Protein 6P8P (pdb70)

B-factor: mean 31.73, std 15.24, range [13.41, 116.64]

Nearest PDB structures (foldseek):
  6p8p-assembly2_D-2  TM=1.008E+00  e=8.417E-31  Pseudomonas aeruginosa
  6p8s-assembly2_D  TM=9.961E-01  e=5.314E-27  Pseudomonas aeruginosa
  2eee-assembly1_A  TM=2.340E-01  e=6.557E-01  Homo sapiens
  8r6p-assembly1_H  TM=3.075E-01  e=8.936E+00  Mycolicibacterium smegmatis MC2 155
  6p8p-assembly2_D-2  TM=1.006E+00  e=1.418E-29  Pseudomonas aeruginosa

Radius of gyration: 27.01 Å; Cα contacts (8 Å, |Δi|>4): 1070; chains: 4; bounding box: 43×66×74 Å

Organism: Pseudomonas aeruginosa (NCBI:txid287)

Secondary structure (DSSP, 8-state):
-EEEEEEE-TTTS-HHHHHHHHHHHHHTT--SHHHHHHHHTHHHHHHHHHTTGGGTS-EEEEESEEEEEEEEE-HHHHHH-TT-B-PPPSS-TT-SS-EEEEEE-GGGHHHHHHHHHTT-SSEEEEETTS--/-EEEEEEE-TTTS-HHHHHHHHHHHHHTT--SHHHHHHHHTHHHHHHHHHTTTTTTS-EEEEESEEEEEEEEE-HHHHHH-TT-B-PPPSS-TT-SS-EEEEEE-GGGHHHHHHHHHTT-SSEEEEETT-/-EEEEEEE-TTTS-HHHHHHHHHHHHHTT--SHHHHHHHHTHHHHHHHHHTTTTTTS-EEEE-SS-EEEEEEE-HHHHHH-TT-B-PPPSS-TT-SS-EEEEEE-GGGHHHHHHHHHTT-SSEEEEETT-/--EEEEEEE-TTTS-HHHHHHHHHHHHHTT--SHHHHHHHHTHHHHHHHHHTTGGGTS-EEEEESEEEEEEEEE-THHHHH-TT-B-PPPSS-TT-SS-EEEEEE-HHHHHHHHHHHHHH-SSEEEEE--

InterPro domains:
  IPR059646 CD-NTase-associated protein 8 [PF27322] (3-128)

Sequence (522 aa):
TVVSRTFRSSPHRDALQTWDAIVELLTQGKDGTARSELRAVTGVAASLIADQAPKSAPIVATCDDGPRTRIYCLFDEDAIDGDDANEEVLGFEPLKGDWGMMSLPCPKEQLGWVQSALKKHSSRIIARDLSQGITVVSRTFRSSPHRDALQTWDAIVELLTQGKDGTARSELRAVTGVAASLIADQAPKSAPIVATCDGPRTRIYCLFDEDAIDGDDANEEVLGFEPLKGDWGMMSLPCPKEQLGWVQSALKKHSSRIIARDLSQTVVSRTFRSSPHRDALQTWDAIVELLTQGKDGTARSELRAVTGVAASLIADQAPKSAPIVATCDGPRTRIYCLFDEDAIDGDDANEEVLGFEPLKGDWGMSLPCPKEQLGWVQSALKKHSSRIIARDLSQTTVVSRTFRSSPHRDALQTWDAIVELLTQGKDGTARSELRAVTGVAASLIADQAPKSAPIVATCDGPRTRIYCLFDEDAIDGDDANEEVLGFEPLKGDWGMSLPCPKEQLGWVQSALKKHSSRIIARDLS

Solvent-accessible surface area: 24684 Å² total; per-residue (Å²): 131,79,14,45,1,19,6,56,0,47,83,88,52,78,17,90,94,0,0,70,24,0,5,92,16,2,9,61,49,100,127,34,111,21,34,65,45,0,125,47,1,25,57,13,2,14,35,4,2,68,75,64,3,1,77,51,7,18,4,4,0,43,22,91,47,30,84,0,70,0,17,1,18,10,79,128,50,0,107,97,15,113,79,32,48,60,51,88,4,28,43,72,0,13,91,53,118,20,12,4,6,2,1,0,32,154,164,43,29,54,121,0,82,72,20,2,172,164,77,12,104,91,2,97,7,25,24,66,90,123,58,111,131,76,14,48,1,22,7,53,0,45,80,87,51,77,18,90,95,0,0,67,22,0,5,104,9,1,10,59,55,112,129,34,112,22,40,68,39,0,128,47,1,25,58,11,3,14,33,4,2,66,66,29,4,1,70,96,12,19,4,17,0,53,22,84,47,30,109,0,95,0,57,1,20,10,22,46,64,0,88,76,14,50,84,36,49,61,47,89,4,35,44,71,1,12,94,52,119,17,13,5,22,2,1,0,32,164,168,43,36,52,118,0,83,68,16,3,170,167,86,14,104,87,2,97,7,54,19,57,82,159,133,77,12,52,3,21,6,56,0,46,78,87,52,74,18,87,93,0,0,54,21,0,2,92,14,1,11,57,38,144,131,42,86,17,53,69,35,0,128,49,1,25,58,13,2,14,35,4,2,67,62,23,2,1,57,89,13,20,3,17,0,46,21,91,45,30,99,0,97,0,65,2,19,12,17,62,63,0,84,71,14,49,87,37,57,59,43,87,2,23,42,105,1,11,90,50,122,9,13,5,23,2,2,0,28,148,176,46,36,53,118,0,85,76,22,2,171,165,76,12,109,76,2,100,7,67,11,50,67,176,172,79,84,9,21,2,17,5,54,0,46,79,91,51,76,20,90,94,0,0,56,22,0,2,90,14,1,8,55,46,111,133,44,84,17,70,71,36,0,120,47,1,22,59,14,2,13,36,3,2,68,72,64,3,1,70,50,10,11,3,17,0,45,20,93,37,26,100,0,75,0,11,1,13,10,78,105,46,0,114,90,15,115,78,33,61,60,43,89,2,22,40,80,1,12,94,50,122,8,14,5,23,2,1,0,33,144,170,43,18,54,121,0,82,73,19,2,170,164,75,13,109,76,2,99,8,74,44,78,127

Foldseek 3Di:
DEEEFEAQEPPVHQLLRRLVLVLCLQAVPDPDLVSVLSVLLSVLNSVCVNVLQQQPFFWWKDAPDYIYTYGYDYDVCSVVVPPGGSDRDPDNRHYHLMAIEAEDAPVCQVVSQVSSVVRDPRYGYDHRVDHD/DEEEFEEQEPPVHQLLRRLVLVLCLQAVPDDDVSSVLSVLCSVLSSVQVNVLQQAPFFKWKDAPDYIYTYGYDYDPCSVVVPPGGSDRDPDNRHYHPMAIEAEDDPVCQVVSQVSSVVRDPRYGYDHSVD/DEEEFEEQEPPVHQLLRRLVLVLCQQQVPDDDLSSVLSVVCSVLSSVQVNVLQQAPFFKWKDAPDYIYTYGYDYDPCNVVVPPGGSDRDPDNRHYDLMAIEGEDDPVCQVVSQVSSVVRDPRYGYDHSVD/DAEEEFEEQEPPVHQLLRRLVLVLCQQQVPDDDLSSVLSVVLSVLSSVQVNVLQQAQFFKWKAAPDYIYTYGYDYDPCNVVVPPGGSDHDPDNRHYDLMAIEAEHAPVCQVVSQVSSVVRDPRYGYDHRD

Structure (mmCIF, N/CA/C/O backbone):
data_6P8P
#
_entry.id   6P8P
#
_cell.length_a   97.525
_cell.length_b   97.525
_cell.length_c   60.134
_cell.angle_alpha   90.00
_cell.angle_beta   90.00
_cell.angle_gamma   90.00
#
_symmetry.space_group_name_H-M   'P 4'
#
loop_
_entity.id
_entity.type
_entity.pdbx_description
1 polymer 'Uncharacterized protein'
2 non-polymer 'CALCIUM ION'
3 water water
#
loop_
_atom_site.group_PDB
_atom_site.id
_atom_site.type_symbol
_atom_site.label_atom_id
_atom_site.label_alt_id
_atom_site.label_comp_id
_atom_site.label_asym_id
_atom_site.label_entity_id
_atom_site.label_seq_id
_atom_site.pdbx_PDB_ins_code
_atom_site.Cartn_x
_atom_site.Cartn_y
_atom_site.Cartn_z
_atom_site.occupancy
_atom_site.B_iso_or_equiv
_atom_site.auth_seq_id
_atom_site.auth_comp_id
_atom_site.auth_asym_id
_atom_site.auth_atom_id
_atom_site.pdbx_PDB_model_num
ATOM 1 N N . THR A 1 3 ? 30.819 85.684 -21.131 1.00 39.60 3 THR A N 1
ATOM 2 C CA . THR A 1 3 ? 29.484 85.139 -20.885 1.00 51.44 3 THR A CA 1
ATOM 3 C C . THR A 1 3 ? 28.852 84.663 -22.193 1.00 40.85 3 THR A C 1
ATOM 4 O O . THR A 1 3 ? 28.888 85.362 -23.209 1.00 39.51 3 THR A O 1
ATOM 14 N N . VAL A 1 4 ? 28.286 83.461 -22.153 1.00 28.37 4 VAL A N 1
ATOM 15 C CA . VAL A 1 4 ? 27.602 82.865 -23.301 1.00 27.74 4 VAL A CA 1
ATOM 16 C C . VAL A 1 4 ? 26.269 82.331 -22.798 1.00 29.55 4 VAL A C 1
ATOM 17 O O . VAL A 1 4 ? 26.218 81.669 -21.761 1.00 29.87 4 VAL A O 1
ATOM 30 N N . VAL A 1 5 ? 25.188 82.629 -23.517 1.00 22.20 5 VAL A N 1
ATOM 31 C CA . VAL A 1 5 ? 23.865 82.118 -23.186 1.00 20.30 5 VAL A CA 1
ATOM 32 C C . VAL A 1 5 ? 23.323 81.462 -24.444 1.00 26.12 5 VAL A C 1
ATOM 33 O O . VAL A 1 5 ? 23.759 81.754 -25.556 1.00 24.18 5 VAL A O 1
ATOM 46 N N . SER A 1 6 ? 22.372 80.562 -24.261 1.00 22.90 6 SER A N 1
ATOM 47 C CA . SER A 1 6 ? 21.814 79.865 -25.418 1.00 23.06 6 SER A CA 1
ATOM 48 C C . SER A 1 6 ? 20.296 79.939 -25.398 1.00 21.37 6 SER A C 1
ATOM 49 O O . SER A 1 6 ? 19.661 80.106 -24.345 1.00 20.29 6 SER A O 1
ATOM 57 N N . ARG A 1 7 ? 19.721 79.837 -26.589 1.00 19.86 7 ARG A N 1
ATOM 58 C CA . ARG A 1 7 ? 18.280 79.811 -26.763 1.00 16.73 7 ARG A CA 1
ATOM 59 C C . ARG A 1 7 ? 17.988 78.741 -27.806 1.00 21.98 7 ARG A C 1
ATOM 60 O O . ARG A 1 7 ? 18.867 78.350 -28.578 1.00 21.87 7 ARG A O 1
ATOM 81 N N . THR A 1 8 ? 16.763 78.226 -27.772 1.00 18.02 8 THR A N 1
ATOM 82 C CA . THR A 1 8 ? 16.343 77.151 -28.656 1.00 16.29 8 THR A CA 1
ATOM 83 C C . THR A 1 8 ? 14.922 77.458 -29.094 1.00 20.83 8 THR A C 1
ATOM 84 O O . THR A 1 8 ? 14.000 77.467 -28.276 1.00 20.89 8 THR A O 1
ATOM 95 N N . PHE A 1 9 ? 14.753 77.701 -30.383 1.00 18.16 9 PHE A N 1
ATOM 96 C CA . PHE A 1 9 ? 13.456 78.059 -30.936 1.00 17.31 9 PHE A CA 1
ATOM 97 C C . PHE A 1 9 ? 12.800 76.888 -31.645 1.00 19.81 9 PHE A C 1
ATOM 98 O O . PHE A 1 9 ? 13.457 76.143 -32.375 1.00 17.19 9 PHE A O 1
ATOM 115 N N . ARG A 1 10 ? 11.488 76.771 -31.464 1.00 13.75 10 ARG A N 1
ATOM 116 C CA . ARG A 1 10 ? 10.679 75.780 -32.176 1.00 17.02 10 ARG A CA 1
ATOM 117 C C . ARG A 1 10 ? 10.474 76.219 -33.628 1.00 20.50 10 ARG A C 1
ATOM 118 O O . ARG A 1 10 ? 9.855 77.256 -33.897 1.00 19.04 10 ARG A O 1
ATOM 139 N N . SER A 1 11 ? 10.973 75.418 -34.561 1.00 18.41 11 SER A N 1
ATOM 140 C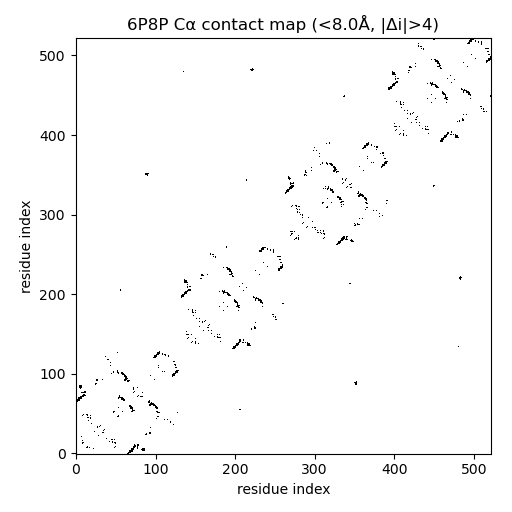 CA . SER A 1 11 ? 10.861 75.764 -35.976 1.00 16.35 11 SER A CA 1
ATOM 141 C C . SER A 1 11 ? 9.887 74.800 -36.644 1.00 16.05 11 SER A C 1
ATOM 142 O O . SER A 1 11 ? 8.879 74.434 -36.036 1.00 19.71 11 SER A O 1
ATOM 150 N N . SER A 1 12 ? 10.171 74.398 -37.871 1.00 17.21 12 SER A N 1
ATOM 151 C CA . SER A 1 12 ? 9.201 73.643 -38.651 1.00 18.51 12 SER A CA 1
ATOM 152 C C . SER A 1 12 ? 8.971 72.275 -38.015 1.00 25.11 12 SER A C 1
ATOM 153 O O . SER A 1 12 ? 9.936 71.604 -37.648 1.00 20.64 12 SER A O 1
ATOM 161 N N . PRO A 1 13 ? 7.713 71.813 -37.907 1.00 22.69 13 PRO A N 1
ATOM 162 C CA . PRO A 1 13 ? 6.474 72.383 -38.442 1.00 22.98 13 PRO A CA 1
ATOM 163 C C . PRO A 1 13 ? 5.657 73.243 -37.502 1.00 24.88 13 PRO A C 1
ATOM 164 O O . PRO A 1 13 ? 4.497 73.496 -37.794 1.00 25.41 13 PRO A O 1
ATOM 175 N N . HIS A 1 14 ? 6.231 73.681 -36.389 1.00 21.28 14 HIS A N 1
ATOM 176 C CA . HIS A 1 14 ? 5.518 74.558 -35.484 1.00 21.65 14 HIS A CA 1
ATOM 177 C C . HIS A 1 14 ? 5.484 75.990 -35.994 1.00 17.57 14 HIS A C 1
ATOM 178 O O . HIS A 1 14 ? 4.456 76.672 -35.854 1.00 20.34 14 HIS A O 1
ATOM 192 N N . ARG A 1 15 ? 6.607 76.453 -36.536 1.00 18.79 15 ARG A N 1
ATOM 193 C CA . ARG A 1 15 ? 6.726 77.709 -37.264 1.00 16.86 15 ARG A CA 1
ATOM 194 C C . ARG A 1 15 ? 7.338 77.396 -38.615 1.00 20.00 15 ARG A C 1
ATOM 195 O O . ARG A 1 15 ? 8.201 76.529 -38.694 1.00 21.33 15 ARG A O 1
ATOM 216 N N . ASP A 1 16 ? 6.938 78.111 -39.666 1.00 17.80 16 ASP A N 1
ATOM 217 C CA . ASP A 1 16 ? 7.689 77.973 -40.909 1.00 17.56 16 ASP A CA 1
ATOM 218 C C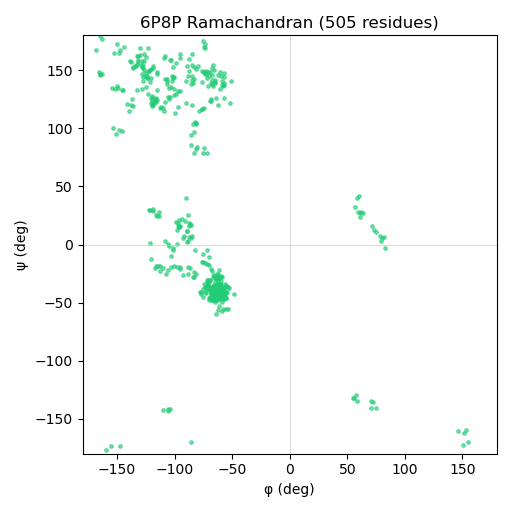 . ASP A 1 16 ? 9.039 78.696 -40.776 1.00 17.48 16 ASP A C 1
ATOM 219 O O . ASP A 1 16 ? 9.335 79.365 -39.773 1.00 17.70 16 ASP A O 1
ATOM 228 N N . ALA A 1 17 ? 9.917 78.456 -41.751 1.00 16.55 17 ALA A N 1
ATOM 229 C CA . ALA A 1 17 ? 11.297 78.939 -41.632 1.00 13.91 17 ALA A CA 1
ATOM 230 C C . ALA A 1 17 ? 11.372 80.455 -41.520 1.00 15.02 17 ALA A C 1
ATOM 231 O O . ALA A 1 17 ? 12.250 80.999 -40.815 1.00 15.71 17 ALA A O 1
ATOM 238 N N . LEU A 1 18 ? 10.471 81.164 -42.190 1.00 15.24 18 LEU A N 1
ATOM 239 C CA . LEU A 1 18 ? 10.496 82.619 -42.080 1.00 18.33 18 LEU A CA 1
ATOM 240 C C . LEU A 1 18 ? 9.928 83.084 -40.736 1.00 18.46 18 LEU A C 1
ATOM 241 O O . LEU A 1 18 ? 10.431 84.040 -40.130 1.00 18.08 18 LEU A O 1
ATOM 257 N N . GLN A 1 19 ? 8.870 82.425 -40.248 1.00 15.44 19 GLN A N 1
ATOM 258 C CA . GLN A 1 19 ? 8.364 82.764 -38.924 1.00 13.98 19 GLN A CA 1
ATOM 259 C C . GLN A 1 19 ? 9.423 82.527 -37.861 1.00 13.89 19 GLN A C 1
ATOM 260 O O . GLN A 1 19 ? 9.488 83.265 -36.877 1.00 17.22 19 GLN A O 1
ATOM 274 N N . THR A 1 20 ? 10.243 81.495 -38.043 1.00 14.78 20 THR A N 1
ATOM 275 C CA . THR A 1 20 ? 11.334 81.209 -37.121 1.00 13.67 20 THR A CA 1
ATOM 276 C C . THR A 1 20 ? 12.355 82.337 -37.145 1.00 13.63 20 THR A C 1
ATOM 277 O O . THR A 1 20 ? 12.736 82.872 -36.107 1.00 15.89 20 THR A O 1
ATOM 288 N N . TRP A 1 21 ? 12.770 82.764 -38.340 1.00 13.77 21 TRP A N 1
ATOM 289 C CA . TRP A 1 21 ? 13.719 83.885 -38.397 1.00 16.60 21 TRP A CA 1
ATOM 290 C C . TRP A 1 21 ? 13.143 85.148 -37.780 1.00 19.17 21 TRP A C 1
ATOM 291 O O . TRP A 1 21 ? 13.834 85.848 -37.032 1.00 15.97 21 TRP A O 1
ATOM 312 N N . ASP A 1 22 ? 11.877 85.450 -38.070 1.00 17.45 22 ASP A N 1
ATOM 313 C CA . ASP A 1 22 ? 11.254 86.630 -37.487 1.00 15.98 22 ASP A CA 1
ATOM 314 C C . ASP A 1 22 ? 11.276 86.563 -35.958 1.00 18.39 22 ASP A C 1
ATOM 315 O O . ASP A 1 22 ? 11.526 87.569 -35.291 1.00 18.81 22 ASP A O 1
ATOM 324 N N . ALA A 1 23 ? 11.076 85.370 -35.388 1.00 15.11 23 ALA A N 1
ATOM 325 C CA . ALA A 1 23 ? 11.104 85.252 -33.926 1.00 16.04 23 ALA A CA 1
ATOM 326 C C . ALA A 1 23 ? 12.508 85.503 -33.400 1.00 16.45 23 ALA A C 1
ATOM 327 O O . ALA A 1 23 ? 12.680 86.122 -32.338 1.00 16.97 23 ALA A O 1
ATOM 334 N N . ILE A 1 24 ? 13.521 85.041 -34.156 1.00 14.01 24 ILE A N 1
ATOM 335 C CA . ILE A 1 24 ? 14.923 85.257 -33.788 1.00 13.72 24 ILE A CA 1
ATOM 336 C C . ILE A 1 24 ? 15.296 86.725 -33.907 1.00 17.74 24 ILE A C 1
ATOM 337 O O . ILE A 1 24 ? 15.978 87.284 -33.043 1.00 19.93 24 ILE A O 1
ATOM 353 N N . VAL A 1 25 ? 14.831 87.384 -34.951 1.00 14.80 25 VAL A N 1
ATOM 354 C CA . VAL A 1 25 ? 15.107 88.806 -35.091 1.00 15.24 25 VAL A CA 1
ATOM 355 C C . VAL A 1 25 ? 14.517 89.584 -33.918 1.00 16.49 25 VAL A C 1
ATOM 356 O O . VAL A 1 25 ? 15.138 90.504 -33.380 1.00 15.93 25 VAL A O 1
ATOM 369 N N . GLU A 1 26 ? 13.305 89.241 -33.517 1.00 16.81 26 GLU A N 1
ATOM 370 C CA . GLU A 1 26 ? 12.709 89.934 -32.373 1.00 15.62 26 GLU A CA 1
ATOM 371 C C . GLU A 1 26 ? 13.506 89.684 -31.088 1.00 18.96 26 GLU A C 1
ATOM 372 O O . GLU A 1 26 ? 13.742 90.609 -30.303 1.00 21.96 26 GLU A O 1
ATOM 384 N N . LEU A 1 27 ? 13.947 88.442 -30.872 1.00 17.95 27 LEU A N 1
ATOM 385 C CA . LEU A 1 27 ? 14.777 88.139 -29.715 1.00 19.45 27 LEU A CA 1
ATOM 386 C C . LEU A 1 27 ? 16.017 89.022 -29.678 1.00 19.28 27 LEU A C 1
ATOM 387 O O . LEU A 1 27 ? 16.397 89.551 -28.621 1.00 21.18 27 LEU A O 1
ATOM 403 N N . LEU A 1 28 ? 16.642 89.224 -30.833 1.00 17.58 28 LEU A N 1
ATOM 404 C CA . LEU A 1 28 ? 17.928 89.907 -30.872 1.00 14.35 28 LEU A CA 1
ATOM 405 C C . LEU A 1 28 ? 17.836 91.415 -30.950 1.00 20.79 28 LEU A C 1
ATOM 406 O O . LEU A 1 28 ? 18.819 92.080 -30.611 1.00 22.76 28 LEU A O 1
ATOM 422 N N . THR A 1 29 ? 16.696 91.971 -31.373 1.00 19.37 29 THR A N 1
ATOM 423 C CA . THR A 1 29 ? 16.582 93.411 -31.555 1.00 16.83 29 THR A CA 1
ATOM 424 C C . THR A 1 29 ? 15.640 94.061 -30.571 1.00 24.75 29 THR A C 1
ATOM 425 O O . THR A 1 29 ? 15.753 95.270 -30.352 1.00 23.31 29 THR A O 1
ATOM 436 N N . GLN A 1 30 ? 14.712 93.302 -29.997 1.00 20.47 30 GLN A N 1
ATOM 437 C CA . GLN A 1 30 ? 13.964 93.744 -28.811 1.00 22.83 30 GLN A CA 1
ATOM 438 C C . GLN A 1 30 ? 13.176 95.018 -29.103 1.00 29.16 30 GLN A C 1
ATOM 439 O O . GLN A 1 30 ? 13.154 95.953 -28.310 1.00 31.16 30 GLN A O 1
ATOM 453 N N . GLY A 1 31 ? 12.555 95.064 -30.272 1.00 29.28 31 GLY A N 1
ATOM 454 C CA . GLY A 1 31 ? 11.715 96.175 -30.636 1.00 41.25 31 GLY A CA 1
ATOM 455 C C . GLY A 1 31 ? 12.420 97.426 -31.098 1.00 36.48 31 GLY A C 1
ATOM 456 O O . GLY A 1 31 ? 11.754 98.442 -31.305 1.00 38.95 31 GLY A O 1
ATOM 460 N N . LYS A 1 32 ? 13.732 97.403 -31.280 1.00 26.34 32 LYS A N 1
ATOM 461 C CA . LYS A 1 32 ? 14.458 98.607 -31.670 1.00 28.94 32 LYS A CA 1
ATOM 462 C C . LYS A 1 32 ? 14.528 98.715 -33.190 1.00 25.06 32 LYS A C 1
ATOM 463 O O . LYS A 1 32 ? 15.060 97.826 -33.853 1.00 28.85 32 LYS A O 1
ATOM 482 N N . ASP A 1 33 ? 14.003 99.813 -33.731 1.00 26.33 33 ASP A N 1
ATOM 483 C CA . ASP A 1 33 ? 13.998 100.113 -35.168 1.00 32.55 33 ASP A CA 1
ATOM 484 C C . ASP A 1 33 ? 15.326 100.785 -35.499 1.00 35.79 33 ASP A C 1
ATOM 485 O O . ASP A 1 33 ? 15.497 101.991 -35.366 1.00 39.55 33 ASP A O 1
ATOM 494 N N . GLY A 1 34 ? 16.289 99.988 -35.937 1.00 24.92 34 GLY A N 1
ATOM 495 C CA . GLY A 1 34 ? 17.603 100.513 -36.272 1.00 22.84 34 GLY A CA 1
ATOM 496 C C . GLY A 1 34 ? 18.266 99.769 -37.402 1.00 18.84 34 GLY A C 1
ATOM 497 O O . GLY A 1 34 ? 17.641 98.902 -38.021 1.00 22.10 34 GLY A O 1
ATOM 501 N N . THR A 1 35 ? 19.527 100.092 -37.675 1.00 18.83 35 THR A N 1
ATOM 502 C CA . THR A 1 35 ? 20.222 99.424 -38.769 1.00 19.66 35 THR A CA 1
ATOM 503 C C . THR A 1 35 ? 20.438 97.940 -38.494 1.00 17.51 35 THR A C 1
ATOM 504 O O . THR A 1 35 ? 20.422 97.142 -39.428 1.00 20.77 35 THR A O 1
ATOM 515 N N . ALA A 1 36 ? 20.673 97.549 -37.240 1.00 21.99 36 ALA A N 1
ATOM 516 C CA . ALA A 1 36 ? 20.832 96.120 -36.953 1.00 25.68 36 ALA A CA 1
ATOM 517 C C . ALA A 1 36 ? 19.583 95.332 -37.355 1.00 20.07 36 ALA A C 1
ATOM 518 O O . ALA A 1 36 ? 19.663 94.303 -38.046 1.00 19.07 36 ALA A O 1
ATOM 525 N N . ARG A 1 37 ? 18.408 95.797 -36.928 1.00 20.92 37 ARG A N 1
ATOM 526 C CA . ARG A 1 37 ? 17.192 95.074 -37.263 1.00 17.21 37 ARG A CA 1
ATOM 527 C C . ARG A 1 37 ? 16.968 95.081 -38.762 1.00 18.45 37 ARG A C 1
ATOM 528 O O . ARG A 1 37 ? 16.545 94.068 -39.340 1.00 20.88 37 ARG A O 1
ATOM 549 N N . SER A 1 38 ? 17.259 96.217 -39.410 1.00 17.87 38 SER A N 1
ATOM 550 C CA . SER A 1 38 ? 17.117 96.286 -40.865 1.00 16.45 38 SER A CA 1
ATOM 551 C C . SER A 1 38 ? 18.022 95.286 -41.557 1.00 17.66 38 SER A C 1
ATOM 552 O O . SER A 1 38 ? 17.618 94.656 -42.545 1.00 19.69 38 SER A O 1
ATOM 560 N N . GLU A 1 39 ? 19.264 95.144 -41.081 1.00 17.04 39 GLU A N 1
ATOM 561 C CA . GLU A 1 39 ? 20.166 94.194 -41.718 1.00 19.59 39 GLU A CA 1
ATOM 562 C C . GLU A 1 39 ? 19.701 92.756 -41.505 1.00 16.72 39 GLU A C 1
ATOM 563 O O . GLU A 1 39 ? 19.744 91.947 -42.437 1.00 17.88 39 GLU A O 1
ATOM 575 N N . LEU A 1 40 ? 19.279 92.421 -40.291 1.00 17.63 40 LEU A N 1
ATOM 576 C CA . LEU A 1 40 ? 18.764 91.073 -40.044 1.00 14.23 40 LEU A CA 1
ATOM 577 C C . LEU A 1 40 ? 17.552 90.770 -40.921 1.00 16.94 40 LEU A C 1
ATOM 578 O O . LEU A 1 40 ? 17.429 89.665 -41.470 1.00 18.17 40 LEU A O 1
ATOM 594 N N . ARG A 1 41 ? 16.651 91.737 -41.079 1.00 18.58 41 ARG A N 1
ATOM 595 C CA . ARG A 1 41 ? 15.492 91.527 -41.930 1.00 19.40 41 ARG A CA 1
ATOM 596 C C . ARG A 1 41 ? 15.899 91.455 -43.392 1.00 18.45 41 ARG A C 1
ATOM 597 O O . ARG A 1 41 ? 15.301 90.702 -44.165 1.00 20.24 41 ARG A O 1
ATOM 618 N N . ALA A 1 42 ? 16.968 92.150 -43.769 1.00 17.70 42 ALA A N 1
ATOM 619 C CA . ALA A 1 42 ? 17.385 92.138 -45.177 1.00 18.87 42 ALA A CA 1
ATOM 620 C C . ALA A 1 42 ? 17.889 90.760 -45.634 1.00 19.10 42 ALA A C 1
ATOM 621 O O . ALA A 1 42 ? 17.819 90.442 -46.831 1.00 21.14 42 ALA A O 1
ATOM 628 N N . VAL A 1 43 ? 18.421 89.947 -44.720 1.00 14.87 43 VAL A N 1
ATOM 629 C CA . VAL A 1 43 ? 18.963 88.637 -45.057 1.00 16.53 43 VAL A CA 1
ATOM 630 C C . VAL A 1 43 ? 17.932 87.529 -44.837 1.00 14.92 43 VAL A C 1
ATOM 631 O O . VAL A 1 43 ? 18.287 86.357 -44.802 1.00 16.32 43 VAL A O 1
ATOM 644 N N . THR A 1 44 ? 16.651 87.888 -44.707 1.00 17.30 44 THR A N 1
ATOM 645 C CA . THR A 1 44 ? 15.620 86.906 -44.380 1.00 18.74 44 THR A CA 1
ATOM 646 C C . THR A 1 44 ? 15.587 85.761 -45.375 1.00 17.28 44 THR A C 1
ATOM 647 O O . THR A 1 44 ? 15.427 84.594 -44.992 1.00 19.19 44 THR A O 1
ATOM 658 N N . GLY A 1 45 ? 15.728 86.061 -46.670 1.00 20.91 45 GLY A N 1
ATOM 659 C CA . GLY A 1 45 ? 15.680 84.981 -47.647 1.00 19.45 45 GLY A CA 1
ATOM 660 C C . GLY A 1 45 ? 16.759 83.938 -47.396 1.00 16.13 45 GLY A C 1
ATOM 661 O O . GLY A 1 45 ? 16.505 82.724 -47.407 1.00 20.05 45 GLY A O 1
ATOM 665 N N . VAL A 1 46 ? 17.982 84.401 -47.160 1.00 15.31 46 VAL A N 1
ATOM 666 C CA . VAL A 1 46 ? 19.088 83.486 -46.909 1.00 17.54 46 VAL A CA 1
ATOM 667 C C . VAL A 1 46 ? 18.874 82.763 -45.583 1.00 18.38 46 VAL A C 1
ATOM 668 O O . VAL A 1 46 ? 19.026 81.538 -45.479 1.00 15.82 46 VAL A O 1
ATOM 681 N N . ALA A 1 47 ? 18.542 83.516 -44.537 1.00 15.83 47 ALA A N 1
ATOM 682 C CA . ALA A 1 47 ? 18.451 82.914 -43.215 1.00 15.27 47 ALA A CA 1
ATOM 683 C C . ALA A 1 47 ? 17.335 81.885 -43.148 1.00 18.51 47 ALA A C 1
ATOM 684 O O . ALA A 1 47 ? 17.519 80.783 -42.606 1.00 16.13 47 ALA A O 1
ATOM 691 N N . ALA A 1 48 ? 16.170 82.218 -43.716 1.00 16.27 48 ALA A N 1
ATOM 692 C CA . ALA A 1 48 ? 15.082 81.254 -43.784 1.00 15.19 48 ALA A CA 1
ATOM 693 C C . ALA A 1 48 ? 15.468 80.037 -44.608 1.00 16.17 48 ALA A C 1
ATOM 694 O O . ALA A 1 48 ? 15.081 78.913 -44.288 1.00 15.51 48 ALA A O 1
ATOM 701 N N . SER A 1 49 ? 16.214 80.230 -45.690 1.00 15.69 49 SER A N 1
ATOM 702 C CA . SER A 1 49 ? 16.657 79.081 -46.470 1.00 13.74 49 SER A CA 1
ATOM 703 C C . SER A 1 49 ? 17.463 78.111 -45.623 1.00 15.25 49 SER A C 1
ATOM 704 O O . SER A 1 49 ? 17.265 76.892 -45.696 1.00 15.20 49 SER A O 1
ATOM 712 N N . LEU A 1 50 ? 18.368 78.645 -44.813 1.00 15.86 50 LEU A N 1
ATOM 713 C CA . LEU A 1 50 ? 19.215 77.811 -43.970 1.00 14.36 50 LEU A CA 1
ATOM 714 C C . LEU A 1 50 ? 18.403 77.120 -42.882 1.00 16.40 50 LEU A C 1
ATOM 715 O O . LEU A 1 50 ? 18.670 75.969 -42.537 1.00 15.60 50 LEU A O 1
ATOM 731 N N . ILE A 1 51 ? 17.440 77.827 -42.295 1.00 15.20 51 ILE A N 1
ATOM 732 C CA . ILE A 1 51 ? 16.556 77.208 -41.315 1.00 15.57 51 ILE A CA 1
ATOM 733 C C . ILE A 1 51 ? 15.755 76.084 -41.950 1.00 21.70 51 ILE A C 1
ATOM 734 O O . ILE A 1 51 ? 15.588 75.012 -41.358 1.00 16.32 51 ILE A O 1
ATOM 750 N N . ALA A 1 52 ? 15.248 76.305 -43.161 1.00 16.03 52 ALA A N 1
ATOM 751 C CA . ALA A 1 52 ? 14.489 75.260 -43.834 1.00 15.91 52 ALA A CA 1
ATOM 752 C C . ALA A 1 52 ? 15.346 74.024 -44.079 1.00 17.60 52 ALA A C 1
ATOM 753 O O . ALA A 1 52 ? 14.819 72.909 -44.157 1.00 20.79 52 ALA A O 1
ATOM 760 N N . ASP A 1 53 ? 16.651 74.198 -44.237 1.00 14.63 53 ASP A N 1
ATOM 761 C CA . ASP A 1 53 ? 17.588 73.090 -44.379 1.00 17.05 53 ASP A CA 1
ATOM 762 C C . ASP A 1 53 ? 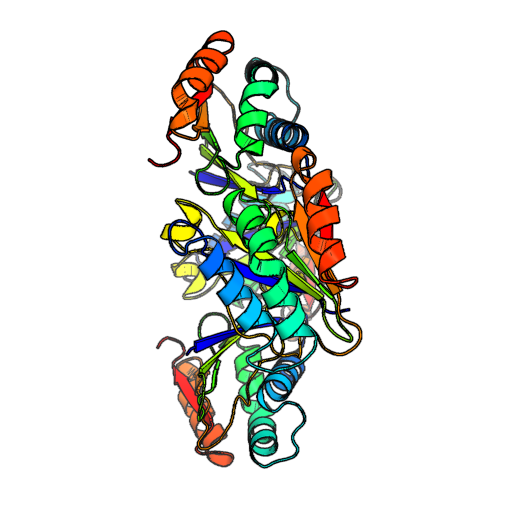18.069 72.547 -43.038 1.00 21.93 53 ASP A C 1
ATOM 763 O O . ASP A 1 53 ? 18.934 71.664 -43.025 1.00 19.14 53 ASP A O 1
ATOM 772 N N . GLN A 1 54 ? 17.503 73.043 -41.931 1.00 17.04 54 GLN A N 1
ATOM 773 C CA . GLN A 1 54 ? 17.812 72.600 -40.554 1.00 17.39 54 GLN A CA 1
ATOM 774 C C . GLN A 1 54 ? 19.262 72.849 -40.179 1.00 20.02 54 GLN A C 1
ATOM 775 O O . GLN A 1 54 ? 19.822 72.186 -39.284 1.00 19.96 54 GLN A O 1
ATOM 789 N N . ALA A 1 55 ? 19.864 73.863 -40.792 1.00 16.84 55 ALA A N 1
ATOM 790 C CA . ALA A 1 55 ? 21.249 74.169 -40.462 1.00 17.78 55 ALA A CA 1
ATOM 791 C C . ALA A 1 55 ? 21.436 74.471 -38.985 1.00 18.60 55 ALA A C 1
ATOM 792 O O . ALA A 1 55 ? 22.482 74.075 -38.442 1.00 18.08 55 ALA A O 1
ATOM 799 N N . PRO A 1 56 ? 20.514 75.163 -38.284 1.00 17.48 56 PRO A N 1
ATOM 800 C CA . PRO A 1 56 ? 20.763 75.447 -36.864 1.00 16.37 56 PRO A CA 1
ATOM 801 C C . PRO A 1 56 ? 20.322 74.344 -35.903 1.00 18.06 56 PRO A C 1
ATOM 802 O O . PRO A 1 56 ? 20.178 74.603 -34.705 1.00 20.46 56 PRO A O 1
ATOM 813 N N . LYS A 1 57 ? 20.095 73.126 -36.391 1.00 16.99 57 LYS A N 1
ATOM 814 C CA . LYS A 1 57 ? 19.688 72.065 -35.481 1.00 19.95 57 LYS A CA 1
ATOM 815 C C . LYS A 1 57 ? 20.826 71.696 -34.532 1.00 19.97 57 LYS A C 1
ATOM 816 O O . LYS A 1 57 ? 20.604 71.494 -33.326 1.00 20.72 57 LYS A O 1
ATOM 835 N N . SER A 1 58 ? 22.037 71.529 -35.072 1.00 20.84 58 SER A N 1
ATOM 836 C CA . SER A 1 58 ? 23.169 71.060 -34.283 1.00 23.25 58 SER A CA 1
ATOM 837 C C . SER A 1 58 ? 24.340 72.028 -34.268 1.00 27.21 58 SER A C 1
ATOM 838 O O . SER A 1 58 ? 25.366 71.723 -33.657 1.00 29.80 58 SER A O 1
ATOM 846 N N . ALA A 1 59 ? 24.219 73.179 -34.918 1.00 18.83 59 ALA A N 1
ATOM 847 C CA . ALA A 1 59 ? 25.239 74.185 -34.986 1.00 16.03 59 ALA A CA 1
ATOM 848 C C . ALA A 1 59 ? 24.467 75.486 -34.775 1.00 18.45 59 ALA A C 1
ATOM 849 O O . ALA A 1 59 ? 23.530 75.759 -35.524 1.00 22.42 59 ALA A O 1
ATOM 856 N N . PRO A 1 60 ? 24.846 76.317 -33.811 1.00 20.00 60 PRO A N 1
ATOM 857 C CA . PRO A 1 60 ? 23.999 77.480 -33.485 1.00 20.56 60 PRO A CA 1
ATOM 858 C C . PRO A 1 60 ? 24.203 78.671 -34.417 1.00 15.95 60 PRO A C 1
ATOM 859 O O . PRO A 1 60 ? 25.261 78.873 -35.000 1.00 16.71 60 PRO A O 1
ATOM 870 N N . ILE A 1 61 ? 23.135 79.450 -34.564 1.00 17.74 61 ILE A N 1
ATOM 871 C CA . ILE A 1 61 ? 23.255 80.849 -34.954 1.00 15.93 61 ILE A CA 1
ATOM 872 C C . ILE A 1 61 ? 23.908 81.596 -33.799 1.00 21.46 61 ILE A C 1
ATOM 873 O O . ILE A 1 61 ? 23.480 81.466 -32.647 1.00 20.27 61 ILE A O 1
ATOM 889 N N . VAL A 1 62 ? 25.005 82.298 -34.067 1.00 16.64 62 VAL A N 1
ATOM 890 C CA . VAL A 1 62 ? 25.754 82.949 -32.990 1.00 16.76 62 VAL A CA 1
ATOM 891 C C . VAL A 1 62 ? 25.782 84.446 -33.179 1.00 20.31 62 VAL A C 1
ATOM 892 O O . VAL A 1 62 ? 26.320 84.937 -34.174 1.00 20.44 62 VAL A O 1
ATOM 905 N N . ALA A 1 63 ? 25.241 85.172 -32.204 1.00 16.83 63 ALA A N 1
ATOM 906 C CA . ALA A 1 63 ? 25.330 86.624 -32.161 1.00 15.45 63 ALA A CA 1
ATOM 907 C C . ALA A 1 63 ? 26.429 87.023 -31.183 1.00 20.69 63 ALA A C 1
ATOM 908 O O . ALA A 1 63 ? 26.531 86.438 -30.094 1.00 19.05 63 ALA A O 1
ATOM 915 N N . THR A 1 64 ? 27.272 87.966 -31.610 1.00 18.63 64 THR A N 1
ATOM 916 C CA . THR A 1 64 ? 28.336 88.557 -30.803 1.00 19.84 64 THR A CA 1
ATOM 917 C C . THR A 1 64 ? 28.108 90.059 -30.704 1.00 24.10 64 THR A C 1
ATOM 918 O O . THR A 1 64 ? 27.528 90.682 -31.597 1.00 21.68 64 THR A O 1
ATOM 929 N N . CYS A 1 65 ? 28.559 90.653 -29.603 1.00 24.95 65 CYS A N 1
ATOM 930 C CA . CYS A 1 65 ? 28.295 92.069 -29.377 1.00 23.32 65 CYS A CA 1
ATOM 931 C C . CYS A 1 65 ? 29.236 92.542 -28.272 1.00 23.64 65 CYS A C 1
ATOM 932 O O . CYS A 1 65 ? 30.049 91.766 -27.763 1.00 23.27 65 CYS A O 1
ATOM 940 N N A ASP A 1 66 ? 29.116 93.822 -27.918 0.50 26.25 66 ASP A N 1
ATOM 941 N N B ASP A 1 66 ? 29.119 93.815 -27.904 0.50 26.54 66 ASP A N 1
ATOM 942 C CA A ASP A 1 66 ? 29.710 94.362 -26.687 0.50 29.76 66 ASP A CA 1
ATOM 943 C CA B ASP A 1 66 ? 29.763 94.333 -26.688 0.50 29.49 66 ASP A CA 1
ATOM 944 C C A ASP A 1 66 ? 28.864 93.842 -25.523 0.50 26.15 66 ASP A C 1
ATOM 945 C C B ASP A 1 66 ? 28.908 93.858 -25.512 0.50 26.01 66 ASP A C 1
ATOM 946 O O A ASP A 1 66 ? 27.946 94.501 -25.021 0.50 29.81 66 ASP A O 1
ATOM 947 O O B ASP A 1 66 ? 28.034 94.560 -24.993 0.50 32.42 66 ASP A O 1
ATOM 964 N N . GLY A 1 67 ? 29.138 92.607 -25.126 1.00 25.09 67 GLY A N 1
ATOM 965 C CA . GLY A 1 67 ? 28.333 91.942 -24.139 1.00 26.07 67 GLY A CA 1
ATOM 966 C C . GLY A 1 67 ? 28.339 90.446 -24.375 1.00 23.03 67 GLY A C 1
ATOM 967 O O . GLY A 1 67 ? 29.192 89.911 -25.096 1.00 26.04 67 GLY A O 1
ATOM 972 N N . PRO A 1 68 ? 27.363 89.747 -23.796 1.00 24.63 68 PRO A N 1
ATOM 973 C CA . PRO A 1 68 ? 27.355 88.281 -23.899 1.00 23.21 68 PRO A CA 1
ATOM 974 C C . PRO A 1 68 ? 27.144 87.786 -25.320 1.00 19.73 68 PRO A C 1
ATOM 975 O O . PRO A 1 68 ? 26.480 88.422 -26.125 1.00 22.82 68 PRO A O 1
ATOM 986 N N . ARG A 1 69 ? 27.708 86.621 -25.602 1.00 23.81 69 ARG A N 1
ATOM 987 C CA . ARG A 1 69 ? 27.448 85.898 -26.840 1.00 22.06 69 ARG A CA 1
ATOM 988 C C . ARG A 1 69 ? 26.170 85.098 -26.695 1.00 25.87 69 ARG A C 1
ATOM 989 O O . ARG A 1 69 ? 25.873 84.589 -25.610 1.00 22.71 69 ARG A O 1
ATOM 1010 N N . THR A 1 70 ? 25.388 85.030 -27.778 1.00 19.69 70 THR A N 1
ATOM 1011 C CA . THR A 1 70 ? 24.124 84.301 -27.780 1.00 18.37 70 THR A CA 1
ATOM 1012 C C . THR A 1 70 ? 24.221 83.197 -28.818 1.00 19.24 70 THR A C 1
ATOM 1013 O O . THR A 1 70 ? 24.485 83.476 -29.997 1.00 20.84 70 THR A O 1
ATOM 1024 N N . ARG A 1 71 ? 23.959 81.965 -28.398 1.00 15.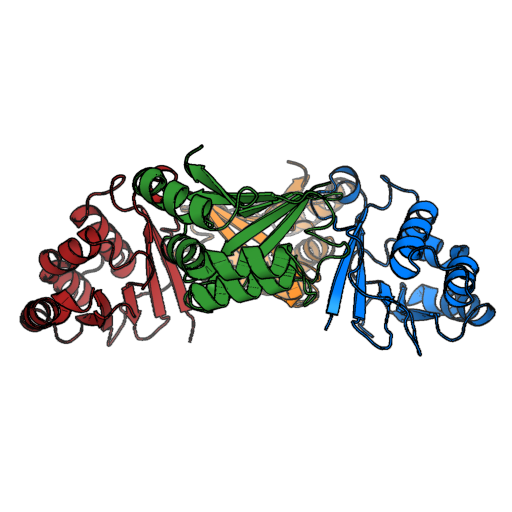99 71 ARG A N 1
ATOM 1025 C CA . ARG A 1 71 ? 23.872 80.815 -29.288 1.00 19.62 71 ARG A CA 1
ATOM 1026 C C . ARG A 1 71 ? 22.407 80.445 -29.472 1.00 22.63 71 ARG A C 1
ATOM 1027 O O . ARG A 1 71 ? 21.698 80.214 -28.481 1.00 21.71 71 ARG A O 1
ATOM 1048 N N . ILE A 1 72 ? 21.942 80.376 -30.725 1.00 17.61 72 ILE A N 1
ATOM 1049 C CA . ILE A 1 72 ? 20.536 80.073 -30.969 1.00 17.12 72 ILE A CA 1
ATOM 1050 C C . ILE A 1 72 ? 20.435 78.801 -31.784 1.00 17.97 72 ILE A C 1
ATOM 1051 O O . ILE A 1 72 ? 20.919 78.747 -32.917 1.00 17.03 72 ILE A O 1
ATOM 1067 N N . TYR A 1 73 ? 19.779 77.801 -31.219 1.00 17.49 73 TYR A N 1
ATOM 1068 C CA . TYR A 1 73 ? 19.467 76.560 -31.894 1.00 17.27 73 TYR A CA 1
ATOM 1069 C C . TYR A 1 73 ? 18.006 76.550 -32.316 1.00 17.53 73 TYR A C 1
ATOM 1070 O O . TYR A 1 73 ? 17.175 77.277 -31.784 1.00 21.16 73 TYR A O 1
ATOM 1088 N N . CYS A 1 74 ? 17.701 75.714 -33.288 1.00 18.95 74 CYS A N 1
ATOM 1089 C CA . CYS A 1 74 ? 16.327 75.494 -33.712 1.00 18.94 74 CYS A CA 1
ATOM 1090 C C . CYS A 1 74 ? 15.963 74.030 -33.553 1.00 19.31 74 CYS A C 1
ATOM 1091 O O . CYS A 1 74 ? 16.794 73.166 -33.808 1.00 19.46 74 CYS A O 1
ATOM 1099 N N . LEU A 1 75 ? 14.719 73.775 -33.157 1.00 20.31 75 LEU A N 1
ATOM 1100 C CA . LEU A 1 75 ? 14.135 72.447 -33.058 1.00 18.39 75 LEU A CA 1
ATOM 1101 C C . LEU A 1 75 ? 13.231 72.189 -34.255 1.00 19.42 75 LEU A C 1
ATOM 1102 O O . LEU A 1 75 ? 12.529 73.095 -34.716 1.00 20.69 75 LEU A O 1
ATOM 1118 N N . PHE A 1 76 ? 13.203 70.938 -34.720 1.00 20.29 76 PHE A N 1
ATOM 1119 C CA . PHE A 1 76 ? 12.432 70.566 -35.885 1.00 20.82 76 PHE A CA 1
ATOM 1120 C C . PHE A 1 76 ? 11.637 69.303 -35.592 1.00 25.76 76 PHE A C 1
ATOM 1121 O O . PHE A 1 76 ? 11.891 68.588 -34.615 1.00 23.03 76 PHE A O 1
ATOM 1138 N N . ASP A 1 77 ? 10.635 69.081 -36.434 1.00 22.89 77 ASP A N 1
ATOM 1139 C CA . ASP A 1 77 ? 9.867 67.829 -36.470 1.00 38.78 77 ASP A CA 1
ATOM 1140 C C . ASP A 1 77 ? 9.258 67.608 -35.090 1.00 27.21 77 ASP A C 1
ATOM 1141 O O . ASP A 1 77 ? 8.686 68.555 -34.529 1.00 27.25 77 ASP A O 1
ATOM 1150 N N . GLU A 1 78 ? 9.320 66.399 -34.530 1.00 27.96 78 GLU A N 1
ATOM 1151 C CA . GLU A 1 78 ? 8.618 66.130 -33.277 1.00 28.48 78 GLU A CA 1
ATOM 1152 C C . GLU A 1 78 ? 9.121 67.019 -32.148 1.00 31.81 78 GLU A C 1
ATOM 1153 O O . GLU A 1 78 ? 8.343 67.413 -31.267 1.00 30.10 78 GLU A O 1
ATOM 1165 N N . ASP A 1 79 ? 10.416 67.344 -32.152 1.00 27.52 79 ASP A N 1
ATOM 1166 C CA . ASP A 1 79 ? 10.955 68.220 -31.115 1.00 27.57 79 ASP A CA 1
ATOM 1167 C C . ASP A 1 79 ? 10.295 69.595 -31.158 1.00 27.73 79 ASP A C 1
ATOM 1168 O O . ASP A 1 79 ? 10.058 70.216 -30.114 1.00 30.87 79 ASP A O 1
ATOM 1177 N N . ALA A 1 80 ? 10.015 70.098 -32.356 1.00 25.51 80 ALA A N 1
ATOM 1178 C CA . ALA A 1 80 ? 9.353 71.392 -32.474 1.00 28.91 80 ALA A CA 1
ATOM 1179 C C . ALA A 1 80 ? 7.898 71.305 -32.046 1.00 26.01 80 ALA A C 1
ATOM 1180 O O . ALA A 1 80 ? 7.380 72.223 -31.398 1.00 26.05 80 ALA A O 1
ATOM 1187 N N . ILE A 1 81 ? 7.231 70.199 -32.380 1.00 26.82 81 ILE A N 1
ATOM 1188 C CA . ILE A 1 81 ? 5.838 70.022 -31.990 1.00 30.07 81 ILE A CA 1
ATOM 1189 C C . ILE A 1 81 ? 5.731 69.896 -30.477 1.00 30.71 81 ILE A C 1
ATOM 1190 O O . ILE A 1 81 ? 4.894 70.545 -29.843 1.00 40.89 81 ILE A O 1
ATOM 1206 N N . ASP A 1 82 ? 6.587 69.066 -29.880 1.00 31.30 82 ASP A N 1
ATOM 1207 C CA . ASP A 1 82 ? 6.596 68.902 -28.428 1.00 40.76 82 ASP A CA 1
ATOM 1208 C C . ASP A 1 82 ? 6.942 70.214 -27.729 1.00 39.40 82 ASP A C 1
ATOM 1209 O O . ASP A 1 82 ? 6.186 70.707 -26.885 1.00 41.94 82 ASP A O 1
ATOM 1218 N N . GLY A 1 83 ? 8.091 70.790 -28.068 1.00 30.70 83 GLY A N 1
ATOM 1219 C CA . GLY A 1 83 ? 8.558 72.011 -27.452 1.00 31.72 83 GLY A CA 1
ATOM 1220 C C . GLY A 1 83 ? 9.258 71.843 -26.121 1.00 33.24 83 GLY A C 1
ATOM 1221 O O . GLY A 1 83 ? 9.616 72.855 -25.500 1.00 36.33 83 GLY A O 1
ATOM 1225 N N . ASP A 1 84 ? 9.504 70.603 -25.682 1.00 38.02 84 ASP A N 1
ATOM 1226 C CA . ASP A 1 84 ? 10.070 70.383 -24.354 1.00 45.04 84 ASP A CA 1
ATOM 1227 C C . ASP A 1 84 ? 11.460 70.991 -24.224 1.00 40.74 84 ASP A C 1
ATOM 1228 O O . ASP A 1 84 ? 11.820 71.500 -23.157 1.00 43.11 84 ASP A O 1
ATOM 1237 N N . ASP A 1 85 ? 12.265 70.933 -25.287 1.00 31.46 85 ASP A N 1
ATOM 1238 C CA . ASP A 1 85 ? 13.622 71.462 -25.234 1.00 32.22 85 ASP A CA 1
ATOM 1239 C C . ASP A 1 85 ? 13.689 72.937 -25.604 1.00 28.62 85 ASP A C 1
ATOM 1240 O O . ASP A 1 85 ? 14.783 73.509 -25.625 1.00 32.71 85 ASP A O 1
ATOM 1249 N N . ALA A 1 86 ? 12.554 73.569 -25.868 1.00 24.28 86 ALA A N 1
ATOM 1250 C CA . ALA A 1 86 ? 12.570 74.961 -26.290 1.00 22.91 86 ALA A CA 1
ATOM 1251 C C . ALA A 1 86 ? 12.963 75.904 -25.156 1.00 30.90 86 ALA A C 1
ATOM 1252 O O . ALA A 1 86 ? 12.685 75.672 -23.976 1.00 25.23 86 ALA A O 1
ATOM 1259 N N . ASN A 1 87 ? 13.615 76.990 -25.531 1.00 21.03 87 ASN A N 1
ATOM 1260 C CA . ASN A 1 87 ? 13.934 78.064 -24.593 1.00 22.43 87 ASN A CA 1
ATOM 1261 C C . ASN A 1 87 ? 13.916 79.350 -25.413 1.00 23.06 87 ASN A C 1
ATOM 1262 O O . ASN A 1 87 ? 14.899 79.661 -26.087 1.00 22.73 87 ASN A O 1
ATOM 1273 N N . GLU A 1 88 ? 12.803 80.073 -25.349 1.00 19.79 88 GLU A N 1
ATOM 1274 C CA . GLU A 1 88 ? 12.610 81.308 -26.091 1.00 20.70 88 GLU A CA 1
ATOM 1275 C C . GLU A 1 88 ? 12.519 82.511 -25.166 1.00 21.38 88 GLU A C 1
ATOM 1276 O O . GLU A 1 88 ? 11.956 83.536 -25.549 1.00 22.75 88 GLU A O 1
ATOM 1288 N N . GLU A 1 89 ? 13.096 82.413 -23.966 1.00 21.92 89 GLU A N 1
ATOM 1289 C CA . GLU A 1 89 ? 13.025 83.503 -23.008 1.00 22.28 89 GLU A CA 1
ATOM 1290 C C . GLU A 1 89 ? 13.667 84.759 -23.581 1.00 21.05 89 GLU A C 1
ATOM 1291 O O . GLU A 1 89 ? 14.648 84.702 -24.328 1.00 23.66 89 GLU A O 1
ATOM 1303 N N . VAL A 1 90 ? 13.140 85.909 -23.172 1.00 22.05 90 VAL A N 1
ATOM 1304 C CA . VAL A 1 90 ? 13.778 87.177 -23.496 1.00 19.78 90 VAL A CA 1
ATOM 1305 C C . VAL A 1 90 ? 15.185 87.219 -22.921 1.00 25.19 90 VAL A C 1
ATOM 1306 O O . VAL A 1 90 ? 15.463 86.689 -21.843 1.00 20.84 90 VAL A O 1
ATOM 1319 N N . LEU A 1 91 ? 16.079 87.865 -23.647 1.00 18.22 91 LEU A N 1
ATOM 1320 C CA . LEU A 1 91 ? 17.467 87.981 -23.235 1.00 20.18 91 LEU A CA 1
ATOM 1321 C C . LEU A 1 91 ? 17.618 89.155 -22.276 1.00 23.61 91 LEU A C 1
ATOM 1322 O O . LEU A 1 91 ? 17.037 90.225 -22.495 1.00 26.06 91 LEU A O 1
ATOM 1338 N N . GLY A 1 92 ? 18.420 88.950 -21.226 1.00 27.32 92 GLY A N 1
ATOM 1339 C CA . GLY A 1 92 ? 18.604 89.967 -20.206 1.00 24.63 92 GLY A CA 1
ATOM 1340 C C . GLY A 1 92 ? 19.746 90.932 -20.476 1.00 32.51 92 GLY A C 1
ATOM 1341 O O . GLY A 1 92 ? 20.466 91.311 -19.546 1.00 35.34 92 GLY A O 1
ATOM 1345 N N . PHE A 1 93 ? 19.909 91.339 -21.740 1.00 22.42 93 PHE A N 1
ATOM 1346 C CA . PHE A 1 93 ? 20.940 92.266 -22.189 1.00 24.27 93 PHE A CA 1
ATOM 1347 C C . PHE A 1 93 ? 20.590 92.670 -23.618 1.00 31.24 93 PHE A C 1
ATOM 1348 O O . PHE A 1 93 ? 19.725 92.061 -24.255 1.00 25.69 93 PHE A O 1
ATOM 1365 N N . GLU A 1 94 ? 21.271 93.715 -24.119 1.00 27.63 94 GLU A N 1
ATOM 1366 C CA . GLU A 1 94 ? 21.097 94.169 -25.502 1.00 26.42 94 GLU A CA 1
ATOM 1367 C C . GLU A 1 94 ? 21.946 93.290 -26.423 1.00 23.33 94 GLU A C 1
ATOM 1368 O O . GLU A 1 94 ? 23.173 93.440 -26.461 1.00 22.57 94 GLU A O 1
ATOM 1380 N N . PRO A 1 95 ? 21.348 92.354 -27.167 1.00 21.20 95 PRO A N 1
ATOM 1381 C CA . PRO A 1 95 ? 22.142 91.263 -27.744 1.00 20.30 95 PRO A CA 1
ATOM 1382 C C . PRO A 1 95 ? 22.995 91.670 -28.949 1.00 22.51 95 PRO A C 1
ATOM 1383 O O . PRO A 1 95 ? 23.882 90.903 -29.346 1.00 23.15 95 PRO A O 1
ATOM 1394 N N . LEU A 1 96 ? 22.745 92.822 -29.559 1.00 19.77 96 LEU A N 1
ATOM 1395 C CA . LEU A 1 96 ? 23.578 93.306 -30.657 1.00 21.77 96 LEU A CA 1
ATOM 1396 C C . LEU A 1 96 ? 24.244 94.642 -30.316 1.00 21.27 96 LEU A C 1
ATOM 1397 O O . LEU A 1 96 ? 24.549 95.445 -31.191 1.00 23.91 96 LEU A O 1
ATOM 1413 N N . LYS A 1 97 ? 24.529 94.860 -29.045 1.00 22.37 97 LYS A N 1
ATOM 1414 C CA . LYS A 1 97 ? 25.122 96.118 -28.608 1.00 23.99 97 LYS A CA 1
ATOM 1415 C C . LYS A 1 97 ? 26.471 96.358 -29.272 1.00 22.48 97 LYS A C 1
ATOM 1416 O O . LYS A 1 97 ? 27.315 95.456 -29.345 1.00 25.05 97 LYS A O 1
ATOM 1435 N N . GLY A 1 98 ? 26.669 97.580 -29.764 1.00 30.01 98 GLY A N 1
ATOM 1436 C CA . GLY A 1 98 ? 28.002 97.975 -30.187 1.00 30.14 98 GLY A CA 1
ATOM 1437 C C . GLY A 1 98 ? 28.417 97.303 -31.472 1.00 24.68 98 GLY A C 1
ATOM 1438 O O . GLY A 1 98 ? 27.645 97.206 -32.426 1.00 25.02 98 GLY A O 1
ATOM 1442 N N . ASP A 1 99 ? 29.659 96.817 -31.486 1.00 25.94 99 ASP A N 1
ATOM 1443 C CA . ASP A 1 99 ? 30.282 96.193 -32.658 1.00 30.57 99 ASP A CA 1
ATOM 1444 C C . ASP A 1 99 ? 29.795 94.746 -32.736 1.00 23.23 99 ASP A C 1
ATOM 1445 O O . ASP A 1 99 ? 30.432 93.804 -32.264 1.00 29.21 99 ASP A O 1
ATOM 1454 N N . TRP A 1 100 ? 28.631 94.575 -33.339 1.00 20.88 100 TRP A N 1
ATOM 1455 C CA . TRP A 1 100 ? 27.944 93.295 -33.310 1.00 21.22 100 TRP A CA 1
ATOM 1456 C C . TRP A 1 100 ? 28.248 92.482 -34.557 1.00 19.97 100 TRP A C 1
ATOM 1457 O O . TRP A 1 100 ? 28.692 93.003 -35.585 1.00 22.77 100 TRP A O 1
ATOM 1478 N N . GLY A 1 101 ? 28.010 91.177 -34.447 1.00 19.16 101 GLY A N 1
ATOM 1479 C CA . GLY A 1 101 ? 28.114 90.298 -35.594 1.00 19.17 101 GLY A CA 1
ATOM 1480 C C . GLY A 1 101 ? 27.202 89.117 -35.399 1.00 25.78 101 GLY A C 1
ATOM 1481 O O . GLY A 1 101 ? 26.690 88.860 -34.306 1.00 18.58 101 GLY A O 1
ATOM 1485 N N A MET A 1 102 ? 26.979 88.388 -36.488 0.67 18.78 102 MET A N 1
ATOM 1486 N N B MET A 1 102 ? 26.990 88.390 -36.485 0.33 17.04 102 MET A N 1
ATOM 1487 C CA A MET A 1 102 ? 26.178 87.178 -36.454 0.67 13.43 102 MET A CA 1
ATOM 1488 C CA B MET A 1 102 ? 26.204 87.173 -36.444 0.33 20.71 102 MET A CA 1
ATOM 1489 C C A MET A 1 102 ? 26.787 86.147 -37.387 0.67 19.51 102 MET A C 1
ATOM 1490 C C B MET A 1 102 ? 26.851 86.153 -37.360 0.33 17.43 102 MET A C 1
ATOM 1491 O O A MET A 1 102 ? 27.182 86.472 -38.511 0.67 22.03 102 MET A O 1
ATOM 1492 O O B MET A 1 102 ? 27.339 86.495 -38.442 0.33 15.13 102 MET A O 1
ATOM 1519 N N . SER A 1 103 ? 26.851 84.903 -36.918 1.00 15.93 103 SER A N 1
ATOM 1520 C CA . SER A 1 103 ? 27.429 83.805 -37.685 1.00 15.01 103 SER A CA 1
ATOM 1521 C C . SER A 1 103 ? 26.362 82.746 -37.882 1.00 17.45 103 SER A C 1
ATOM 1522 O O . SER A 1 103 ? 25.912 82.127 -36.916 1.00 16.95 103 SER A O 1
ATOM 1531 N N . LEU A 1 104 ? 25.956 82.561 -39.119 1.00 17.60 104 LEU A N 1
ATOM 1532 C CA . LEU A 1 104 ? 24.927 81.603 -39.474 1.00 15.01 104 LEU A CA 1
ATOM 1533 C C . LEU A 1 104 ? 25.542 80.282 -39.898 1.00 15.20 104 LEU A C 1
ATOM 1534 O O . LEU A 1 104 ? 26.431 80.264 -40.776 1.00 17.30 104 LEU A O 1
ATOM 1550 N N . PRO A 1 105 ? 25.048 79.166 -39.362 1.00 17.18 105 PRO A N 1
ATOM 1551 C CA . PRO A 1 105 ? 25.523 77.857 -39.809 1.00 17.22 105 PRO A CA 1
ATOM 1552 C C . PRO A 1 105 ? 24.998 77.547 -41.199 1.00 16.78 105 PRO A C 1
ATOM 1553 O O . PRO A 1 105 ? 23.850 77.843 -41.540 1.00 16.97 105 PRO A O 1
ATOM 1564 N N . CYS A 1 106 ? 25.851 76.901 -41.982 1.00 17.19 106 CYS A N 1
ATOM 1565 C CA . CYS A 1 106 ? 25.528 76.615 -43.356 1.00 15.60 106 CYS A CA 1
ATOM 1566 C C . CYS A 1 106 ? 26.232 75.368 -43.855 1.00 17.25 106 CYS A C 1
ATOM 1567 O O . CYS A 1 106 ? 27.429 75.215 -43.616 1.00 19.13 106 CYS A O 1
ATOM 1575 N N . PRO A 1 107 ? 25.527 74.478 -44.539 1.00 19.74 107 PRO A N 1
ATOM 1576 C CA . PRO A 1 107 ? 26.207 73.307 -45.117 1.00 23.74 107 PRO A CA 1
ATOM 1577 C C . PRO A 1 107 ? 27.317 73.758 -46.052 1.00 23.93 107 PRO A C 1
ATOM 1578 O O . PRO A 1 107 ? 27.148 74.690 -46.830 1.00 22.19 107 PRO A O 1
ATOM 1589 N N . LYS A 1 108 ? 28.476 73.106 -45.950 1.00 21.47 108 LYS A N 1
ATOM 1590 C CA . LYS A 1 108 ? 29.648 73.587 -46.670 1.00 22.23 108 LYS A CA 1
ATOM 1591 C C . LYS A 1 108 ? 29.372 73.726 -48.161 1.00 20.04 108 LYS A C 1
ATOM 1592 O O . LYS A 1 108 ? 29.864 74.670 -48.791 1.00 22.90 108 LYS A O 1
ATOM 1611 N N . GLU A 1 109 ? 28.561 72.828 -48.728 1.00 25.64 109 GLU A N 1
ATOM 1612 C CA . GLU A 1 109 ? 28.314 72.848 -50.167 1.00 34.42 109 GLU A CA 1
ATOM 1613 C C . GLU A 1 109 ? 27.516 74.070 -50.607 1.00 36.85 109 GLU A C 1
ATOM 1614 O O . GLU A 1 109 ? 27.559 74.432 -51.788 1.00 29.14 109 GLU A O 1
ATOM 1626 N N . GLN A 1 110 ? 26.783 74.709 -49.696 1.00 21.56 110 GLN A N 1
ATOM 1627 C CA . GLN A 1 110 ? 26.026 75.909 -50.032 1.00 18.24 110 GLN A CA 1
ATOM 1628 C C . GLN A 1 110 ? 26.757 77.192 -49.660 1.00 18.13 110 GLN A C 1
ATOM 1629 O O . GLN A 1 110 ? 26.232 78.275 -49.891 1.00 18.71 110 GLN A O 1
ATOM 1643 N N . LEU A 1 111 ? 27.961 77.107 -49.099 1.00 19.45 111 LEU A N 1
ATOM 1644 C CA . LEU A 1 111 ? 28.577 78.313 -48.571 1.00 15.23 111 LEU A CA 1
ATOM 1645 C C . LEU A 1 111 ? 28.850 79.324 -49.670 1.00 21.24 111 LEU A C 1
ATOM 1646 O O . LEU A 1 111 ? 28.822 80.536 -49.434 1.00 25.03 111 LEU A O 1
ATOM 1662 N N . GLY A 1 112 ? 29.196 78.850 -50.858 1.00 23.25 112 GLY A N 1
ATOM 1663 C CA . GLY A 1 112 ? 29.504 79.750 -51.954 1.00 28.02 112 GLY A CA 1
ATOM 1664 C C . GLY A 1 112 ? 28.380 80.724 -52.224 1.00 28.36 112 GLY A C 1
ATOM 1665 O O . GLY A 1 112 ? 28.571 81.945 -52.188 1.00 27.98 112 GLY A O 1
ATOM 1669 N N . TRP A 1 113 ? 27.178 80.203 -52.470 1.00 19.93 113 TRP A N 1
ATOM 1670 C CA . TRP A 1 113 ? 26.073 81.101 -52.778 1.00 17.41 113 TRP A CA 1
ATOM 1671 C C . TRP A 1 113 ? 25.616 81.855 -51.537 1.00 17.05 113 TRP A C 1
ATOM 1672 O O . TRP A 1 113 ? 25.294 83.045 -51.618 1.00 19.22 113 TRP A O 1
ATOM 1693 N N . VAL A 1 114 ? 25.643 81.205 -50.377 1.00 17.84 114 VAL A N 1
ATOM 1694 C CA . VAL A 1 114 ? 25.137 81.859 -49.174 1.00 14.76 114 VAL A CA 1
ATOM 1695 C C . VAL A 1 114 ? 26.017 83.031 -48.787 1.00 16.87 114 VAL A C 1
ATOM 1696 O O . VAL A 1 114 ? 25.511 84.093 -48.428 1.00 16.47 114 VAL A O 1
ATOM 1709 N N . GLN A 1 115 ? 27.343 82.856 -48.798 1.00 17.62 115 GLN A N 1
ATOM 1710 C CA . GLN A 1 115 ? 28.212 83.952 -48.383 1.00 16.03 115 GLN A CA 1
ATOM 1711 C C . GLN A 1 115 ? 28.093 85.133 -49.335 1.00 21.48 115 GLN A C 1
ATOM 1712 O O . GLN A 1 115 ? 28.058 86.287 -48.894 1.00 20.22 115 GLN A O 1
ATOM 1726 N N . SER A 1 116 ? 27.969 84.860 -50.645 1.00 20.96 116 SER A N 1
ATOM 1727 C CA . SER A 1 116 ? 27.751 85.940 -51.604 1.00 19.16 116 SER A CA 1
ATOM 1728 C C . SER A 1 116 ? 26.423 86.644 -51.375 1.00 19.17 116 SER A C 1
ATOM 1729 O O . SER A 1 116 ? 26.344 87.869 -51.470 1.00 24.79 116 SER A O 1
ATOM 1737 N N . ALA A 1 117 ? 25.359 85.888 -51.126 1.00 19.25 117 ALA A N 1
ATOM 1738 C CA . ALA A 1 117 ? 24.052 86.478 -50.880 1.00 20.69 117 ALA A CA 1
ATOM 1739 C C . ALA A 1 117 ? 24.061 87.346 -49.636 1.00 20.82 117 ALA A C 1
ATOM 1740 O O . ALA A 1 117 ? 23.418 88.399 -49.607 1.00 22.73 117 ALA A O 1
ATOM 1747 N N . LEU A 1 118 ? 24.749 86.910 -48.583 1.00 19.33 118 LEU A N 1
ATOM 1748 C CA . LEU A 1 118 ? 24.802 87.719 -47.374 1.00 16.59 118 LEU A CA 1
ATOM 1749 C C . LEU A 1 118 ? 25.583 89.003 -47.606 1.00 18.66 118 LEU A C 1
ATOM 1750 O O . LEU A 1 118 ? 25.219 90.064 -47.079 1.00 20.32 118 LEU A O 1
ATOM 1766 N N . LYS A 1 119 ? 26.673 88.913 -48.370 1.00 22.16 119 LYS A N 1
ATOM 1767 C CA . LYS A 1 119 ? 27.558 90.050 -48.583 1.00 24.79 119 LYS A CA 1
ATOM 1768 C C . LYS A 1 119 ? 26.834 91.197 -49.258 1.00 33.68 119 LYS A C 1
ATOM 1769 O O . LYS A 1 119 ? 27.249 92.353 -49.114 1.00 30.07 119 LYS A O 1
ATOM 1788 N N . LYS A 1 120 ? 25.733 90.907 -49.945 1.00 24.90 120 LYS A N 1
ATOM 1789 C CA . LYS A 1 120 ? 24.967 91.975 -50.567 1.00 29.90 120 LYS A CA 1
ATOM 1790 C C . LYS A 1 120 ? 24.345 92.899 -49.530 1.00 34.20 120 LYS A C 1
ATOM 1791 O O . LYS A 1 120 ? 24.097 94.073 -49.818 1.00 28.55 120 LYS A O 1
ATOM 1810 N N . HIS A 1 121 ? 24.041 92.378 -48.335 1.00 21.94 121 HIS A N 1
ATOM 1811 C CA . HIS A 1 121 ? 23.249 93.108 -47.370 1.00 20.07 121 HIS A CA 1
ATOM 1812 C C . HIS A 1 121 ? 24.014 93.526 -46.128 1.00 20.40 121 HIS A C 1
ATOM 1813 O O . HIS A 1 121 ? 23.530 94.393 -45.398 1.00 24.67 121 HIS A O 1
ATOM 1827 N N . SER A 1 122 ? 25.151 92.901 -45.848 1.00 25.95 122 SER A N 1
ATOM 1828 C CA . SER A 1 122 ? 25.770 93.061 -44.544 1.00 24.66 122 SER A CA 1
ATOM 1829 C C . SER A 1 122 ? 27.214 92.604 -44.618 1.00 21.36 122 SER A C 1
ATOM 1830 O O . SER A 1 122 ? 27.542 91.656 -45.326 1.00 21.45 122 SER A O 1
ATOM 1838 N N . SER A 1 123 ? 28.064 93.258 -43.836 1.00 22.26 123 SER A N 1
ATOM 1839 C CA . SER A 1 123 ? 29.387 92.727 -43.535 1.00 24.71 123 SER A CA 1
ATOM 1840 C C . SER A 1 123 ? 29.447 92.120 -42.134 1.00 23.85 123 SER A C 1
ATOM 1841 O O . SER A 1 123 ? 30.418 91.432 -41.807 1.00 27.57 123 SER A O 1
ATOM 1849 N N . ARG A 1 124 ? 28.411 92.321 -41.327 1.00 23.03 124 ARG A N 1
ATOM 1850 C CA . ARG A 1 124 ? 28.400 91.814 -39.961 1.00 19.54 124 ARG A CA 1
ATOM 1851 C C . ARG A 1 124 ? 27.762 90.441 -39.866 1.00 24.06 124 ARG A C 1
ATOM 1852 O O . ARG A 1 124 ? 28.076 89.672 -38.930 1.00 20.34 124 ARG A O 1
ATOM 1873 N N . ILE A 1 125 ? 26.861 90.125 -40.795 1.00 18.33 125 ILE A N 1
ATOM 1874 C CA . ILE A 1 125 ? 26.200 88.827 -40.810 1.00 17.96 125 ILE A CA 1
ATOM 1875 C C . ILE A 1 125 ? 26.955 87.959 -41.796 1.00 19.55 125 ILE A C 1
ATOM 1876 O O . ILE A 1 125 ? 26.999 88.269 -42.991 1.00 20.50 125 ILE A O 1
ATOM 1892 N N . ILE A 1 126 ? 27.521 86.861 -41.309 1.00 17.96 126 ILE A N 1
ATOM 1893 C CA . ILE A 1 126 ? 28.319 85.965 -42.130 1.00 19.41 126 ILE A CA 1
ATOM 1894 C C . ILE A 1 126 ? 27.828 84.540 -41.910 1.00 21.04 126 ILE A C 1
ATOM 1895 O O . ILE A 1 126 ? 27.034 84.263 -41.014 1.00 18.23 126 ILE A O 1
ATOM 1911 N N . ALA A 1 127 ? 28.314 83.635 -42.754 1.00 15.50 127 ALA A N 1
ATOM 1912 C CA . ALA A 1 127 ? 27.999 82.225 -42.660 1.00 15.77 127 ALA A CA 1
ATOM 1913 C C . ALA A 1 127 ? 29.272 81.413 -42.483 1.00 18.64 127 ALA A C 1
ATOM 1914 O O . ALA A 1 127 ? 30.345 81.776 -42.967 1.00 16.82 127 ALA A O 1
ATOM 1921 N N . ARG A 1 128 ? 29.129 80.299 -41.808 1.00 16.51 128 ARG A N 1
ATOM 1922 C CA . ARG A 1 128 ? 30.225 79.364 -41.612 1.00 16.35 128 ARG A CA 1
ATOM 1923 C C . ARG A 1 128 ? 29.780 77.943 -41.896 1.00 18.75 128 ARG A C 1
ATOM 1924 O O . ARG A 1 128 ? 28.603 77.611 -41.764 1.00 18.16 128 ARG A O 1
ATOM 1945 N N . ASP A 1 129 ? 30.746 77.104 -42.292 1.00 22.56 129 ASP A N 1
ATOM 1946 C CA . ASP A 1 129 ? 30.574 75.659 -42.358 1.00 20.76 129 ASP A CA 1
ATOM 1947 C C . ASP A 1 129 ? 30.041 75.131 -41.042 1.00 23.07 129 ASP A C 1
ATOM 1948 O O . ASP A 1 129 ? 30.651 75.327 -39.989 1.00 22.51 129 ASP A O 1
ATOM 1957 N N . LEU A 1 130 ? 28.882 74.474 -41.096 1.00 22.60 130 LEU A N 1
ATOM 1958 C CA . LEU A 1 130 ? 28.217 74.086 -39.861 1.00 19.57 130 LEU A CA 1
ATOM 1959 C C . LEU A 1 130 ? 28.931 72.955 -39.129 1.00 21.49 130 LEU A C 1
ATOM 1960 O O . LEU A 1 130 ? 28.508 72.604 -38.019 1.00 24.96 130 LEU A O 1
ATOM 1976 N N . SER A 1 131 ? 29.986 72.378 -39.709 1.00 22.17 131 SER A N 1
ATOM 1977 C CA . SER A 1 131 ? 30.780 71.389 -38.984 1.00 33.73 131 SER A CA 1
ATOM 1978 C C . SER A 1 131 ? 31.810 72.031 -38.067 1.00 36.71 131 SER A C 1
ATOM 1979 O O . SER A 1 131 ? 32.492 71.314 -37.322 1.00 35.97 131 SER A O 1
ATOM 1987 N N . GLN A 1 132 ? 31.932 73.359 -38.106 1.00 27.41 132 GLN A N 1
ATOM 1988 C CA . GLN A 1 132 ? 32.884 74.097 -37.287 1.00 28.55 132 GLN A CA 1
ATOM 1989 C C . GLN A 1 132 ? 32.169 75.166 -36.463 1.00 35.33 132 GLN A C 1
ATOM 1990 O O . GLN A 1 132 ? 31.045 75.591 -36.775 1.00 25.34 132 GLN A O 1
ATOM 2004 N N . GLY A 1 133 ? 32.854 75.622 -35.411 1.00 36.04 133 GLY A N 1
ATOM 2005 C CA . GLY A 1 133 ? 32.410 76.754 -34.629 1.00 37.26 133 GLY A CA 1
ATOM 2006 C C . GLY A 1 133 ? 32.871 78.059 -35.233 1.00 31.64 133 GLY A C 1
ATOM 2007 O O . GLY A 1 133 ? 33.384 78.119 -36.351 1.00 35.07 133 GLY A O 1
ATOM 2011 N N . ILE A 1 134 ? 32.691 79.128 -34.469 1.00 30.64 134 ILE A N 1
ATOM 2012 C CA . ILE A 1 134 ? 33.145 80.428 -34.942 1.00 42.50 134 ILE A CA 1
ATOM 2013 C C . ILE A 1 134 ? 34.659 80.614 -34.794 1.00 37.16 134 ILE A C 1
ATOM 2014 O O . ILE A 1 134 ? 35.185 80.565 -33.680 1.00 54.19 134 ILE A O 1
ATOM 2030 N N . THR B 1 3 ? 16.294 43.269 -13.855 1.00 43.02 3 THR B N 1
ATOM 2031 C CA . THR B 1 3 ? 17.189 44.382 -13.564 1.00 38.91 3 THR B CA 1
ATOM 2032 C C . THR B 1 3 ? 17.486 45.128 -14.876 1.00 32.68 3 THR B C 1
ATOM 2033 O O . THR B 1 3 ? 17.847 44.525 -15.895 1.00 33.07 3 THR B O 1
ATOM 2043 N N . VAL B 1 4 ? 17.293 46.440 -14.847 1.00 31.30 4 VAL B N 1
ATOM 2044 C CA . VAL B 1 4 ? 17.582 47.305 -15.981 1.00 27.07 4 VAL B CA 1
ATOM 2045 C C . VAL B 1 4 ? 18.532 48.389 -15.495 1.00 34.74 4 VAL B C 1
ATOM 2046 O O . VAL B 1 4 ? 18.328 48.958 -14.415 1.00 33.41 4 VAL B O 1
ATOM 2059 N N . VAL B 1 5 ? 19.572 48.672 -16.278 1.00 22.00 5 VAL B N 1
ATOM 2060 C CA . VAL B 1 5 ? 20.475 49.777 -15.982 1.00 16.05 5 VAL B CA 1
ATOM 2061 C C . VAL B 1 5 ? 20.581 50.632 -17.236 1.00 21.48 5 VAL B C 1
ATOM 2062 O O . VAL B 1 5 ? 20.288 50.187 -18.348 1.00 24.09 5 VAL B O 1
ATOM 2075 N N . SER B 1 6 ? 20.963 51.884 -17.028 1.00 26.06 6 SER B N 1
ATOM 2076 C CA . SER B 1 6 ? 21.051 52.853 -18.101 1.00 22.69 6 SER B CA 1
ATOM 2077 C C . SER B 1 6 ? 22.418 53.525 -18.100 1.00 18.91 6 SER B C 1
ATOM 2078 O O . SER B 1 6 ? 23.036 53.759 -17.054 1.00 18.36 6 SER B O 1
ATOM 2086 N N . ARG B 1 7 ? 22.868 53.861 -19.302 1.00 19.66 7 ARG B N 1
ATOM 2087 C CA . ARG B 1 7 ? 24.092 54.618 -19.496 1.00 16.02 7 ARG B CA 1
ATOM 2088 C C . ARG B 1 7 ? 23.805 55.674 -20.544 1.00 18.71 7 ARG B C 1
ATOM 2089 O O . ARG B 1 7 ? 22.918 55.499 -21.381 1.00 18.22 7 ARG B O 1
ATOM 2110 N N . THR B 1 8 ? 24.543 56.782 -20.480 1.00 19.59 8 THR B N 1
ATOM 2111 C CA . THR B 1 8 ? 24.338 57.892 -21.395 1.00 19.63 8 THR B CA 1
ATOM 2112 C C . THR B 1 8 ? 25.697 58.391 -21.868 1.00 22.37 8 THR B C 1
ATOM 2113 O O . THR B 1 8 ? 26.516 58.853 -21.062 1.00 18.90 8 THR B O 1
ATOM 2124 N N . PHE B 1 9 ? 25.930 58.320 -23.170 1.00 20.22 9 PHE B N 1
ATOM 2125 C CA . PHE B 1 9 ? 27.228 58.651 -23.729 1.00 16.48 9 PHE B CA 1
ATOM 2126 C C . PHE B 1 9 ? 27.208 59.978 -24.461 1.00 17.05 9 PHE B C 1
ATOM 2127 O O . PHE B 1 9 ? 26.234 60.311 -25.129 1.00 22.05 9 PHE B O 1
ATOM 2144 N N . ARG B 1 10 ? 28.302 60.724 -24.326 1.00 16.87 10 ARG B N 1
ATOM 2145 C CA . ARG B 1 10 ? 28.477 62.002 -25.001 1.00 19.00 10 ARG B CA 1
ATOM 2146 C C . ARG B 1 10 ? 28.873 61.722 -26.443 1.00 18.61 10 ARG B C 1
ATOM 2147 O O . ARG B 1 10 ? 29.956 61.186 -26.688 1.00 19.92 10 ARG B O 1
ATOM 2168 N N . SER B 1 11 ? 28.014 62.093 -27.390 1.00 17.36 11 SER B N 1
ATOM 2169 C CA . SER B 1 11 ? 28.293 61.846 -28.804 1.00 16.57 11 SER B CA 1
ATOM 2170 C C . SER B 1 11 ? 28.671 63.160 -29.483 1.00 16.06 11 SER B C 1
ATOM 2171 O O . SER B 1 11 ? 29.353 63.995 -28.887 1.00 16.80 11 SER B O 1
ATOM 2179 N N . SER B 1 12 ? 28.227 63.365 -30.709 1.00 16.47 12 SER B N 1
ATOM 2180 C CA . SER B 1 12 ? 28.700 64.510 -31.493 1.00 15.06 12 SER B CA 1
ATOM 2181 C C . SER B 1 12 ? 28.201 65.822 -30.889 1.00 23.73 12 SER B C 1
ATOM 2182 O O . SER B 1 12 ? 27.030 65.921 -30.514 1.00 21.79 12 SER B O 1
ATOM 2190 N N . PRO B 1 13 ? 29.048 66.868 -30.813 1.00 18.94 13 PRO B N 1
ATOM 2191 C CA . PRO B 1 13 ? 30.409 66.976 -31.365 1.00 18.24 13 PRO B CA 1
ATOM 2192 C C . PRO B 1 13 ? 31.549 66.699 -30.418 1.00 24.29 13 PRO B C 1
ATOM 2193 O O . PRO B 1 13 ? 32.692 67.013 -30.733 1.00 26.84 13 PRO B O 1
ATOM 2204 N N . HIS B 1 14 ? 31.261 66.074 -29.288 1.00 20.19 14 HIS B N 1
ATOM 2205 C CA . HIS B 1 14 ? 32.327 65.689 -28.377 1.00 19.52 14 HIS B CA 1
ATOM 2206 C C . HIS B 1 14 ? 33.066 64.454 -28.875 1.00 18.08 14 HIS B C 1
ATOM 2207 O O . HIS B 1 14 ? 34.288 64.336 -28.698 1.00 20.42 14 HIS B O 1
ATOM 2221 N N . ARG B 1 15 ? 32.327 63.475 -29.376 1.00 16.96 15 ARG B N 1
ATOM 2222 C CA . ARG B 1 15 ? 32.858 62.303 -30.067 1.00 17.74 15 ARG B CA 1
ATOM 2223 C C . ARG B 1 15 ? 32.191 62.277 -31.436 1.00 18.91 15 ARG B C 1
ATOM 2224 O O . ARG B 1 15 ? 31.000 62.608 -31.546 1.00 18.21 15 ARG B O 1
ATOM 2245 N N . ASP B 1 16 ? 32.908 61.848 -32.478 1.00 16.29 16 ASP B N 1
ATOM 2246 C CA . ASP B 1 16 ? 32.169 61.617 -33.717 1.00 15.63 16 ASP B CA 1
ATOM 2247 C C . ASP B 1 16 ? 31.380 60.318 -33.607 1.00 17.23 16 ASP B C 1
ATOM 2248 O O . ASP B 1 16 ? 31.462 59.599 -32.611 1.00 17.00 16 ASP B O 1
ATOM 2257 N N . ALA B 1 17 ? 30.568 60.035 -34.630 1.00 17.52 17 ALA B N 1
ATOM 2258 C CA . ALA B 1 17 ? 29.599 58.955 -34.488 1.00 17.17 17 ALA B CA 1
ATOM 2259 C C . ALA B 1 17 ? 30.289 57.600 -34.339 1.00 16.79 17 ALA B C 1
ATOM 2260 O O . ALA B 1 17 ? 29.781 56.703 -33.651 1.00 16.89 17 ALA B O 1
ATOM 2267 N N . LEU B 1 18 ? 31.420 57.412 -35.026 1.00 16.59 18 LEU B N 1
ATOM 2268 C CA . LEU B 1 18 ? 32.154 56.154 -34.935 1.00 15.89 18 LEU B CA 1
ATOM 2269 C C . LEU B 1 18 ? 32.847 56.031 -33.586 1.00 18.69 18 LEU B C 1
ATOM 2270 O O . LEU B 1 18 ? 32.827 54.958 -32.954 1.00 16.66 18 LEU B O 1
ATOM 2286 N N . GLN B 1 19 ? 33.439 57.133 -33.107 1.00 17.08 19 GLN B N 1
ATOM 2287 C CA . GLN B 1 19 ? 34.028 57.139 -31.770 1.00 15.88 19 GLN B CA 1
ATOM 2288 C C . GLN B 1 19 ? 32.976 56.835 -30.703 1.00 15.36 19 GLN B C 1
ATOM 2289 O O . GLN B 1 19 ? 33.260 56.173 -29.708 1.00 15.98 19 GLN B O 1
ATOM 2303 N N . THR B 1 20 ? 31.753 57.309 -30.905 1.00 16.05 20 THR B N 1
ATOM 2304 C CA . THR B 1 20 ? 30.679 56.986 -29.973 1.00 14.20 20 THR B CA 1
ATOM 2305 C C . THR B 1 20 ? 30.367 55.497 -29.994 1.00 14.33 20 THR B C 1
ATOM 2306 O O . THR B 1 20 ? 30.234 54.850 -28.942 1.00 15.37 20 THR B O 1
ATOM 2317 N N . TRP B 1 21 ? 30.260 54.919 -31.189 1.00 14.34 21 TRP B N 1
ATOM 2318 C CA . TRP B 1 21 ? 29.982 53.494 -31.258 1.00 14.51 21 TRP B CA 1
ATOM 2319 C C . TRP B 1 21 ? 31.110 52.696 -30.630 1.00 17.37 21 TRP B C 1
ATOM 2320 O O . TRP B 1 21 ? 30.864 51.731 -29.905 1.00 17.90 21 TRP B O 1
ATOM 2341 N N . ASP B 1 22 ? 32.362 53.085 -30.883 1.00 14.64 22 ASP B N 1
ATOM 2342 C CA . ASP B 1 22 ? 33.472 52.338 -30.295 1.00 15.22 22 ASP B CA 1
ATOM 2343 C C . ASP B 1 22 ? 33.427 52.378 -28.777 1.00 15.48 22 ASP B C 1
ATOM 2344 O O . ASP B 1 22 ? 33.801 51.413 -28.106 1.00 15.51 22 ASP B O 1
ATOM 2353 N N . ALA B 1 23 ? 33.038 53.516 -28.220 1.00 16.53 23 ALA B N 1
ATOM 2354 C CA . ALA B 1 23 ? 32.902 53.623 -26.768 1.00 17.70 23 ALA B CA 1
ATOM 2355 C C . ALA B 1 23 ? 31.789 52.717 -26.261 1.00 19.05 23 ALA B C 1
ATOM 2356 O O . ALA B 1 23 ? 31.903 52.096 -25.200 1.00 17.03 23 ALA B O 1
ATOM 2363 N N . ILE B 1 24 ? 30.700 52.621 -27.012 1.00 18.17 24 ILE B N 1
ATOM 2364 C CA . ILE B 1 24 ? 29.629 51.702 -26.629 1.00 16.32 24 ILE B CA 1
ATOM 2365 C C . ILE B 1 24 ? 30.077 50.243 -26.751 1.00 18.39 24 ILE B C 1
ATOM 2366 O O . ILE B 1 24 ? 29.802 49.412 -25.862 1.00 19.24 24 ILE B O 1
ATOM 2382 N N . VAL B 1 25 ? 30.822 49.910 -27.813 1.00 17.21 25 VAL B N 1
ATOM 2383 C CA . VAL B 1 25 ? 31.325 48.546 -27.956 1.00 15.79 25 VAL B CA 1
ATOM 2384 C C . VAL B 1 25 ? 32.207 48.166 -26.771 1.00 16.39 25 VAL B C 1
ATOM 2385 O O . VAL B 1 25 ? 32.104 47.057 -26.250 1.00 15.85 25 VAL B O 1
ATOM 2398 N N . GLU B 1 26 ? 33.085 49.077 -26.334 1.00 17.21 26 GLU B N 1
ATOM 2399 C CA . GLU B 1 26 ? 33.967 48.793 -25.210 1.00 22.94 26 GLU B CA 1
ATOM 2400 C C . GLU B 1 26 ? 33.154 48.608 -23.945 1.00 16.91 26 GLU B C 1
ATOM 2401 O O . GLU B 1 26 ? 33.402 47.686 -23.167 1.00 19.08 26 GLU B O 1
ATOM 2413 N N . LEU B 1 27 ? 32.164 49.467 -23.730 1.00 16.08 27 LEU B N 1
ATOM 2414 C CA . LEU B 1 27 ? 31.290 49.316 -22.570 1.00 19.33 27 LEU B CA 1
ATOM 2415 C C . LEU B 1 27 ? 30.639 47.940 -22.530 1.00 19.01 27 LEU B C 1
ATOM 2416 O O . LEU B 1 27 ? 30.510 47.331 -21.461 1.00 18.57 27 LEU B O 1
ATOM 2432 N N . LEU B 1 28 ? 30.228 47.428 -23.673 1.00 15.88 28 LEU B N 1
ATOM 2433 C CA . LEU B 1 28 ? 29.479 46.177 -23.709 1.00 16.10 28 LEU B CA 1
ATOM 2434 C C . LEU B 1 28 ? 30.326 44.916 -23.791 1.00 19.15 28 LEU B C 1
ATOM 2435 O O . LEU B 1 28 ? 29.815 43.821 -23.482 1.00 22.27 28 LEU B O 1
ATOM 2451 N N . THR B 1 29 ? 31.592 45.018 -24.205 1.00 20.10 29 THR B N 1
ATOM 2452 C CA . THR B 1 29 ? 32.432 43.846 -24.399 1.00 16.57 29 THR B CA 1
ATOM 2453 C C . THR B 1 29 ? 33.636 43.826 -23.474 1.00 27.87 29 THR B C 1
ATOM 2454 O O . THR B 1 29 ? 34.223 42.755 -23.296 1.00 24.61 29 THR B O 1
ATOM 2465 N N . GLN B 1 30 ? 34.038 44.974 -22.909 1.00 22.45 30 GLN B N 1
ATOM 2466 C CA . GLN B 1 30 ? 34.969 45.006 -21.778 1.00 26.05 30 GLN B CA 1
ATOM 2467 C C . GLN B 1 30 ? 36.290 44.330 -22.126 1.00 29.98 30 GLN B C 1
ATOM 2468 O O . GLN B 1 30 ? 36.877 43.604 -21.322 1.00 32.88 30 GLN B O 1
ATOM 2482 N N . GLY B 1 31 ? 36.753 44.564 -23.350 1.00 29.48 31 GLY B N 1
ATOM 2483 C CA . GLY B 1 31 ? 38.056 44.094 -23.767 1.00 40.82 31 GLY B CA 1
ATOM 2484 C C . GLY B 1 31 ? 38.137 42.646 -24.179 1.00 48.69 31 GLY B C 1
ATOM 2485 O O . GLY B 1 31 ? 39.242 42.154 -24.433 1.00 46.72 31 GLY B O 1
ATOM 2489 N N . LYS B 1 32 ? 37.015 41.938 -24.245 1.00 37.29 32 LYS B N 1
ATOM 2490 C CA . LYS B 1 32 ? 37.021 40.523 -24.602 1.00 30.04 32 LYS B CA 1
ATOM 2491 C C . LYS B 1 32 ? 37.022 40.364 -26.123 1.00 31.33 32 LYS B C 1
ATOM 2492 O O . LYS B 1 32 ? 36.106 40.835 -26.808 1.00 29.09 32 LYS B O 1
ATOM 2511 N N . ASP B 1 33 ? 38.058 39.708 -26.641 1.00 29.29 33 ASP B N 1
ATOM 2512 C CA . ASP B 1 33 ? 38.217 39.409 -28.066 1.00 25.27 33 ASP B CA 1
ATOM 2513 C C . ASP B 1 33 ? 37.413 38.148 -28.355 1.00 34.33 33 ASP B C 1
ATOM 2514 O O . ASP B 1 33 ? 37.870 37.030 -28.109 1.00 40.58 33 ASP B O 1
ATOM 2523 N N . GLY B 1 34 ? 36.191 38.333 -28.840 1.00 22.87 34 GLY B N 1
ATOM 2524 C CA . GLY B 1 34 ? 35.309 37.210 -29.093 1.00 20.60 34 GLY B CA 1
ATOM 2525 C C . GLY B 1 34 ? 34.282 37.540 -30.153 1.00 21.57 34 GLY B C 1
ATOM 2526 O O . GLY B 1 34 ? 34.368 38.596 -30.798 1.00 21.76 34 GLY B O 1
ATOM 2530 N N . THR B 1 35 ? 33.328 36.640 -30.373 1.00 19.92 35 THR B N 1
ATOM 2531 C CA . THR B 1 35 ? 32.401 36.844 -31.478 1.00 22.28 35 THR B CA 1
ATOM 2532 C C . THR B 1 35 ? 31.480 38.017 -31.199 1.00 20.04 35 THR B C 1
ATOM 2533 O O . THR B 1 35 ? 31.072 38.705 -32.132 1.00 20.39 35 THR B O 1
ATOM 2544 N N . ALA B 1 36 ? 31.164 38.289 -29.928 1.00 19.70 36 ALA B N 1
ATOM 2545 C CA . ALA B 1 36 ? 30.253 39.396 -29.643 1.00 23.20 36 ALA B CA 1
ATOM 2546 C C . ALA B 1 36 ? 30.885 40.719 -30.054 1.00 20.20 36 ALA B C 1
ATOM 2547 O O . ALA B 1 36 ? 30.273 41.526 -30.763 1.00 19.99 36 ALA B O 1
ATOM 2554 N N . ARG B 1 37 ? 32.126 40.954 -29.634 1.00 21.06 37 ARG B N 1
ATOM 2555 C CA . ARG B 1 37 ? 32.797 42.171 -30.056 1.00 20.74 37 ARG B CA 1
ATOM 2556 C C . ARG B 1 37 ? 32.933 42.225 -31.576 1.00 17.43 37 ARG B C 1
ATOM 2557 O O . ARG B 1 37 ? 32.734 43.281 -32.179 1.00 18.66 37 ARG B O 1
ATOM 2578 N N . SER B 1 38 ? 33.261 41.099 -32.223 1.00 18.80 38 SER B N 1
ATOM 2579 C CA . SER B 1 38 ? 33.385 41.104 -33.682 1.00 17.85 38 SER B CA 1
ATOM 2580 C C . SER B 1 38 ? 32.071 41.482 -34.356 1.00 17.07 38 SER B C 1
ATOM 2581 O O . SER B 1 38 ? 32.067 42.220 -35.347 1.00 18.86 38 SER B O 1
ATOM 2589 N N . GLU B 1 39 ? 30.941 40.979 -33.833 1.00 17.54 39 GLU B N 1
ATOM 2590 C CA . GLU B 1 39 ? 29.651 41.291 -34.444 1.00 19.53 39 GLU B CA 1
ATOM 2591 C C . GLU B 1 39 ? 29.314 42.763 -34.271 1.00 18.72 39 GLU B C 1
ATOM 2592 O O . GLU B 1 39 ? 28.780 43.393 -35.180 1.00 18.41 39 GLU B O 1
ATOM 2604 N N . LEU B 1 40 ? 29.533 43.308 -33.062 1.00 17.35 40 LEU B N 1
ATOM 2605 C CA . LEU B 1 40 ? 29.264 44.729 -32.865 1.00 16.34 40 LEU B CA 1
ATOM 2606 C C . LEU B 1 40 ? 30.151 45.588 -33.757 1.00 17.43 40 LEU B C 1
ATOM 2607 O O . LEU B 1 40 ? 29.724 46.636 -34.253 1.00 16.35 40 LEU B O 1
ATOM 2623 N N . ARG B 1 41 ? 31.405 45.180 -33.953 1.00 18.16 41 ARG B N 1
ATOM 2624 C CA . ARG B 1 41 ? 32.264 45.949 -34.846 1.00 17.62 41 ARG B CA 1
ATOM 2625 C C . ARG B 1 41 ? 31.833 45.808 -36.286 1.00 18.78 41 ARG B C 1
ATOM 2626 O O . ARG B 1 41 ? 31.951 46.771 -37.052 1.00 20.45 41 ARG B O 1
ATOM 2647 N N . ALA B 1 42 ? 31.285 44.642 -36.657 1.00 18.91 42 ALA B N 1
ATOM 2648 C CA . ALA B 1 42 ? 30.882 44.425 -38.046 1.00 18.31 42 ALA B CA 1
ATOM 2649 C C . ALA B 1 42 ? 29.760 45.358 -38.474 1.00 19.84 42 ALA B C 1
ATOM 2650 O O . ALA B 1 42 ? 29.656 45.698 -39.663 1.00 22.13 42 ALA B O 1
ATOM 2657 N N . VAL B 1 43 ? 28.919 45.782 -37.535 1.00 15.65 43 VAL B N 1
ATOM 2658 C CA . VAL B 1 43 ? 27.819 46.689 -37.839 1.00 17.40 43 VAL B CA 1
ATOM 2659 C C . VAL B 1 43 ? 28.148 48.148 -37.562 1.00 15.19 43 VAL B C 1
ATOM 2660 O O . VAL B 1 43 ? 27.250 49.011 -37.578 1.00 17.32 43 VAL B O 1
ATOM 2673 N N . THR B 1 44 ? 29.445 4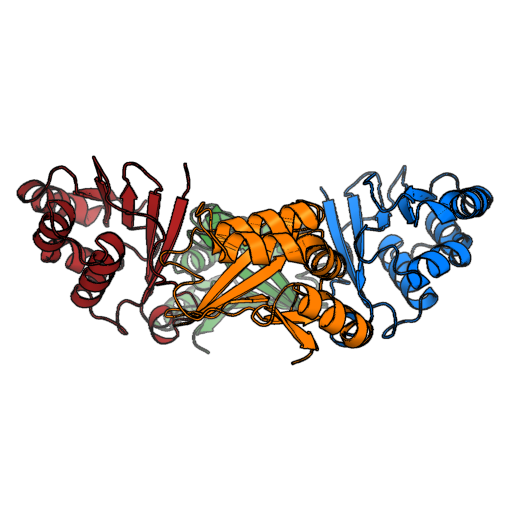8.463 -37.520 1.00 18.13 44 THR B N 1
ATOM 2674 C CA . THR B 1 44 ? 29.848 49.839 -37.229 1.00 16.70 44 THR B CA 1
ATOM 2675 C C . THR B 1 44 ? 29.253 50.854 -38.212 1.00 17.84 44 THR B C 1
ATOM 2676 O O . THR B 1 44 ? 28.815 51.944 -37.809 1.00 17.78 44 THR B O 1
ATOM 2687 N N . GLY B 1 45 ? 29.283 50.550 -39.516 1.00 17.50 45 GLY B N 1
ATOM 2688 C CA . GLY B 1 45 ? 28.752 51.505 -40.484 1.00 20.73 45 GLY B CA 1
ATOM 2689 C C . GLY B 1 45 ? 27.304 51.880 -40.216 1.00 18.80 45 GLY B C 1
ATOM 2690 O O . GLY B 1 45 ? 26.930 53.060 -40.225 1.00 18.02 45 GLY B O 1
ATOM 2694 N N . VAL B 1 46 ? 26.469 50.873 -39.962 1.00 16.65 46 VAL B N 1
ATOM 2695 C CA . VAL B 1 46 ? 25.060 51.108 -39.688 1.00 17.05 46 VAL B CA 1
ATOM 2696 C C . VAL B 1 46 ? 24.893 51.801 -38.343 1.00 18.10 46 VAL B C 1
ATOM 2697 O O . VAL B 1 46 ? 24.132 52.767 -38.204 1.00 17.20 46 VAL B O 1
ATOM 2710 N N . ALA B 1 47 ? 25.598 51.322 -37.322 1.00 15.89 47 ALA B N 1
ATOM 2711 C CA . ALA B 1 47 ? 25.393 51.876 -35.981 1.00 16.25 47 ALA B CA 1
ATOM 2712 C C . ALA B 1 47 ? 25.827 53.336 -35.917 1.00 21.27 47 ALA B C 1
ATOM 2713 O O . ALA B 1 47 ? 25.135 54.179 -35.340 1.00 17.38 47 ALA B O 1
ATOM 2720 N N . ALA B 1 48 ? 26.956 53.659 -36.544 1.00 14.88 48 ALA B N 1
ATOM 2721 C CA . ALA B 1 48 ? 27.406 55.041 -36.588 1.00 14.00 48 ALA B CA 1
ATOM 2722 C C . ALA B 1 48 ? 26.447 55.902 -37.395 1.00 16.69 48 ALA B C 1
ATOM 2723 O O . ALA B 1 48 ? 26.221 57.070 -37.066 1.00 16.76 48 ALA B O 1
ATOM 2730 N N . SER B 1 49 ? 25.902 55.362 -38.473 1.00 16.25 49 SER B N 1
ATOM 2731 C CA . SER B 1 49 ? 24.932 56.137 -39.260 1.00 16.99 49 SER B CA 1
ATOM 2732 C C . SER B 1 49 ? 23.744 56.529 -38.383 1.00 16.15 49 SER B C 1
ATOM 2733 O O . SER B 1 49 ? 23.268 57.670 -38.399 1.00 17.52 49 SER B O 1
ATOM 2741 N N . LEU B 1 50 ? 23.284 55.594 -37.570 1.00 14.28 50 LEU B N 1
ATOM 2742 C CA . LEU B 1 50 ? 22.133 55.863 -36.713 1.00 15.95 50 LEU B CA 1
ATOM 2743 C C . LEU B 1 50 ? 22.471 56.883 -35.637 1.00 18.11 50 LEU B C 1
ATOM 2744 O O . LEU B 1 50 ? 21.652 57.758 -35.323 1.00 17.97 50 LEU B O 1
ATOM 2760 N N . ILE B 1 51 ? 23.668 56.769 -35.037 1.00 16.79 51 ILE B N 1
ATOM 2761 C CA . ILE B 1 51 ? 24.129 57.762 -34.069 1.00 17.10 51 ILE B CA 1
ATOM 2762 C C . ILE B 1 51 ? 24.259 59.139 -34.711 1.00 19.03 51 ILE B C 1
ATOM 2763 O O . ILE B 1 51 ? 23.870 60.156 -34.127 1.00 18.17 51 ILE B O 1
ATOM 2779 N N . ALA B 1 52 ? 24.814 59.196 -35.917 1.00 17.01 52 ALA B N 1
ATOM 2780 C CA . ALA B 1 52 ? 24.919 60.470 -36.635 1.00 15.77 52 ALA B CA 1
ATOM 2781 C C . ALA B 1 52 ? 23.558 61.115 -36.885 1.00 24.03 52 ALA B C 1
ATOM 2782 O O . ALA B 1 52 ? 23.465 62.344 -36.993 1.00 23.09 52 ALA B O 1
ATOM 2789 N N . ASP B 1 53 ? 22.501 60.318 -36.970 1.00 17.35 53 ASP B N 1
ATOM 2790 C CA . ASP B 1 53 ? 21.135 60.816 -37.134 1.00 17.67 53 ASP B CA 1
ATOM 2791 C C . ASP B 1 53 ? 20.441 61.020 -35.791 1.00 21.44 53 ASP B C 1
ATOM 2792 O O . ASP B 1 53 ? 19.240 61.321 -35.750 1.00 19.04 53 ASP B O 1
ATOM 2801 N N . GLN B 1 54 ? 21.183 60.875 -34.696 1.00 19.55 54 GLN B N 1
ATOM 2802 C CA . GLN B 1 54 ? 20.680 61.115 -33.344 1.00 17.68 54 GLN B CA 1
ATOM 2803 C C . GLN B 1 54 ? 19.559 60.156 -32.955 1.00 18.90 54 GLN B C 1
ATOM 2804 O O . GLN B 1 54 ? 18.747 60.445 -32.061 1.00 22.98 54 GLN B O 1
ATOM 2818 N N . ALA B 1 55 ? 19.553 58.973 -33.541 1.00 19.60 55 ALA B N 1
ATOM 2819 C CA . ALA B 1 55 ? 18.498 58.024 -33.215 1.00 21.70 55 ALA B CA 1
ATOM 2820 C C . ALA B 1 55 ? 18.485 57.659 -31.740 1.00 20.41 55 ALA B C 1
ATOM 2821 O O . ALA B 1 55 ? 17.382 57.451 -31.197 1.00 21.39 55 ALA B O 1
ATOM 2828 N N . PRO B 1 56 ? 19.639 57.535 -31.034 1.00 18.55 56 PRO B N 1
ATOM 2829 C CA . PRO B 1 56 ? 19.572 57.152 -29.609 1.00 17.34 56 PRO B CA 1
ATOM 2830 C C . PRO B 1 56 ? 19.419 58.335 -28.652 1.00 20.11 56 PRO B C 1
ATOM 2831 O O . PRO B 1 56 ? 19.692 58.205 -27.455 1.00 22.56 56 PRO B O 1
ATOM 2842 N N . LYS B 1 57 ? 18.991 59.490 -29.156 1.00 23.55 57 LYS B N 1
ATOM 2843 C CA . LYS B 1 57 ? 18.851 60.655 -28.284 1.00 24.30 57 LYS B CA 1
ATOM 2844 C C . LYS B 1 57 ? 17.706 60.479 -27.288 1.00 27.86 57 LYS B C 1
ATOM 2845 O O . LYS B 1 57 ? 17.865 60.747 -26.086 1.00 25.90 57 LYS B O 1
ATOM 2864 N N . SER B 1 58 ? 16.547 60.019 -27.761 1.00 23.63 58 SER B N 1
ATOM 2865 C CA . SER B 1 58 ? 15.390 59.814 -26.891 1.00 27.51 58 SER B CA 1
ATOM 2866 C C . SER B 1 58 ? 14.970 58.358 -26.739 1.00 34.01 58 SER B C 1
ATOM 2867 O O . SER B 1 58 ? 14.254 58.029 -25.784 1.00 40.56 58 SER B O 1
ATOM 2875 N N . ALA B 1 59 ? 15.398 57.485 -27.640 1.00 21.86 59 ALA B N 1
ATOM 2876 C CA . ALA B 1 59 ? 15.103 56.056 -27.600 1.00 22.48 59 ALA B CA 1
ATOM 2877 C C . ALA B 1 59 ? 16.413 55.320 -27.407 1.00 25.44 59 ALA B C 1
ATOM 2878 O O . ALA B 1 59 ? 17.387 55.644 -28.088 1.00 25.84 59 ALA B O 1
ATOM 2885 N N . PRO B 1 60 ? 16.505 54.358 -26.506 1.00 20.85 60 PRO B N 1
ATOM 2886 C CA . PRO B 1 60 ? 17.815 53.767 -26.219 1.00 22.48 60 PRO B CA 1
ATOM 2887 C C . PRO B 1 60 ? 18.181 52.602 -27.127 1.00 18.70 60 PRO B C 1
ATOM 2888 O O . PRO B 1 60 ? 17.335 51.887 -27.661 1.00 21.69 60 PRO B O 1
ATOM 2899 N N . ILE B 1 61 ? 19.493 52.473 -27.341 1.00 18.25 61 ILE B N 1
ATOM 2900 C CA . ILE B 1 61 ? 20.080 51.188 -27.673 1.00 21.24 61 ILE B CA 1
ATOM 2901 C C . ILE B 1 61 ? 19.883 50.258 -26.489 1.00 20.65 61 ILE B C 1
ATOM 2902 O O . ILE B 1 61 ? 20.227 50.599 -25.351 1.00 22.08 61 ILE B O 1
ATOM 2918 N N . VAL B 1 62 ? 19.290 49.094 -26.726 1.00 19.51 62 VAL B N 1
ATOM 2919 C CA . VAL B 1 62 ? 18.998 48.159 -25.633 1.00 19.13 62 VAL B CA 1
ATOM 2920 C C . VAL B 1 62 ? 19.752 46.862 -25.851 1.00 21.43 62 VAL B C 1
ATOM 2921 O O . VAL B 1 62 ? 19.550 46.191 -26.870 1.00 20.87 62 VAL B O 1
ATOM 2934 N N . ALA B 1 63 ? 20.587 46.485 -24.874 1.00 16.78 63 ALA B N 1
ATOM 2935 C CA . ALA B 1 63 ? 21.293 45.220 -24.880 1.00 18.24 63 ALA B CA 1
ATOM 2936 C C . ALA B 1 63 ? 20.592 44.286 -23.908 1.00 25.08 63 ALA B C 1
ATOM 2937 O O . ALA B 1 63 ? 20.228 44.700 -22.803 1.00 20.97 63 ALA B O 1
ATOM 2944 N N . THR B 1 64 ? 20.399 43.040 -24.324 1.00 22.20 64 THR B N 1
ATOM 2945 C CA . THR B 1 64 ? 19.822 42.002 -23.483 1.00 20.41 64 THR B CA 1
ATOM 2946 C C . THR B 1 64 ? 20.805 40.838 -23.390 1.00 25.10 64 THR B C 1
ATOM 2947 O O . THR B 1 64 ? 21.592 40.595 -24.312 1.00 25.93 64 THR B O 1
ATOM 2958 N N . CYS B 1 65 ? 20.793 40.135 -22.254 1.00 20.58 65 CYS B N 1
ATOM 2959 C CA . CYS B 1 65 ? 21.746 39.057 -22.057 1.00 22.13 65 CYS B CA 1
ATOM 2960 C C . CYS B 1 65 ? 21.216 38.135 -20.964 1.00 26.12 65 CYS B C 1
ATOM 2961 O O . CYS B 1 65 ? 20.096 38.294 -20.486 1.00 28.03 65 CYS B O 1
ATOM 2969 N N . ASP B 1 66 ? 22.014 37.135 -20.620 1.00 25.31 66 ASP B N 1
ATOM 2970 C CA . ASP B 1 66 ? 21.822 36.347 -19.403 1.00 29.26 66 ASP B CA 1
ATOM 2971 C C . ASP B 1 66 ? 22.269 37.235 -18.244 1.00 24.89 66 ASP B C 1
ATOM 2972 O O . ASP B 1 66 ? 23.411 37.184 -17.781 1.00 33.11 66 ASP B O 1
ATOM 2981 N N . GLY B 1 67 ? 21.369 38.104 -17.797 1.00 29.96 67 GLY B N 1
ATOM 2982 C CA . GLY B 1 67 ? 21.710 39.105 -16.813 1.00 27.48 67 GLY B CA 1
ATOM 2983 C C . GLY B 1 67 ? 20.929 40.382 -17.054 1.00 25.04 67 GLY B C 1
ATOM 2984 O O . GLY B 1 67 ? 19.893 40.376 -17.723 1.00 28.45 67 GLY B O 1
ATOM 2988 N N . PRO B 1 68 ? 21.400 41.498 -16.506 1.00 23.25 68 PRO B N 1
ATOM 2989 C CA . PRO B 1 68 ? 20.633 42.747 -16.617 1.00 23.22 68 PRO B CA 1
ATOM 2990 C C . PRO B 1 68 ? 20.563 43.265 -18.040 1.00 24.70 68 PRO B C 1
ATOM 2991 O O . PRO B 1 68 ? 21.457 43.030 -18.846 1.00 26.49 68 PRO B O 1
ATOM 3002 N N . ARG B 1 69 ? 19.484 43.979 -18.332 1.00 23.28 69 ARG B N 1
ATOM 3003 C CA . ARG B 1 69 ? 19.315 44.696 -19.586 1.00 29.89 69 ARG B CA 1
ATOM 3004 C C . ARG B 1 69 ? 19.981 46.060 -19.461 1.00 33.69 69 ARG B C 1
ATOM 3005 O O . ARG B 1 69 ? 19.959 46.676 -18.393 1.00 23.33 69 ARG B O 1
ATOM 3026 N N . THR B 1 70 ? 20.619 46.505 -20.537 1.00 24.92 70 THR B N 1
ATOM 3027 C CA . THR B 1 70 ? 21.312 47.781 -20.550 1.00 21.86 70 THR B CA 1
ATOM 3028 C C . THR B 1 70 ? 20.665 48.708 -21.566 1.00 22.54 70 THR B C 1
ATOM 3029 O O . THR B 1 70 ? 20.526 48.356 -22.744 1.00 22.97 70 THR B O 1
ATOM 3040 N N . ARG B 1 71 ? 20.275 49.889 -21.121 1.00 15.72 71 ARG B N 1
ATOM 3041 C CA . ARG B 1 71 ? 19.770 50.919 -22.023 1.00 17.99 71 ARG B CA 1
ATOM 3042 C C . ARG B 1 71 ? 20.844 51.968 -22.211 1.00 24.72 71 ARG B C 1
ATOM 3043 O O . ARG B 1 71 ? 21.355 52.493 -21.226 1.00 20.77 71 ARG B O 1
ATOM 3064 N N . ILE B 1 72 ? 21.196 52.273 -23.461 1.00 20.91 72 ILE B N 1
ATOM 3065 C CA . ILE B 1 72 ? 22.229 53.266 -23.732 1.00 17.60 72 ILE B CA 1
ATOM 3066 C C . ILE B 1 72 ? 21.621 54.394 -24.555 1.00 19.88 72 ILE B C 1
ATOM 3067 O O . ILE B 1 72 ? 21.117 54.165 -25.667 1.00 18.75 72 ILE B O 1
ATOM 3083 N N . TYR B 1 73 ? 21.743 55.610 -24.040 1.00 14.68 73 TYR B N 1
ATOM 3084 C CA . TYR B 1 73 ? 21.345 56.836 -24.699 1.00 16.88 73 TYR B CA 1
ATOM 3085 C C . TYR B 1 73 ? 22.585 57.622 -25.101 1.00 16.96 73 TYR B C 1
ATOM 3086 O O . TYR B 1 73 ? 23.673 57.429 -24.566 1.00 19.41 73 TYR B O 1
ATOM 3104 N N . CYS B 1 74 ? 22.399 58.526 -26.045 1.00 20.90 74 CYS B N 1
ATOM 3105 C CA . CYS B 1 74 ? 23.466 59.409 -26.484 1.00 20.18 74 CYS B CA 1
ATOM 3106 C C . CYS B 1 74 ? 23.046 60.858 -26.314 1.00 19.25 74 CYS B C 1
ATOM 3107 O O . CYS B 1 74 ? 21.883 61.206 -26.546 1.00 20.78 74 CYS B O 1
ATOM 3115 N N . LEU B 1 75 ? 24.008 61.691 -25.933 1.00 18.33 75 LEU B N 1
ATOM 3116 C CA . LEU B 1 75 ? 23.856 63.133 -25.848 1.00 21.03 75 LEU B CA 1
ATOM 3117 C C . LEU B 1 75 ? 24.489 63.797 -27.056 1.00 20.40 75 LEU B C 1
ATOM 3118 O O . LEU B 1 75 ? 25.511 63.343 -27.553 1.00 20.58 75 LEU B O 1
ATOM 3134 N N . PHE B 1 76 ? 23.877 64.888 -27.527 1.00 17.24 76 PHE B N 1
ATOM 3135 C CA . PHE B 1 76 ? 24.368 65.598 -28.696 1.00 18.33 76 PHE B CA 1
ATOM 3136 C C . PHE B 1 76 ? 24.461 67.096 -28.442 1.00 21.32 76 PHE B C 1
ATOM 3137 O O . PHE B 1 76 ? 23.860 67.627 -27.514 1.00 20.55 76 PHE B O 1
ATOM 3154 N N . ASP B 1 77 ? 25.233 67.769 -29.294 1.00 20.97 77 ASP B N 1
ATOM 3155 C CA . ASP B 1 77 ? 25.304 69.228 -29.319 1.00 24.21 77 ASP B CA 1
ATOM 3156 C C . ASP B 1 77 ? 25.659 69.758 -27.934 1.00 17.87 77 ASP B C 1
ATOM 3157 O O . ASP B 1 77 ? 26.662 69.307 -27.366 1.00 20.53 77 ASP B O 1
ATOM 3166 N N . GLU B 1 78 ? 24.949 70.751 -27.402 1.00 22.67 78 GLU B N 1
ATOM 3167 C CA . GLU B 1 78 ? 25.381 71.361 -26.148 1.00 20.23 78 GLU B CA 1
ATOM 3168 C C . GLU B 1 78 ? 25.415 70.351 -25.010 1.00 19.31 78 GLU B C 1
ATOM 3169 O O . GLU B 1 78 ? 26.322 70.391 -24.173 1.00 21.39 78 GLU B O 1
ATOM 3181 N N . ASP B 1 79 ? 24.458 69.421 -24.975 1.00 21.08 79 ASP B N 1
ATOM 3182 C CA . ASP B 1 79 ? 24.489 68.382 -23.950 1.00 20.91 79 ASP B CA 1
ATOM 3183 C C . ASP B 1 79 ? 25.781 67.566 -24.021 1.00 25.67 79 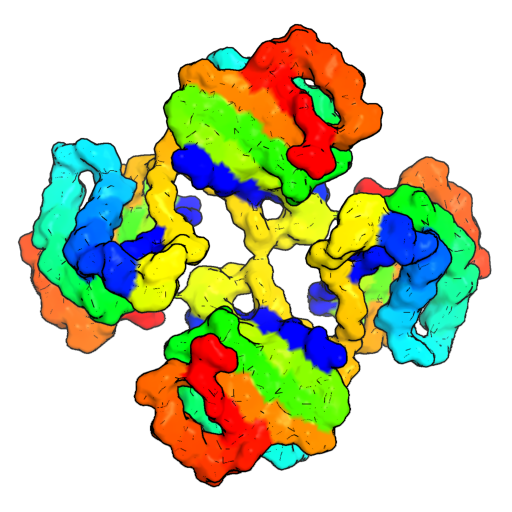ASP B C 1
ATOM 3184 O O . ASP B 1 79 ? 26.340 67.163 -22.992 1.00 22.23 79 ASP B O 1
ATOM 3193 N N . ALA B 1 80 ? 26.262 67.297 -25.231 1.00 19.19 80 ALA B N 1
ATOM 3194 C CA . ALA B 1 80 ? 27.492 66.526 -25.388 1.00 18.93 80 ALA B CA 1
ATOM 3195 C C . ALA B 1 80 ? 28.713 67.355 -25.012 1.00 21.78 80 ALA B C 1
ATOM 3196 O O . ALA B 1 80 ? 29.677 66.829 -24.445 1.00 21.65 80 ALA B O 1
ATOM 3203 N N . ILE B 1 81 ? 28.689 68.651 -25.331 1.00 22.96 81 ILE B N 1
ATOM 3204 C CA . ILE B 1 81 ? 29.818 69.518 -25.020 1.00 21.22 81 ILE B CA 1
ATOM 3205 C C . ILE B 1 81 ? 30.003 69.666 -23.507 1.00 24.89 81 ILE B C 1
ATOM 3206 O O . ILE B 1 81 ? 31.127 69.571 -22.988 1.00 28.44 81 ILE B O 1
ATOM 3222 N N . ASP B 1 82 ? 28.918 69.885 -22.770 1.00 27.19 82 ASP B N 1
ATOM 3223 C CA . ASP B 1 82 ? 29.068 70.092 -21.341 1.00 29.34 82 ASP B CA 1
ATOM 3224 C C . ASP B 1 82 ? 29.044 68.792 -20.561 1.00 25.64 82 ASP B C 1
ATOM 3225 O O . ASP B 1 82 ? 29.613 68.735 -19.469 1.00 29.94 82 ASP B O 1
ATOM 3234 N N . GLY B 1 83 ? 28.407 67.753 -21.093 1.00 20.05 83 GLY B N 1
ATOM 3235 C CA . GLY B 1 83 ? 28.480 66.457 -20.493 1.00 20.87 83 GLY B CA 1
ATOM 3236 C C . GLY B 1 83 ? 27.699 66.309 -19.221 1.00 25.95 83 GLY B C 1
ATOM 3237 O O . GLY B 1 83 ? 27.874 65.313 -18.528 1.00 27.75 83 GLY B O 1
ATOM 3241 N N . ASP B 1 84 ? 26.829 67.259 -18.903 1.00 27.33 84 ASP B N 1
ATOM 3242 C CA . ASP B 1 84 ? 26.234 67.285 -17.571 1.00 32.51 84 ASP B CA 1
ATOM 3243 C C . ASP B 1 84 ? 25.348 66.073 -17.314 1.00 30.68 84 ASP B C 1
ATOM 3244 O O . ASP B 1 84 ? 25.266 65.603 -16.177 1.00 28.61 84 ASP B O 1
ATOM 3253 N N . ASP B 1 85 ? 24.691 65.537 -18.341 1.00 26.32 85 ASP B N 1
ATOM 3254 C CA . ASP B 1 85 ? 23.799 64.390 -18.171 1.00 30.62 85 ASP B CA 1
ATOM 3255 C C . ASP B 1 85 ? 24.457 63.054 -18.524 1.00 29.68 85 ASP B C 1
ATOM 3256 O O . ASP B 1 85 ? 23.764 62.031 -18.642 1.00 25.41 85 ASP B O 1
ATOM 3265 N N . ALA B 1 86 ? 25.775 63.038 -18.679 1.00 23.61 86 ALA B N 1
ATOM 3266 C CA . ALA B 1 86 ? 26.466 61.824 -19.082 1.00 29.60 86 ALA B CA 1
ATOM 3267 C C . ALA B 1 86 ? 26.541 60.830 -17.933 1.00 23.90 86 ALA B C 1
ATOM 3268 O O . ALA B 1 86 ? 26.592 61.207 -16.764 1.00 22.21 86 ALA B O 1
ATOM 3275 N N . ASN B 1 87 ? 26.518 59.547 -18.285 1.00 17.22 87 ASN B N 1
ATOM 3276 C CA . ASN B 1 87 ? 26.818 58.464 -17.350 1.00 19.46 87 ASN B CA 1
ATOM 3277 C C . ASN B 1 87 ? 27.513 57.369 -18.154 1.00 23.41 87 ASN B C 1
ATOM 3278 O O . ASN B 1 87 ? 26.847 56.557 -18.806 1.00 20.83 87 ASN B O 1
ATOM 3289 N N . GLU B 1 88 ? 28.846 57.352 -18.104 1.00 21.23 88 GLU B N 1
ATOM 3290 C CA . GLU B 1 88 ? 29.651 56.381 -18.841 1.00 21.72 88 GLU B CA 1
ATOM 3291 C C . GLU B 1 88 ? 30.378 55.426 -17.895 1.00 22.70 88 GLU B C 1
ATOM 3292 O O . GLU B 1 88 ? 31.425 54.872 -18.245 1.00 24.71 88 GLU B O 1
ATOM 3304 N N . GLU B 1 89 ? 29.809 55.195 -16.707 1.00 21.76 89 GLU B N 1
ATOM 3305 C CA . GLU B 1 89 ? 30.430 54.297 -15.741 1.00 18.68 89 GLU B CA 1
ATOM 3306 C C . GLU B 1 89 ? 30.521 52.878 -16.292 1.00 21.11 89 GLU B C 1
ATOM 3307 O O . GLU B 1 89 ? 29.616 52.408 -16.977 1.00 20.05 89 GLU B O 1
ATOM 3319 N N . VAL B 1 90 ? 31.593 52.169 -15.929 1.00 22.50 90 VAL B N 1
ATOM 3320 C CA . VAL B 1 90 ? 31.698 50.757 -16.277 1.00 19.01 90 VAL B CA 1
ATOM 3321 C C . VAL B 1 90 ? 30.505 49.988 -15.723 1.00 23.33 90 VAL B C 1
ATOM 3322 O O . VAL B 1 90 ? 29.943 50.320 -14.661 1.00 18.84 90 VAL B O 1
ATOM 3335 N N . LEU B 1 91 ? 30.104 48.950 -16.461 1.00 17.91 91 LEU B N 1
ATOM 3336 C CA . LEU B 1 91 ? 29.042 48.056 -16.028 1.00 21.11 91 LEU B CA 1
ATOM 3337 C C . LEU B 1 91 ? 29.600 46.949 -15.144 1.00 23.69 91 LEU B C 1
ATOM 3338 O O . LEU B 1 91 ? 30.663 46.388 -15.418 1.00 25.87 91 LEU B O 1
ATOM 3354 N N . GLY B 1 92 ? 28.874 46.652 -14.071 1.00 30.95 92 GLY B N 1
ATOM 3355 C CA . GLY B 1 92 ? 29.312 45.675 -13.097 1.00 31.76 92 GLY B CA 1
ATOM 3356 C C . GLY B 1 92 ? 28.904 44.241 -13.372 1.00 48.50 92 GLY B C 1
ATOM 3357 O O . GLY B 1 92 ? 28.804 43.430 -12.445 1.00 38.72 92 GLY B O 1
ATOM 3361 N N . PHE B 1 93 ? 28.667 43.925 -14.641 1.00 30.08 93 PHE B N 1
ATOM 3362 C CA . PHE B 1 93 ? 28.316 42.586 -15.081 1.00 25.96 93 PHE B CA 1
ATOM 3363 C C . PHE B 1 93 ? 28.838 42.414 -16.503 1.00 27.36 93 PHE B C 1
ATOM 3364 O O . PHE B 1 93 ? 29.328 43.365 -17.120 1.00 24.37 93 PHE B O 1
ATOM 3381 N N . GLU B 1 94 ? 28.746 41.183 -17.016 1.00 26.74 94 GLU B N 1
ATOM 3382 C CA . GLU B 1 94 ? 29.070 40.864 -18.414 1.00 25.22 94 GLU B CA 1
ATOM 3383 C C . GLU B 1 94 ? 27.858 41.204 -19.273 1.00 22.56 94 GLU B C 1
ATOM 3384 O O . GLU B 1 94 ? 26.862 40.474 -19.235 1.00 24.72 94 GLU B O 1
ATOM 3396 N N . PRO B 1 95 ? 27.881 42.303 -20.038 1.00 22.48 95 PRO B N 1
ATOM 3397 C CA . PRO B 1 95 ? 26.624 42.841 -20.576 1.00 23.83 95 PRO B CA 1
ATOM 3398 C C . PRO B 1 95 ? 26.064 42.067 -21.750 1.00 18.53 95 PRO B C 1
ATOM 3399 O O . PRO B 1 95 ? 24.905 42.306 -22.136 1.00 21.66 95 PRO B O 1
ATOM 3410 N N . LEU B 1 96 ? 26.865 41.206 -22.377 1.00 18.68 96 LEU B N 1
ATOM 3411 C CA . LEU B 1 96 ? 26.406 40.361 -23.471 1.00 19.70 96 LEU B CA 1
ATOM 3412 C C . LEU B 1 96 ? 26.552 38.885 -23.124 1.00 22.27 96 LEU B C 1
ATOM 3413 O O . LEU B 1 96 ? 26.743 38.032 -24.002 1.00 21.98 96 LEU B O 1
ATOM 3429 N N . LYS B 1 97 ? 26.464 38.567 -21.840 1.00 20.75 97 LYS B N 1
ATOM 3430 C CA . LYS B 1 97 ? 26.608 37.187 -21.405 1.00 27.36 97 LYS B CA 1
ATOM 3431 C C . LYS B 1 97 ? 25.559 36.295 -22.057 1.00 22.17 97 LYS B C 1
ATOM 3432 O O . LYS B 1 97 ? 24.380 36.645 -22.141 1.00 27.33 97 LYS B O 1
ATOM 3451 N N . GLY B 1 98 ? 25.999 35.119 -22.505 1.00 26.82 98 GLY B N 1
ATOM 3452 C CA . GLY B 1 98 ? 25.052 34.102 -22.940 1.00 26.89 98 GLY B CA 1
ATOM 3453 C C . GLY B 1 98 ? 24.363 34.478 -24.235 1.00 28.72 98 GLY B C 1
ATOM 3454 O O . GLY B 1 98 ? 24.990 34.957 -25.185 1.00 23.38 98 GLY B O 1
ATOM 3458 N N . ASP B 1 99 ? 23.047 34.279 -24.266 1.00 23.12 99 ASP B N 1
ATOM 3459 C CA . ASP B 1 99 ? 22.238 34.488 -25.468 1.00 31.41 99 ASP B CA 1
ATOM 3460 C C . ASP B 1 99 ? 21.861 35.962 -25.517 1.00 32.85 99 ASP B C 1
ATOM 3461 O O . ASP B 1 99 ? 20.783 36.373 -25.091 1.00 31.51 99 ASP B O 1
ATOM 3470 N N . TRP B 1 100 ? 22.749 36.771 -26.085 1.00 24.01 100 TRP B N 1
ATOM 3471 C CA . TRP B 1 100 ? 22.604 38.214 -26.015 1.00 19.92 100 TRP B CA 1
ATOM 3472 C C . TRP B 1 100 ? 21.907 38.732 -27.263 1.00 19.07 100 TRP B C 1
ATOM 3473 O O . TRP B 1 100 ? 21.812 38.046 -28.284 1.00 22.27 100 TRP B O 1
ATOM 3494 N N . GLY B 1 101 ? 21.429 39.969 -27.172 1.00 21.49 101 GLY B N 1
ATOM 3495 C CA . GLY B 1 101 ? 20.863 40.639 -28.322 1.00 26.35 101 GLY B CA 1
ATOM 3496 C C . GLY B 1 101 ? 20.998 42.131 -28.128 1.00 21.73 101 GLY B C 1
ATOM 3497 O O . GLY B 1 101 ? 21.291 42.616 -27.031 1.00 20.01 101 GLY B O 1
ATOM 3501 N N A MET B 1 102 ? 20.771 42.858 -29.214 0.62 20.10 102 MET B N 1
ATOM 3502 N N B MET B 1 102 ? 20.768 42.860 -29.217 0.38 19.18 102 MET B N 1
ATOM 3503 C CA A MET B 1 102 ? 20.789 44.308 -29.189 0.62 19.08 102 MET B CA 1
ATOM 3504 C CA B MET B 1 102 ? 20.798 44.310 -29.189 0.38 18.01 102 MET B CA 1
ATOM 3505 C C A MET B 1 102 ? 19.696 44.845 -30.094 0.62 21.98 102 MET B C 1
ATOM 3506 C C B MET B 1 102 ? 19.725 44.868 -30.108 0.38 20.15 102 MET B C 1
ATOM 3507 O O A MET B 1 102 ? 19.494 44.345 -31.205 0.62 23.75 102 MET B O 1
ATOM 3508 O O B MET B 1 102 ? 19.564 44.410 -31.242 0.38 19.06 102 MET B O 1
ATOM 3535 N N . SER B 1 103 ? 19.017 45.881 -29.619 1.00 18.98 103 SER B N 1
ATOM 3536 C CA . SER B 1 103 ? 18.000 46.572 -30.392 1.00 19.27 103 SER B CA 1
ATOM 3537 C C . SER B 1 103 ? 18.405 48.028 -30.568 1.00 18.36 103 SER B C 1
ATOM 3538 O O . SER B 1 103 ? 18.503 48.777 -29.583 1.00 18.97 103 SER B O 1
ATOM 3547 N N . LEU B 1 104 ? 18.641 48.435 -31.844 1.00 17.06 104 LEU B N 1
ATOM 3548 C CA . LEU B 1 104 ? 19.045 49.798 -32.158 1.00 15.28 104 LEU B CA 1
ATOM 3549 C C . LEU B 1 104 ? 17.841 50.613 -32.583 1.00 18.83 104 LEU B C 1
ATOM 3550 O O . LEU B 1 104 ? 17.105 50.184 -33.500 1.00 21.38 104 LEU B O 1
ATOM 3566 N N . PRO B 1 105 ? 17.659 51.816 -32.040 1.00 17.16 105 PRO B N 1
ATOM 3567 C CA . PRO B 1 105 ? 16.584 52.687 -32.531 1.00 19.11 105 PRO B CA 1
ATOM 3568 C C . PRO B 1 105 ? 16.948 53.255 -33.899 1.00 21.24 105 PRO B C 1
ATOM 3569 O O . PRO B 1 105 ? 18.113 53.523 -34.200 1.00 21.56 105 PRO B O 1
ATOM 3580 N N . CYS B 1 106 ? 15.922 53.441 -34.732 1.00 23.30 106 CYS B N 1
ATOM 3581 C CA . CYS B 1 106 ? 16.107 53.832 -36.122 1.00 23.13 106 CYS B CA 1
ATOM 3582 C C . CYS B 1 106 ? 14.936 54.658 -36.615 1.00 26.37 106 CYS B C 1
ATOM 3583 O O . CYS B 1 106 ? 13.783 54.322 -36.311 1.00 25.56 106 CYS B O 1
ATOM 3591 N N . PRO B 1 107 ? 15.196 55.741 -37.344 1.00 23.98 107 PRO B N 1
ATOM 3592 C CA . PRO B 1 107 ? 14.089 56.488 -37.958 1.00 33.57 107 PRO B CA 1
ATOM 3593 C C . PRO B 1 107 ? 13.271 55.609 -38.891 1.00 31.96 107 PRO B C 1
ATOM 3594 O O . PRO B 1 107 ? 13.813 54.793 -39.627 1.00 26.14 107 PRO B O 1
ATOM 3605 N N . LYS B 1 108 ? 11.947 55.798 -38.867 1.00 26.21 108 LYS B N 1
ATOM 3606 C CA . LYS B 1 108 ? 11.063 54.958 -39.666 1.00 31.12 108 LYS B CA 1
ATOM 3607 C C . LYS B 1 108 ? 11.446 54.982 -41.136 1.00 22.86 108 LYS B C 1
ATOM 3608 O O . LYS B 1 108 ? 11.358 53.959 -41.824 1.00 30.88 108 LYS B O 1
ATOM 3627 N N . GLU B 1 109 ? 11.897 56.136 -41.622 1.00 33.63 109 GLU B N 1
ATOM 3628 C CA . GLU B 1 109 ? 12.237 56.288 -43.033 1.00 38.36 109 GLU B CA 1
ATOM 3629 C C . GLU B 1 109 ? 13.395 55.388 -43.455 1.00 37.70 109 GLU B C 1
ATOM 3630 O O . GLU B 1 109 ? 13.494 55.015 -44.630 1.00 32.22 109 GLU B O 1
ATOM 3642 N N . GLN B 1 110 ? 14.280 55.030 -42.525 1.00 27.96 110 GLN B N 1
ATOM 3643 C CA . GLN B 1 110 ? 15.475 54.258 -42.856 1.00 22.17 110 GLN B CA 1
ATOM 3644 C C . GLN B 1 110 ? 15.410 52.816 -42.371 1.00 26.19 110 GLN B C 1
ATOM 3645 O O . GLN B 1 110 ? 16.371 52.058 -42.570 1.00 23.20 110 GLN B O 1
ATOM 3659 N N . LEU B 1 111 ? 14.292 52.404 -41.775 1.00 25.81 111 LEU B N 1
ATOM 3660 C CA . LEU B 1 111 ? 14.216 51.063 -41.205 1.00 28.99 111 LEU B CA 1
ATOM 3661 C C . LEU B 1 111 ? 14.446 49.989 -42.259 1.00 24.15 111 LEU B C 1
ATOM 3662 O O . LEU B 1 111 ? 15.067 48.948 -41.984 1.00 27.14 111 LEU B O 1
ATOM 3678 N N . GLY B 1 112 ? 13.962 50.212 -43.476 1.00 25.68 112 GLY B N 1
ATOM 3679 C CA . GLY B 1 112 ? 14.101 49.186 -44.496 1.00 31.04 112 GLY B CA 1
ATOM 3680 C C . GLY B 1 112 ? 15.553 48.864 -44.797 1.00 21.81 112 GLY B C 1
ATOM 3681 O O . GLY B 1 112 ? 15.982 47.708 -44.723 1.00 25.77 112 GLY B O 1
ATOM 3685 N N . TRP B 1 113 ? 16.341 49.889 -45.108 1.00 21.47 113 TRP B N 1
ATOM 3686 C CA . TRP B 1 113 ? 17.725 49.627 -45.470 1.00 22.30 113 TRP B CA 1
ATOM 3687 C C . TRP B 1 113 ? 18.527 49.182 -44.256 1.00 22.67 113 TRP B C 1
ATOM 3688 O O . TRP B 1 113 ? 19.376 48.293 -44.356 1.00 19.37 113 TRP B O 1
ATOM 3709 N N . VAL B 1 114 ? 18.248 49.767 -43.097 1.00 23.27 114 VAL B N 1
ATOM 3710 C CA . VAL B 1 114 ? 19.021 49.455 -41.895 1.00 24.09 114 VAL B CA 1
ATOM 3711 C C . VAL B 1 114 ? 18.803 48.011 -41.466 1.00 18.31 114 VAL B C 1
ATOM 3712 O O . VAL B 1 114 ? 19.756 47.296 -41.129 1.00 20.12 114 VAL B O 1
ATOM 3725 N N . GLN B 1 115 ? 17.544 47.568 -41.437 1.00 20.07 115 GLN B N 1
ATOM 3726 C CA . GLN B 1 115 ? 17.281 46.179 -41.089 1.00 20.09 115 GLN B CA 1
ATOM 3727 C C . GLN B 1 115 ? 17.995 45.228 -42.040 1.00 21.90 115 GLN B C 1
ATOM 3728 O O . GLN B 1 115 ? 18.574 44.225 -41.602 1.00 23.75 115 GLN B O 1
ATOM 3742 N N . SER B 1 116 ? 17.985 45.537 -43.341 1.00 21.45 116 SER B N 1
ATOM 3743 C CA . SER B 1 116 ? 18.660 44.681 -44.306 1.00 26.18 116 SER B CA 1
ATOM 3744 C C . SER B 1 116 ? 20.159 44.667 -44.087 1.00 24.21 116 SER B C 1
ATOM 3745 O O . SER B 1 116 ? 20.797 43.617 -44.220 1.00 24.03 116 SER B O 1
ATOM 3753 N N . ALA B 1 117 ? 20.742 45.829 -43.783 1.00 21.74 117 ALA B N 1
ATOM 3754 C CA . ALA B 1 117 ? 22.188 45.907 -43.620 1.00 23.20 117 ALA B CA 1
ATOM 3755 C C . ALA B 1 117 ? 22.636 45.173 -42.374 1.00 23.16 117 ALA B C 1
ATOM 3756 O O . ALA B 1 117 ? 23.691 44.538 -42.377 1.00 25.78 117 ALA B O 1
ATOM 3763 N N . LEU B 1 118 ? 21.858 45.259 -41.290 1.00 20.16 118 LEU B N 1
ATOM 3764 C CA . LEU B 1 118 ? 22.209 44.499 -40.096 1.00 20.15 118 LEU B CA 1
ATOM 3765 C C . LEU B 1 118 ? 22.170 43.002 -40.358 1.00 22.98 118 LEU B C 1
ATOM 3766 O O . LEU B 1 118 ? 23.030 42.259 -39.872 1.00 21.35 118 LEU B O 1
ATOM 3782 N N . LYS B 1 119 ? 21.185 42.545 -41.127 1.00 21.99 119 LYS B N 1
ATOM 3783 C CA . LYS B 1 119 ? 21.001 41.111 -41.323 1.00 23.32 119 LYS B CA 1
ATOM 3784 C C . LYS B 1 119 ? 22.197 40.485 -42.017 1.00 24.02 119 LYS B C 1
ATOM 3785 O O . LYS B 1 119 ? 22.465 39.295 -41.826 1.00 29.67 119 LYS B O 1
ATOM 3804 N N . LYS B 1 120 ? 22.942 41.271 -42.795 1.00 23.45 120 LYS B N 1
ATOM 3805 C CA . LYS B 1 120 ? 24.150 40.738 -43.407 1.00 28.04 120 LYS B CA 1
ATOM 3806 C C . LYS B 1 120 ? 25.173 40.287 -42.378 1.00 34.03 120 LYS B C 1
ATOM 3807 O O . LYS B 1 120 ? 26.004 39.423 -42.666 1.00 26.38 120 LYS B O 1
ATOM 3826 N N . HIS B 1 121 ? 25.172 40.900 -41.201 1.00 24.12 121 HIS B N 1
ATOM 3827 C CA . HIS B 1 121 ? 26.195 40.666 -40.203 1.00 20.28 121 HIS B CA 1
ATOM 3828 C C . HIS B 1 121 ? 25.704 39.917 -38.978 1.00 26.71 121 HIS B C 1
ATOM 3829 O O . HIS B 1 121 ? 26.522 39.337 -38.269 1.00 26.44 121 HIS B O 1
ATOM 3843 N N . SER B 1 122 ? 24.404 39.902 -38.722 1.00 22.53 122 SER B N 1
ATOM 3844 C CA . SER B 1 122 ? 23.958 39.413 -37.426 1.00 24.24 122 SER B CA 1
ATOM 3845 C C . SER B 1 122 ? 22.462 39.158 -37.466 1.00 19.47 122 SER B C 1
ATOM 3846 O O . SER B 1 122 ? 21.714 39.834 -38.177 1.00 24.98 122 SER B O 1
ATOM 3854 N N . SER B 1 123 ? 22.051 38.172 -36.680 1.00 23.58 123 SER B N 1
ATOM 3855 C CA . SER B 1 123 ? 20.668 37.981 -36.309 1.00 23.79 123 SER B CA 1
ATOM 3856 C C . SER B 1 123 ? 20.375 38.564 -34.941 1.00 25.49 123 SER B C 1
ATOM 3857 O O . SER B 1 123 ? 19.204 38.742 -34.605 1.00 33.30 123 SER B O 1
ATOM 3865 N N . ARG B 1 124 ? 21.409 38.790 -34.132 1.00 22.51 124 ARG B N 1
ATOM 3866 C CA . ARG B 1 124 ? 21.271 39.235 -32.750 1.00 29.36 124 ARG B CA 1
ATOM 3867 C C . ARG B 1 124 ? 21.108 40.747 -32.616 1.00 23.24 124 ARG B C 1
ATOM 3868 O O . ARG B 1 124 ? 20.533 41.230 -31.619 1.00 21.92 124 ARG B O 1
ATOM 3889 N N . ILE B 1 125 ? 21.654 41.501 -33.562 1.00 20.77 125 ILE B N 1
ATOM 3890 C CA . ILE B 1 125 ? 21.560 42.963 -33.586 1.00 21.97 125 ILE B CA 1
ATOM 3891 C C . ILE B 1 125 ? 20.462 43.354 -34.555 1.00 23.44 125 ILE B C 1
ATOM 3892 O O . ILE B 1 125 ? 20.574 43.105 -35.761 1.00 22.68 125 ILE B O 1
ATOM 3908 N N . ILE B 1 126 ? 19.385 43.927 -34.031 1.00 18.40 126 ILE B N 1
ATOM 3909 C CA . ILE B 1 126 ? 18.229 44.278 -34.837 1.00 20.40 126 ILE B CA 1
ATOM 3910 C C . ILE B 1 126 ? 17.965 45.756 -34.672 1.00 22.42 126 ILE B C 1
ATOM 3911 O O . ILE B 1 126 ? 18.528 46.417 -33.802 1.00 23.02 126 ILE B O 1
ATOM 3927 N N . ALA B 1 127 ? 17.090 46.271 -35.518 1.00 20.95 127 ALA B N 1
ATOM 3928 C CA . ALA B 1 127 ? 16.701 47.668 -35.463 1.00 21.24 127 ALA B CA 1
ATOM 3929 C C . ALA B 1 127 ? 15.194 47.757 -35.309 1.00 22.47 127 ALA B C 1
ATOM 3930 O O . ALA B 1 127 ? 14.462 46.881 -35.761 1.00 23.36 127 ALA B O 1
ATOM 3937 N N . ARG B 1 128 ? 14.745 48.810 -34.644 1.00 24.16 128 ARG B N 1
ATOM 3938 C CA . ARG B 1 128 ? 13.329 49.047 -34.396 1.00 26.65 128 ARG B CA 1
ATOM 3939 C C . ARG B 1 128 ? 13.009 50.509 -34.665 1.00 25.71 128 ARG B C 1
ATOM 3940 O O . ARG B 1 128 ? 13.871 51.387 -34.570 1.00 22.01 128 ARG B O 1
ATOM 3961 N N . ASP B 1 129 ? 11.761 50.762 -35.045 1.00 28.32 129 ASP B N 1
ATOM 3962 C CA . ASP B 1 129 ? 11.281 52.131 -35.184 1.00 33.29 129 ASP B CA 1
ATOM 3963 C C . ASP B 1 129 ? 11.460 52.873 -33.865 1.00 30.82 129 ASP B C 1
ATOM 3964 O O . ASP B 1 129 ? 11.017 52.412 -32.811 1.00 35.62 129 ASP B O 1
ATOM 3973 N N . LEU B 1 130 ? 12.128 54.024 -33.920 1.00 28.36 130 LEU B N 1
ATOM 3974 C CA . LEU B 1 130 ? 12.513 54.696 -32.687 1.00 27.65 130 LEU B CA 1
ATOM 3975 C C . LEU B 1 130 ? 11.324 55.280 -31.934 1.00 45.58 130 LEU B C 1
ATOM 3976 O O . LEU B 1 130 ? 11.490 55.711 -30.790 1.00 42.48 130 LEU B O 1
ATOM 3992 N N . SER B 1 131 ? 10.145 55.324 -32.544 1.00 40.09 131 SER B N 1
ATOM 3993 C CA . SER B 1 131 ? 8.946 55.765 -31.840 1.00 62.58 131 SER B CA 1
ATOM 3994 C C . SER B 1 131 ? 8.399 54.720 -30.869 1.00 80.40 131 SER B C 1
ATOM 3995 O O . SER B 1 131 ? 7.475 55.032 -30.108 1.00 71.29 131 SER B O 1
ATOM 4003 N N . GLN B 1 132 ? 8.937 53.504 -30.870 1.00 76.12 132 GLN B N 1
ATOM 4004 C CA . GLN B 1 132 ? 8.383 52.413 -30.078 1.00 82.77 132 GLN B CA 1
ATOM 4005 C C . GLN B 1 132 ? 9.399 51.828 -29.108 1.00 71.91 132 GLN B C 1
ATOM 4006 O O . GLN B 1 132 ? 10.287 51.076 -29.495 1.00 77.04 132 GLN B O 1
ATOM 4020 N N . THR C 1 3 ? 3.080 83.315 -18.062 1.00 48.51 3 THR C N 1
ATOM 4021 C CA . THR C 1 3 ? 4.482 82.994 -18.364 1.00 48.00 3 THR C CA 1
ATOM 4022 C C . THR C 1 3 ? 5.191 82.681 -17.047 1.00 50.40 3 THR C C 1
ATOM 4023 O O . THR C 1 3 ? 5.123 83.449 -16.084 1.00 52.14 3 THR C O 1
ATOM 4033 N N . VAL C 1 4 ? 5.858 81.532 -17.011 1.00 34.02 4 VAL C N 1
ATOM 4034 C CA . VAL C 1 4 ? 6.590 81.074 -15.831 1.00 24.84 4 VAL C CA 1
ATOM 4035 C C . VAL C 1 4 ? 7.992 80.720 -16.294 1.00 27.06 4 VAL C C 1
ATOM 4036 O O . VAL C 1 4 ? 8.156 80.052 -17.318 1.00 31.40 4 VAL C O 1
ATOM 4049 N N . VAL C 1 5 ? 9.001 81.174 -15.552 1.00 21.56 5 VAL C N 1
ATOM 4050 C CA . VAL C 1 5 ? 10.385 80.854 -15.848 1.00 21.19 5 VAL C CA 1
ATOM 4051 C C . VAL C 1 5 ? 10.999 80.287 -14.577 1.00 21.51 5 VAL C C 1
ATOM 4052 O O . VAL C 1 5 ? 10.570 80.605 -13.464 1.00 21.98 5 VAL C O 1
ATOM 4065 N N . SER C 1 6 ? 11.974 79.406 -14.749 1.00 20.35 6 SER C N 1
ATOM 4066 C CA . SER C 1 6 ? 12.611 78.748 -13.621 1.00 19.07 6 SER C CA 1
ATOM 4067 C C . SER C 1 6 ? 14.120 78.968 -13.665 1.00 21.78 6 SER C C 1
ATOM 4068 O O . SER C 1 6 ? 14.734 79.124 -14.731 1.00 20.28 6 SER C O 1
ATOM 4076 N N . ARG C 1 7 ? 14.695 79.045 -12.474 1.00 17.18 7 ARG C N 1
ATOM 4077 C CA . ARG C 1 7 ? 16.127 79.138 -12.261 1.00 16.31 7 ARG C CA 1
ATOM 4078 C C . ARG C 1 7 ? 16.474 78.150 -11.156 1.00 17.60 7 ARG C C 1
ATOM 4079 O O . ARG C 1 7 ? 15.640 77.812 -10.312 1.00 22.47 7 ARG C O 1
ATOM 4100 N N . THR C 1 8 ? 17.723 77.686 -11.171 1.00 19.43 8 THR C N 1
ATOM 4101 C CA . THR C 1 8 ? 18.217 76.690 -10.220 1.00 18.20 8 THR C CA 1
ATOM 4102 C C . THR C 1 8 ? 19.604 77.096 -9.762 1.00 23.18 8 THR C C 1
ATOM 4103 O O . THR C 1 8 ? 20.522 77.209 -10.577 1.00 24.19 8 THR C O 1
ATOM 4114 N N . PHE C 1 9 ? 19.764 77.301 -8.459 1.00 15.73 9 PHE C N 1
ATOM 4115 C CA . PHE C 1 9 ? 21.004 77.823 -7.926 1.00 17.88 9 PHE C CA 1
ATOM 4116 C C . PHE C 1 9 ? 21.765 76.747 -7.186 1.00 20.27 9 PHE C C 1
ATOM 4117 O O . PHE C 1 9 ? 21.174 75.954 -6.449 1.00 18.90 9 PHE C O 1
ATOM 4134 N N . ARG C 1 10 ? 23.083 76.779 -7.337 1.00 18.91 10 ARG C N 1
ATOM 4135 C CA . ARG C 1 10 ? 23.957 75.904 -6.571 1.00 17.75 10 ARG C CA 1
ATOM 4136 C C . ARG C 1 10 ? 24.084 76.413 -5.141 1.00 19.82 10 ARG C C 1
ATOM 4137 O O . ARG C 1 10 ? 24.603 77.512 -4.908 1.00 20.46 10 ARG C O 1
ATOM 4158 N N . SER C 1 11 ? 23.614 75.616 -4.191 1.00 17.14 11 SER C N 1
ATOM 4159 C CA . SER C 1 11 ? 23.704 75.995 -2.791 1.00 20.48 11 SER C CA 1
ATOM 4160 C C . SER C 1 11 ? 24.810 75.205 -2.114 1.00 20.45 11 SER C C 1
ATOM 4161 O O . SER C 1 11 ? 25.876 75.000 -2.713 1.00 20.72 11 SER C O 1
ATOM 4169 N N . SER C 1 12 ? 24.582 74.790 -0.870 1.00 21.79 12 SER C N 1
ATOM 4170 C CA . SER C 1 12 ? 25.642 74.161 -0.089 1.00 22.15 12 SER C CA 1
ATOM 4171 C C . SER C 1 12 ? 26.006 72.793 -0.681 1.00 20.46 12 SER C C 1
ATOM 4172 O O . SER C 1 12 ? 25.123 72.018 -1.054 1.00 23.35 12 SER C O 1
ATOM 4180 N N . PRO C 1 13 ? 27.305 72.443 -0.747 1.00 24.68 13 PRO C N 1
ATOM 4181 C CA . PRO C 1 13 ? 28.450 73.174 -0.189 1.00 27.43 13 PRO C CA 1
ATOM 4182 C C . PRO C 1 13 ? 29.146 74.147 -1.129 1.00 27.97 13 PRO C C 1
ATOM 4183 O O . PRO C 1 13 ? 30.152 74.753 -0.748 1.00 32.25 13 PRO C O 1
ATOM 4194 N N . HIS C 1 14 ? 28.609 74.340 -2.332 1.00 25.35 14 HIS C N 1
ATOM 4195 C CA . HIS C 1 14 ? 29.201 75.307 -3.246 1.00 25.36 14 HIS C CA 1
ATOM 4196 C C . HIS C 1 14 ? 29.071 76.725 -2.706 1.00 27.45 14 HIS C C 1
ATOM 4197 O O . HIS C 1 14 ? 30.019 77.523 -2.775 1.00 26.86 14 HIS C O 1
ATOM 4211 N N . ARG C 1 15 ? 27.896 77.059 -2.178 1.00 22.37 15 ARG C N 1
ATOM 4212 C CA . ARG C 1 15 ? 27.654 78.309 -1.483 1.00 19.01 15 ARG C CA 1
ATOM 4213 C C . ARG C 1 15 ? 27.039 77.994 -0.124 1.00 17.28 15 ARG C C 1
ATOM 4214 O O . ARG C 1 15 ? 26.240 77.061 -0.011 1.00 23.29 15 ARG C O 1
ATOM 4235 N N . ASP C 1 16 ? 27.393 78.770 0.900 1.00 18.69 16 ASP C N 1
ATOM 4236 C CA . ASP C 1 16 ? 26.679 78.563 2.153 1.00 20.90 16 ASP C CA 1
ATOM 4237 C C . ASP C 1 16 ? 25.269 79.144 2.016 1.00 21.40 16 ASP C C 1
ATOM 4238 O O . ASP C 1 16 ? 24.928 79.806 1.027 1.00 20.30 16 ASP C O 1
ATOM 4247 N N . ALA C 1 17 ? 24.433 78.893 3.021 1.00 19.70 17 ALA C N 1
ATOM 4248 C CA . ALA C 1 17 ? 23.019 79.236 2.872 1.00 18.99 17 ALA C CA 1
ATOM 4249 C C . ALA C 1 17 ? 22.806 80.733 2.696 1.00 21.19 17 ALA C C 1
ATOM 4250 O O . ALA C 1 17 ? 21.903 81.153 1.964 1.00 19.66 17 ALA C O 1
ATOM 4257 N N . LEU C 1 18 ? 23.643 81.553 3.322 1.00 17.66 18 LEU C N 1
ATOM 4258 C CA . LEU C 1 18 ? 23.497 82.996 3.206 1.00 17.96 18 LEU C CA 1
ATOM 4259 C C . LEU C 1 18 ? 23.981 83.482 1.848 1.00 17.18 18 LEU C C 1
ATOM 4260 O O . LEU C 1 18 ? 23.325 84.318 1.215 1.00 18.48 18 LEU C O 1
ATOM 4276 N N . GLN C 1 19 ? 25.141 82.990 1.399 1.00 19.19 19 GLN C N 1
ATOM 4277 C CA . GLN C 1 19 ? 25.600 83.295 0.045 1.00 18.07 19 GLN C CA 1
ATOM 4278 C C . GLN C 1 19 ? 24.569 82.885 -1.001 1.00 18.02 19 GLN C C 1
ATOM 4279 O O . GLN C 1 19 ? 24.464 83.530 -2.048 1.00 17.66 19 GLN C O 1
ATOM 4293 N N . THR C 1 20 ? 23.838 81.790 -0.755 1.00 19.37 20 THR C N 1
ATOM 4294 C CA . THR C 1 20 ? 22.801 81.347 -1.689 1.00 15.47 20 THR C CA 1
ATOM 4295 C C . THR C 1 20 ? 21.665 82.365 -1.734 1.00 16.58 20 THR C C 1
ATOM 4296 O O . THR C 1 20 ? 21.224 82.791 -2.811 1.00 19.18 20 THR C O 1
ATOM 4307 N N . TRP C 1 21 ? 21.184 82.800 -0.553 1.00 17.12 21 TRP C N 1
ATOM 4308 C CA . TRP C 1 21 ? 20.156 83.835 -0.544 1.00 20.77 21 TRP C CA 1
ATOM 4309 C C . TRP C 1 21 ? 20.642 85.091 -1.252 1.00 16.97 21 TRP C C 1
ATOM 4310 O O . TRP C 1 21 ? 19.923 85.680 -2.065 1.00 18.80 21 TRP C O 1
ATOM 4331 N N . ASP C 1 22 ? 21.878 85.508 -0.981 1.00 16.89 22 ASP C N 1
ATOM 4332 C CA . ASP C 1 22 ? 22.388 86.720 -1.633 1.00 18.45 22 ASP C CA 1
ATOM 4333 C C . ASP C 1 22 ? 22.418 86.578 -3.151 1.00 15.68 22 ASP C C 1
ATOM 4334 O O . ASP C 1 22 ? 22.148 87.548 -3.870 1.00 19.96 22 ASP C O 1
ATOM 4343 N N . ALA C 1 23 ? 22.733 85.384 -3.652 1.00 18.14 23 ALA C N 1
ATOM 4344 C CA . ALA C 1 23 ? 22.764 85.183 -5.103 1.00 16.33 23 ALA C CA 1
ATOM 4345 C C . ALA C 1 23 ? 21.353 85.240 -5.679 1.00 17.41 23 ALA C C 1
ATOM 4346 O O . ALA C 1 23 ? 21.135 85.784 -6.775 1.00 18.56 23 ALA C O 1
ATOM 4353 N N . ILE C 1 24 ? 20.381 84.706 -4.937 1.00 16.47 24 ILE C N 1
ATOM 4354 C CA . ILE C 1 24 ? 18.985 84.805 -5.338 1.00 17.94 24 ILE C CA 1
ATOM 4355 C C . ILE C 1 24 ? 18.519 86.251 -5.311 1.00 18.67 24 ILE C C 1
ATOM 4356 O O . ILE C 1 24 ? 17.787 86.703 -6.209 1.00 19.72 24 ILE C O 1
ATOM 4372 N N . VAL C 1 25 ? 18.883 86.989 -4.265 1.00 19.13 25 VAL C N 1
ATOM 4373 C CA . VAL C 1 25 ? 18.503 88.391 -4.210 1.00 18.11 25 VAL C CA 1
ATOM 4374 C C . VAL C 1 25 ? 19.075 89.143 -5.400 1.00 17.07 25 VAL C C 1
ATOM 4375 O O . VAL C 1 25 ? 18.397 89.987 -5.986 1.00 18.50 25 VAL C O 1
ATOM 4388 N N . GLU C 1 26 ? 20.330 88.857 -5.762 1.00 17.53 26 GLU C N 1
ATOM 4389 C CA . GLU C 1 26 ? 20.932 89.516 -6.914 1.00 22.48 26 GLU C CA 1
ATOM 4390 C C . GLU C 1 26 ? 20.169 89.177 -8.191 1.00 23.03 26 GLU C C 1
ATOM 4391 O O . GLU C 1 26 ? 19.921 90.047 -9.027 1.00 23.29 26 GLU C O 1
ATOM 4403 N N . LEU C 1 27 ? 19.782 87.919 -8.348 1.00 18.75 27 LEU C N 1
ATOM 4404 C CA . LEU C 1 27 ? 19.006 87.527 -9.525 1.00 20.33 27 LEU C CA 1
ATOM 4405 C C . LEU C 1 27 ? 17.683 88.279 -9.599 1.00 21.03 27 LEU C C 1
ATOM 4406 O O . LEU C 1 27 ? 17.279 88.748 -10.671 1.00 23.42 27 LEU C O 1
ATOM 4422 N N . LEU C 1 28 ? 16.981 88.390 -8.478 1.00 17.69 28 LEU C N 1
ATOM 4423 C CA . LEU C 1 28 ? 15.633 88.940 -8.524 1.00 18.37 28 LEU C CA 1
ATOM 4424 C C . LEU C 1 28 ? 15.598 90.460 -8.512 1.00 21.74 28 LEU C C 1
ATOM 4425 O O . LEU C 1 28 ? 14.620 91.050 -8.989 1.00 23.82 28 LEU C O 1
ATOM 4441 N N . THR C 1 29 ? 16.640 91.108 -7.992 1.00 23.84 29 THR C N 1
ATOM 4442 C CA . THR C 1 29 ? 16.690 92.566 -7.953 1.00 21.37 29 THR C CA 1
ATOM 4443 C C . THR C 1 29 ? 17.596 93.128 -9.030 1.00 24.00 29 THR C C 1
ATOM 4444 O O . THR C 1 29 ? 17.465 94.305 -9.360 1.00 25.52 29 THR C O 1
ATOM 4455 N N . GLN C 1 30 ? 18.507 92.316 -9.582 1.00 27.07 30 GLN C N 1
ATOM 4456 C CA . GLN C 1 30 ? 19.407 92.756 -10.644 1.00 32.13 30 GLN C CA 1
ATOM 4457 C C . GLN C 1 30 ? 20.262 93.930 -10.192 1.00 33.97 30 GLN C C 1
ATOM 4458 O O . GLN C 1 30 ? 20.678 94.750 -11.003 1.00 37.03 30 GLN C O 1
ATOM 4472 N N . GLY C 1 31 ? 20.520 94.015 -8.890 1.00 35.12 31 GLY C N 1
ATOM 4473 C CA . GLY C 1 31 ? 21.336 95.074 -8.335 1.00 36.20 31 GLY C CA 1
ATOM 4474 C C . GLY C 1 31 ? 20.624 96.378 -8.063 1.00 39.87 31 GLY C C 1
ATOM 4475 O O . GLY C 1 31 ? 21.247 97.297 -7.522 1.00 53.49 31 GLY C O 1
ATOM 4479 N N . LYS C 1 32 ? 19.344 96.492 -8.395 1.00 32.49 32 LYS C N 1
ATOM 4480 C CA . LYS C 1 32 ? 18.641 97.765 -8.224 1.00 31.95 32 LYS C CA 1
ATOM 4481 C C . LYS C 1 32 ? 18.123 97.890 -6.793 1.00 38.24 32 LYS C C 1
ATOM 4482 O O . LYS C 1 32 ? 17.852 96.886 -6.128 1.00 29.96 32 LYS C O 1
ATOM 4501 N N . ASP C 1 33 ? 17.955 99.135 -6.333 1.00 24.34 33 ASP C N 1
ATOM 4502 C CA . ASP C 1 33 ? 17.519 99.426 -4.971 1.00 28.07 33 ASP C CA 1
ATOM 4503 C C . ASP C 1 33 ? 16.026 99.728 -4.945 1.00 28.86 33 ASP C C 1
ATOM 4504 O O . ASP C 1 33 ? 15.425 100.102 -5.961 1.00 34.82 33 ASP C O 1
ATOM 4513 N N . GLY C 1 34 ? 15.428 99.519 -3.777 1.00 28.86 34 GLY C N 1
ATOM 4514 C CA . GLY C 1 34 ? 14.010 99.749 -3.588 1.00 22.03 34 GLY C CA 1
ATOM 4515 C C . GLY C 1 34 ? 13.460 98.816 -2.534 1.00 29.70 34 GLY C C 1
ATOM 4516 O O . GLY C 1 34 ? 14.204 98.094 -1.882 1.00 32.20 34 GLY C O 1
ATOM 4520 N N . THR C 1 35 ? 12.130 98.835 -2.392 1.00 31.84 35 THR C N 1
ATOM 4521 C CA . THR C 1 35 ? 11.501 97.978 -1.389 1.00 35.62 35 THR C CA 1
ATOM 4522 C C . THR C 1 35 ? 11.909 96.523 -1.585 1.00 38.63 35 THR C C 1
ATOM 4523 O O . THR C 1 35 ? 12.153 95.805 -0.613 1.00 34.71 35 THR C O 1
ATOM 4534 N N . ALA C 1 36 ? 11.969 96.064 -2.840 1.00 28.53 36 ALA C N 1
ATOM 4535 C CA . ALA C 1 36 ? 12.241 94.659 -3.101 1.00 25.89 36 ALA C CA 1
ATOM 4536 C C . ALA C 1 36 ? 13.585 94.256 -2.507 1.00 25.44 36 ALA C C 1
ATOM 4537 O O . ALA C 1 36 ? 13.677 93.320 -1.703 1.00 27.77 36 ALA C O 1
ATOM 4544 N N . ARG C 1 37 ? 14.653 94.943 -2.916 1.00 19.58 37 ARG C N 1
ATOM 4545 C CA . ARG C 1 37 ? 15.964 94.567 -2.418 1.00 22.22 37 ARG C CA 1
ATOM 4546 C C . ARG C 1 37 ? 16.013 94.701 -0.911 1.00 22.19 37 ARG C C 1
ATOM 4547 O O . ARG C 1 37 ? 16.575 93.847 -0.215 1.00 22.62 37 ARG C O 1
ATOM 4568 N N . SER C 1 38 ? 15.408 95.766 -0.392 1.00 21.29 38 SER C N 1
ATOM 4569 C CA . SER C 1 38 ? 15.444 96.012 1.040 1.00 21.30 38 SER C CA 1
ATOM 4570 C C . SER C 1 38 ? 14.690 94.939 1.801 1.00 20.73 38 SER C C 1
ATOM 4571 O O . SER C 1 38 ? 15.179 94.437 2.821 1.00 21.44 38 SER C O 1
ATOM 4579 N N . GLU C 1 39 ? 13.485 94.576 1.329 1.00 20.95 39 GLU C N 1
ATOM 4580 C CA . GLU C 1 39 ? 12.713 93.581 2.068 1.00 28.19 39 GLU C CA 1
ATOM 4581 C C . GLU C 1 39 ? 13.326 92.198 1.940 1.00 22.96 39 GLU C C 1
ATOM 4582 O O . GLU C 1 39 ? 13.301 91.428 2.897 1.00 21.02 39 GLU C O 1
ATOM 4594 N N . LEU C 1 40 ? 13.916 91.883 0.781 1.00 20.51 40 LEU C N 1
ATOM 4595 C CA . LEU C 1 40 ? 14.564 90.591 0.629 1.00 19.42 40 LEU C CA 1
ATOM 4596 C C . LEU C 1 40 ? 15.774 90.486 1.540 1.00 20.69 40 LEU C C 1
ATOM 4597 O O . LEU C 1 40 ? 16.030 89.421 2.123 1.00 19.51 40 LEU C O 1
ATOM 4613 N N . ARG C 1 41 ? 16.543 91.576 1.661 1.00 19.36 41 ARG C N 1
ATOM 4614 C CA . ARG C 1 41 ? 17.719 91.531 2.512 1.00 17.59 41 ARG C CA 1
ATOM 4615 C C . ARG C 1 41 ? 17.314 91.488 3.978 1.00 17.54 41 ARG C C 1
ATOM 4616 O O . ARG C 1 41 ? 17.982 90.824 4.787 1.00 19.26 41 ARG C O 1
ATOM 4637 N N . ALA C 1 42 ? 16.177 92.104 4.317 1.00 16.34 42 ALA C N 1
ATOM 4638 C CA . ALA C 1 42 ? 15.732 92.138 5.712 1.00 19.56 42 ALA C CA 1
ATOM 4639 C C . ALA C 1 42 ? 15.362 90.761 6.261 1.00 19.83 42 ALA C C 1
ATOM 4640 O O . ALA C 1 42 ? 15.460 90.545 7.478 1.00 19.92 42 ALA C O 1
ATOM 4647 N N . VAL C 1 43 ? 14.964 89.819 5.404 1.00 19.46 43 VAL C N 1
ATOM 4648 C CA . VAL C 1 43 ? 14.584 88.485 5.859 1.00 18.19 43 VAL C CA 1
ATOM 4649 C C . VAL C 1 43 ? 15.725 87.481 5.681 1.00 18.55 43 VAL C C 1
ATOM 4650 O O . VAL C 1 43 ? 15.499 86.258 5.751 1.00 17.91 43 VAL C O 1
ATOM 4663 N N . THR C 1 44 ? 16.965 87.968 5.541 1.00 17.72 44 THR C N 1
ATOM 4664 C CA . THR C 1 44 ? 18.076 87.073 5.218 1.00 18.76 44 THR C CA 1
ATOM 4665 C C . THR C 1 44 ? 18.212 85.941 6.225 1.00 18.48 44 THR C C 1
ATOM 4666 O O . THR C 1 44 ? 18.398 84.785 5.833 1.00 18.32 44 THR C O 1
ATOM 4677 N N . GLY C 1 45 ? 18.118 86.251 7.525 1.00 17.13 45 GLY C N 1
ATOM 4678 C CA . GLY C 1 45 ? 18.250 85.209 8.541 1.00 20.04 45 GLY C CA 1
ATOM 4679 C C . GLY C 1 45 ? 17.248 84.077 8.388 1.00 20.76 45 GLY C C 1
ATOM 4680 O O . GLY C 1 45 ? 17.598 82.896 8.487 1.00 16.31 45 GLY C O 1
ATOM 4684 N N . VAL C 1 46 ? 15.987 84.419 8.165 1.00 20.10 46 VAL C N 1
ATOM 4685 C CA . VAL C 1 46 ? 14.958 83.402 7.974 1.00 18.61 46 VAL C CA 1
ATOM 4686 C C . VAL C 1 46 ? 15.183 82.640 6.663 1.00 19.42 46 VAL C C 1
ATOM 4687 O O . VAL C 1 46 ? 15.159 81.403 6.623 1.00 16.54 46 VAL C O 1
ATOM 4700 N N . ALA C 1 47 ? 15.421 83.371 5.580 1.00 15.07 47 ALA C N 1
ATOM 4701 C CA . ALA C 1 47 ? 15.587 82.744 4.261 1.00 18.07 47 ALA C CA 1
ATOM 4702 C C . ALA C 1 47 ? 16.775 81.789 4.258 1.00 20.42 47 ALA C C 1
ATOM 4703 O O . ALA C 1 47 ? 16.681 80.656 3.756 1.00 17.41 47 ALA C O 1
ATOM 4710 N N . ALA C 1 48 ? 17.898 82.226 4.841 1.00 16.05 48 ALA C N 1
ATOM 4711 C CA . ALA C 1 48 ? 19.078 81.371 4.933 1.00 15.67 48 ALA C CA 1
ATOM 4712 C C . ALA C 1 48 ? 18.814 80.130 5.783 1.00 21.06 48 ALA C C 1
ATOM 4713 O O . ALA C 1 48 ? 19.253 79.025 5.439 1.00 18.35 48 ALA C O 1
ATOM 4720 N N . SER C 1 49 ? 18.056 80.281 6.860 1.00 17.16 49 SER C N 1
ATOM 4721 C CA . SER C 1 49 ? 17.701 79.129 7.676 1.00 14.25 49 SER C CA 1
ATOM 4722 C C . SER C 1 49 ? 16.957 78.105 6.854 1.00 16.37 49 SER C C 1
ATOM 4723 O O . SER C 1 49 ? 17.198 76.902 6.981 1.00 18.56 49 SER C O 1
ATOM 4731 N N . LEU C 1 50 ? 16.045 78.580 5.999 1.00 15.68 50 LEU C N 1
ATOM 4732 C CA . LEU C 1 50 ? 15.256 77.673 5.177 1.00 14.31 50 LEU C CA 1
ATOM 4733 C C . LEU C 1 50 ? 16.119 76.982 4.139 1.00 18.79 50 LEU C C 1
ATOM 4734 O O . LEU C 1 50 ? 15.978 75.777 3.896 1.00 17.68 50 LEU C O 1
ATOM 4750 N N . ILE C 1 51 ? 17.027 77.732 3.527 1.00 16.83 51 ILE C N 1
ATOM 4751 C CA . ILE C 1 51 ? 17.944 77.134 2.560 1.00 16.08 51 ILE C CA 1
ATOM 4752 C C . ILE C 1 51 ? 18.839 76.104 3.242 1.00 17.53 51 ILE C C 1
ATOM 4753 O O . ILE C 1 51 ? 19.077 75.027 2.698 1.00 19.35 51 ILE C O 1
ATOM 4769 N N . ALA C 1 52 ? 19.323 76.402 4.454 1.00 17.86 52 ALA C N 1
ATOM 4770 C CA . ALA C 1 52 ? 20.156 75.434 5.168 1.00 17.07 52 ALA C CA 1
ATOM 4771 C C . ALA C 1 52 ? 19.394 74.152 5.463 1.00 21.82 52 ALA C C 1
ATOM 4772 O O . ALA C 1 52 ? 19.989 73.074 5.549 1.00 23.56 52 ALA C O 1
ATOM 4779 N N . ASP C 1 53 ? 18.082 74.235 5.611 1.00 17.62 53 ASP C N 1
ATOM 4780 C CA . ASP C 1 53 ? 17.251 73.047 5.791 1.00 17.22 53 ASP C CA 1
ATOM 4781 C C . ASP C 1 53 ? 16.762 72.453 4.452 1.00 19.79 53 ASP C C 1
ATOM 4782 O O . ASP C 1 53 ? 15.915 71.561 4.445 1.00 18.11 53 ASP C O 1
ATOM 4791 N N . GLN C 1 54 ? 17.318 72.904 3.338 1.00 18.30 54 GLN C N 1
ATOM 4792 C CA . GLN C 1 54 ? 17.035 72.394 1.991 1.00 15.30 54 GLN C CA 1
ATOM 4793 C C . GLN C 1 54 ? 15.587 72.548 1.583 1.00 19.23 54 GLN C C 1
ATOM 4794 O O . GLN C 1 54 ? 15.084 71.790 0.718 1.00 19.45 54 GLN C O 1
ATOM 4808 N N . ALA C 1 55 ? 14.887 73.500 2.192 1.00 14.93 55 ALA C N 1
ATOM 4809 C CA . ALA C 1 55 ? 13.499 73.719 1.824 1.00 14.42 55 ALA C CA 1
ATOM 4810 C C . ALA C 1 55 ? 13.299 73.939 0.334 1.00 17.45 55 ALA C C 1
ATOM 4811 O O . ALA C 1 55 ? 12.288 73.452 -0.180 1.00 18.52 55 ALA C O 1
ATOM 4818 N N . PRO C 1 56 ? 14.185 74.623 -0.411 1.00 16.29 56 PRO C N 1
ATOM 4819 C CA . PRO C 1 56 ? 13.907 74.847 -1.842 1.00 19.88 56 PRO C CA 1
ATOM 4820 C C . PRO C 1 56 ? 14.457 73.767 -2.765 1.00 19.96 56 PRO C C 1
ATOM 4821 O O . PRO C 1 56 ? 14.592 74.004 -3.965 1.00 19.75 56 PRO C O 1
ATOM 4832 N N . LYS C 1 57 ? 14.749 72.580 -2.233 1.00 16.28 57 LYS C N 1
ATOM 4833 C CA . LYS C 1 57 ? 15.281 71.506 -3.065 1.00 22.90 57 LYS C CA 1
ATOM 4834 C C . LYS C 1 57 ? 14.220 70.960 -4.013 1.00 22.30 57 LYS C C 1
ATOM 4835 O O . LYS C 1 57 ? 14.490 70.730 -5.202 1.00 24.39 57 LYS C O 1
ATOM 4854 N N . SER C 1 58 ? 13.019 70.714 -3.497 1.00 18.40 58 SER C N 1
ATOM 4855 C CA . SER C 1 58 ? 11.934 70.111 -4.258 1.00 24.76 58 SER C CA 1
ATOM 4856 C C . SER C 1 58 ? 10.743 71.027 -4.434 1.00 27.54 58 SER C C 1
ATOM 4857 O O . SER C 1 58 ? 9.918 70.767 -5.304 1.00 37.41 58 SER C O 1
ATOM 4865 N N . ALA C 1 59 ? 10.616 72.064 -3.624 1.00 22.56 59 ALA C N 1
ATOM 4866 C CA . ALA C 1 59 ? 9.534 73.030 -3.686 1.00 20.81 59 ALA C CA 1
ATOM 4867 C C . ALA C 1 59 ? 10.174 74.386 -3.950 1.00 18.05 59 ALA C C 1
ATOM 4868 O O . ALA C 1 59 ? 11.096 74.771 -3.224 1.00 20.59 59 ALA C O 1
ATOM 4875 N N . PRO C 1 60 ? 9.743 75.131 -4.956 1.00 18.67 60 PRO C N 1
ATOM 4876 C CA . PRO C 1 60 ? 10.492 76.333 -5.322 1.00 16.80 60 PRO C CA 1
ATOM 4877 C C . PRO C 1 60 ? 10.142 77.549 -4.475 1.00 16.44 60 PRO C C 1
ATOM 4878 O O . PRO C 1 60 ? 9.039 77.671 -3.911 1.00 18.04 60 PRO C O 1
ATOM 4889 N N . ILE C 1 61 ? 11.132 78.440 -4.374 1.00 16.35 61 ILE C N 1
ATOM 4890 C CA . ILE C 1 61 ? 10.917 79.836 -4.023 1.00 14.49 61 ILE C CA 1
ATOM 4891 C C . ILE C 1 61 ? 10.210 80.471 -5.213 1.00 20.11 61 ILE C C 1
ATOM 4892 O O . ILE C 1 61 ? 10.701 80.401 -6.342 1.00 22.71 61 ILE C O 1
ATOM 4908 N N . VAL C 1 62 ? 9.040 81.063 -4.981 1.00 15.45 62 VAL C N 1
ATOM 4909 C CA . VAL C 1 62 ? 8.239 81.616 -6.077 1.00 16.37 62 VAL C CA 1
ATOM 4910 C C . VAL C 1 62 ? 8.122 83.125 -5.927 1.00 18.86 62 VAL C C 1
ATOM 4911 O O . VAL C 1 62 ? 7.617 83.615 -4.920 1.00 20.46 62 VAL C O 1
ATOM 4924 N N . ALA C 1 63 ? 8.523 83.860 -6.958 1.00 14.78 63 ALA C N 1
ATOM 4925 C CA . ALA C 1 63 ? 8.325 85.299 -7.019 1.00 19.31 63 ALA C CA 1
ATOM 4926 C C . ALA C 1 63 ? 7.225 85.631 -8.021 1.00 21.59 63 ALA C C 1
ATOM 4927 O O . ALA C 1 63 ? 7.147 85.024 -9.093 1.00 19.28 63 ALA C O 1
ATOM 4934 N N . THR C 1 64 ? 6.369 86.568 -7.636 1.00 18.00 64 THR C N 1
ATOM 4935 C CA . THR C 1 64 ? 5.318 87.115 -8.474 1.00 19.81 64 THR C CA 1
ATOM 4936 C C . THR C 1 64 ? 5.553 88.604 -8.663 1.00 21.46 64 THR C C 1
ATOM 4937 O O . THR C 1 64 ? 6.113 89.285 -7.798 1.00 21.40 64 THR C O 1
ATOM 4948 N N . CYS C 1 65 ? 5.078 89.114 -9.791 1.00 22.25 65 CYS C N 1
ATOM 4949 C CA . CYS C 1 65 ? 5.328 90.512 -10.113 1.00 22.34 65 CYS C CA 1
ATOM 4950 C C . CYS C 1 65 ? 4.376 90.901 -11.237 1.00 25.64 65 CYS C C 1
ATOM 4951 O O . CYS C 1 65 ? 3.596 90.081 -11.733 1.00 28.90 65 CYS C O 1
ATOM 4959 N N . ASP C 1 66 ? 4.469 92.163 -11.652 1.00 27.15 66 ASP C N 1
ATOM 4960 C CA . ASP C 1 66 ? 3.818 92.622 -12.888 1.00 32.86 66 ASP C CA 1
ATOM 4961 C C . ASP C 1 66 ? 4.642 92.113 -14.065 1.00 33.92 66 ASP C C 1
ATOM 4962 O O . ASP C 1 66 ? 5.442 92.828 -14.676 1.00 42.31 66 ASP C O 1
ATOM 4971 N N . GLY C 1 67 ? 4.453 90.834 -14.371 1.00 27.69 67 GLY C N 1
ATOM 4972 C CA . GLY C 1 67 ? 5.253 90.164 -15.355 1.00 29.76 67 GLY C CA 1
ATOM 4973 C C . GLY C 1 67 ? 5.308 88.679 -15.064 1.00 28.86 67 GLY C C 1
ATOM 4974 O O . GLY C 1 67 ? 4.462 88.142 -14.345 1.00 27.19 67 GLY C O 1
ATOM 4978 N N . PRO C 1 68 ? 6.307 87.987 -15.600 1.00 24.01 68 PRO C N 1
ATOM 4979 C CA . PRO C 1 68 ? 6.350 86.533 -15.431 1.00 23.71 68 PRO C CA 1
ATOM 4980 C C . PRO C 1 68 ? 6.639 86.152 -13.984 1.00 22.92 68 PRO C C 1
ATOM 4981 O O . PRO C 1 68 ? 7.325 86.870 -13.245 1.00 25.11 68 PRO C O 1
ATOM 4992 N N . ARG C 1 69 ? 6.084 85.006 -13.594 1.00 24.33 69 ARG C N 1
ATOM 4993 C CA . ARG C 1 69 ? 6.412 84.337 -12.341 1.00 23.77 69 ARG C CA 1
ATOM 4994 C C . ARG C 1 69 ? 7.758 83.635 -12.453 1.00 21.89 69 ARG C C 1
ATOM 4995 O O . ARG C 1 69 ? 8.099 83.064 -13.495 1.00 19.53 69 ARG C O 1
ATOM 5016 N N . THR C 1 70 ? 8.546 83.713 -11.388 1.00 19.80 70 THR C N 1
ATOM 5017 C CA . THR C 1 70 ? 9.845 83.075 -11.348 1.00 15.52 70 THR C CA 1
ATOM 5018 C C . THR C 1 70 ? 9.839 82.004 -10.267 1.00 18.18 70 THR C C 1
ATOM 5019 O O . THR C 1 70 ? 9.498 82.290 -9.114 1.00 20.17 70 THR C O 1
ATOM 5030 N N . ARG C 1 71 ? 10.207 80.781 -10.645 1.00 17.28 71 ARG C N 1
ATOM 5031 C CA . ARG C 1 71 ? 10.397 79.686 -9.696 1.00 19.98 71 ARG C CA 1
ATOM 5032 C C . ARG C 1 71 ? 11.884 79.428 -9.531 1.00 22.04 71 ARG C C 1
ATOM 5033 O O . ARG C 1 71 ? 12.576 79.187 -10.515 1.00 20.39 71 ARG C O 1
ATOM 5054 N N . ILE C 1 72 ? 12.370 79.422 -8.289 1.00 18.00 72 ILE C N 1
ATOM 5055 C CA . ILE C 1 72 ? 13.792 79.245 -8.018 1.00 14.78 72 ILE C CA 1
ATOM 5056 C C . ILE C 1 72 ? 13.971 78.013 -7.150 1.00 20.66 72 ILE C C 1
ATOM 5057 O O . ILE C 1 72 ? 13.440 77.947 -6.037 1.00 20.37 72 ILE C O 1
ATOM 5073 N N . TYR C 1 73 ? 14.738 77.066 -7.647 1.00 17.53 73 TYR C N 1
ATOM 5074 C CA . TYR C 1 73 ? 15.122 75.852 -6.952 1.00 19.56 73 TYR C CA 1
ATOM 5075 C C . TYR C 1 73 ? 16.570 75.996 -6.497 1.00 15.79 73 TYR C C 1
ATOM 5076 O O . TYR C 1 73 ? 17.333 76.784 -7.054 1.00 19.63 73 TYR C O 1
ATOM 5094 N N . CYS C 1 74 ? 16.942 75.203 -5.496 1.00 15.15 74 CYS C N 1
ATOM 5095 C CA . CYS C 1 74 ? 18.309 75.133 -5.005 1.00 17.76 74 CYS C CA 1
ATOM 5096 C C . CYS C 1 74 ? 18.819 73.706 -5.118 1.00 16.66 74 CYS C C 1
ATOM 5097 O O . CYS C 1 74 ? 18.082 72.752 -4.848 1.00 18.15 74 CYS C O 1
ATOM 5105 N N . LEU C 1 75 ? 20.080 73.580 -5.526 1.00 18.87 75 LEU C N 1
ATOM 5106 C CA . LEU C 1 75 ? 20.807 72.320 -5.586 1.00 19.17 75 LEU C CA 1
ATOM 5107 C C . LEU C 1 75 ? 21.717 72.210 -4.376 1.00 17.99 75 LEU C C 1
ATOM 5108 O O . LEU C 1 75 ? 22.274 73.206 -3.901 1.00 20.29 75 LEU C O 1
ATOM 5124 N N . PHE C 1 76 ? 21.856 70.984 -3.873 1.00 16.38 76 PHE C N 1
ATOM 5125 C CA . PHE C 1 76 ? 22.661 70.737 -2.688 1.00 20.67 76 PHE C CA 1
ATOM 5126 C C . PHE C 1 76 ? 23.592 69.567 -2.940 1.00 19.94 76 PHE C C 1
ATOM 5127 O O . PHE C 1 76 ? 23.360 68.734 -3.812 1.00 21.04 76 PHE C O 1
ATOM 5144 N N . ASP C 1 77 ? 24.654 69.517 -2.150 1.00 19.36 77 ASP C N 1
ATOM 5145 C CA . ASP C 1 77 ? 25.517 68.335 -2.046 1.00 24.67 77 ASP C CA 1
ATOM 5146 C C . ASP C 1 77 ? 26.043 68.014 -3.440 1.00 17.71 77 ASP C C 1
ATOM 5147 O O . ASP C 1 77 ? 26.586 68.902 -4.106 1.00 22.54 77 ASP C O 1
ATOM 5156 N N . GLU C 1 78 ? 25.943 66.774 -3.907 1.00 29.73 78 GLU C N 1
ATOM 5157 C CA . GLU C 1 78 ? 26.582 66.414 -5.168 1.00 35.20 78 GLU C CA 1
ATOM 5158 C C . GLU C 1 78 ? 26.101 67.302 -6.315 1.00 23.82 78 GLU C C 1
ATOM 5159 O O . GLU C 1 78 ? 26.903 67.751 -7.140 1.00 27.44 78 GLU C O 1
ATOM 5171 N N . ASP C 1 79 ? 24.794 67.583 -6.371 1.00 23.73 79 ASP C N 1
ATOM 5172 C CA . ASP C 1 79 ? 24.270 68.441 -7.424 1.00 24.93 79 ASP C CA 1
ATOM 5173 C C . ASP C 1 79 ? 24.898 69.830 -7.362 1.00 29.73 79 ASP C C 1
ATOM 5174 O O . ASP C 1 79 ? 25.161 70.456 -8.400 1.00 25.59 79 ASP C O 1
ATOM 5183 N N . ALA C 1 80 ? 25.116 70.350 -6.151 1.00 20.37 80 ALA C N 1
ATOM 5184 C CA . ALA C 1 80 ? 25.714 71.674 -6.041 1.00 19.74 80 ALA C CA 1
ATOM 5185 C C . ALA C 1 80 ? 27.189 71.669 -6.410 1.00 24.91 80 ALA C C 1
ATOM 5186 O O . ALA C 1 80 ? 27.692 72.663 -6.958 1.00 24.66 80 ALA C O 1
ATOM 5193 N N . ILE C 1 81 ? 27.886 70.565 -6.134 1.00 26.36 81 ILE C N 1
ATOM 5194 C CA . ILE C 1 81 ? 29.317 70.507 -6.410 1.00 27.80 81 ILE C CA 1
ATOM 5195 C C . ILE C 1 81 ? 29.571 70.467 -7.909 1.00 25.79 81 ILE C C 1
ATOM 5196 O O . ILE C 1 81 ? 30.385 71.234 -8.430 1.00 32.44 81 ILE C O 1
ATOM 5212 N N . ASP C 1 82 ? 28.859 69.599 -8.629 1.00 30.93 82 ASP C N 1
ATOM 5213 C CA . ASP C 1 82 ? 29.089 69.480 -10.068 1.00 46.73 82 ASP C CA 1
ATOM 5214 C C . ASP C 1 82 ? 28.337 70.548 -10.853 1.00 45.12 82 ASP C C 1
ATOM 5215 O O . ASP C 1 82 ? 28.794 70.962 -11.925 1.00 32.73 82 ASP C O 1
ATOM 5224 N N . GLY C 1 83 ? 27.215 71.030 -10.330 1.00 29.46 83 GLY C N 1
ATOM 5225 C CA . GLY C 1 83 ? 26.495 72.091 -10.997 1.00 22.08 83 GLY C CA 1
ATOM 5226 C C . GLY C 1 83 ? 25.801 71.672 -12.271 1.00 25.47 83 GLY C C 1
ATOM 5227 O O . GLY C 1 83 ? 25.405 72.537 -13.064 1.00 31.35 83 GLY C O 1
ATOM 5231 N N . ASP C 1 84 ? 25.631 70.365 -12.479 1.00 29.33 84 ASP C N 1
ATOM 5232 C CA . ASP C 1 84 ? 25.094 69.872 -13.744 1.00 31.77 84 ASP C CA 1
ATOM 5233 C C . ASP C 1 84 ? 23.747 70.516 -14.078 1.00 42.33 84 ASP C C 1
ATOM 5234 O O . ASP C 1 84 ? 23.516 70.954 -15.210 1.00 34.65 84 ASP C O 1
ATOM 5243 N N . ASP C 1 85 ? 22.845 70.584 -13.107 1.00 29.58 85 ASP C N 1
ATOM 5244 C CA . ASP C 1 85 ? 21.481 71.050 -13.332 1.00 29.60 85 ASP C CA 1
ATOM 5245 C C . ASP C 1 85 ? 21.277 72.525 -12.994 1.00 25.05 85 ASP C C 1
ATOM 5246 O O . ASP C 1 85 ? 20.143 73.003 -12.965 1.00 22.57 85 ASP C O 1
ATOM 5255 N N . ALA C 1 86 ? 22.341 73.278 -12.850 1.00 24.84 86 ALA C N 1
ATOM 5256 C CA . ALA C 1 86 ? 22.228 74.666 -12.458 1.00 19.74 86 ALA C CA 1
ATOM 5257 C C . ALA C 1 86 ? 21.763 75.539 -13.607 1.00 26.82 86 ALA C C 1
ATOM 5258 O O . ALA C 1 86 ? 22.032 75.261 -14.778 1.00 25.79 86 ALA C O 1
ATOM 5265 N N . ASN C 1 87 ? 21.043 76.607 -13.258 1.00 20.74 87 ASN C N 1
ATOM 5266 C CA . ASN C 1 87 ? 20.597 77.601 -14.229 1.00 19.81 87 ASN C CA 1
ATOM 5267 C C . ASN C 1 87 ? 20.479 78.934 -13.499 1.00 19.86 87 ASN C C 1
ATOM 5268 O O . ASN C 1 87 ? 19.452 79.182 -12.870 1.00 19.93 87 ASN C O 1
ATOM 5279 N N . GLU C 1 88 ? 21.532 79.760 -13.568 1.00 24.33 88 GLU C N 1
ATOM 5280 C CA . GLU C 1 88 ? 21.587 81.021 -12.841 1.00 22.68 88 GLU C CA 1
ATOM 5281 C C . GLU C 1 88 ? 21.629 82.225 -13.771 1.00 27.88 88 GLU C C 1
ATOM 5282 O O . GLU C 1 88 ? 22.067 83.303 -13.358 1.00 24.01 88 GLU C O 1
ATOM 5294 N N . GLU C 1 89 ? 21.128 82.070 -14.995 1.00 21.96 89 GLU C N 1
ATOM 5295 C CA . GLU C 1 89 ? 21.216 83.126 -15.987 1.00 23.10 89 GLU C CA 1
ATOM 5296 C C . GLU C 1 89 ? 20.367 84.334 -15.616 1.00 27.56 89 GLU C C 1
ATOM 5297 O O . GLU C 1 89 ? 19.237 84.212 -15.128 1.00 24.42 89 GLU C O 1
ATOM 5309 N N . VAL C 1 90 ? 20.907 85.518 -15.901 1.00 20.32 90 VAL C N 1
ATOM 5310 C CA . VAL C 1 90 ? 20.152 86.749 -15.708 1.00 21.26 90 VAL C CA 1
ATOM 5311 C C . VAL C 1 90 ? 18.783 86.653 -16.373 1.00 28.96 90 VAL C C 1
ATOM 5312 O O . VAL C 1 90 ? 18.635 86.125 -17.483 1.00 23.36 90 VAL C O 1
ATOM 5325 N N . LEU C 1 91 ? 17.770 87.200 -15.707 1.00 21.92 91 LEU C N 1
ATOM 5326 C CA . LEU C 1 91 ? 16.417 87.201 -16.242 1.00 24.84 91 LEU C CA 1
ATOM 5327 C C . LEU C 1 91 ? 16.203 88.388 -17.178 1.00 29.24 91 LEU C C 1
ATOM 5328 O O . LEU C 1 91 ? 16.727 89.481 -16.946 1.00 31.89 91 LEU C O 1
ATOM 5344 N N . GLY C 1 92 ? 15.414 88.168 -18.223 1.00 28.84 92 GLY C N 1
ATOM 5345 C CA . GLY C 1 92 ? 15.153 89.165 -19.236 1.00 36.79 92 GLY C CA 1
ATOM 5346 C C . GLY C 1 92 ? 13.999 90.089 -18.940 1.00 38.19 92 GLY C C 1
ATOM 5347 O O . GLY C 1 92 ? 13.487 90.774 -19.833 1.00 39.85 92 GLY C O 1
ATOM 5351 N N . PHE C 1 93 ? 13.561 90.127 -17.698 1.00 21.22 93 PHE C N 1
ATOM 5352 C CA . PHE C 1 93 ? 12.470 90.972 -17.266 1.00 22.36 93 PHE C CA 1
ATOM 5353 C C . PHE C 1 93 ? 12.809 91.447 -15.863 1.00 21.34 93 PHE C C 1
ATOM 5354 O O . PHE C 1 93 ? 13.756 90.953 -15.252 1.00 25.74 93 PHE C O 1
ATOM 5371 N N . GLU C 1 94 ? 12.026 92.423 -15.356 1.00 24.21 94 GLU C N 1
ATOM 5372 C CA . GLU C 1 94 ? 12.177 92.915 -13.994 1.00 27.34 94 GLU C CA 1
ATOM 5373 C C . GLU C 1 94 ? 11.398 91.970 -13.081 1.00 18.75 94 GLU C C 1
ATOM 5374 O O . GLU C 1 94 ? 10.159 92.047 -13.022 1.00 24.68 94 GLU C O 1
ATOM 5386 N N . PRO C 1 95 ? 12.073 91.079 -12.350 1.00 23.13 95 PRO C N 1
ATOM 5387 C CA . PRO C 1 95 ? 11.348 89.963 -11.707 1.00 23.74 95 PRO C CA 1
ATOM 5388 C C . PRO C 1 95 ? 10.515 90.364 -10.500 1.00 21.82 95 PRO C C 1
ATOM 5389 O O . PRO C 1 95 ? 9.663 89.566 -10.069 1.00 24.78 95 PRO C O 1
ATOM 5400 N N . LEU C 1 96 ? 10.743 91.545 -9.922 1.00 20.76 96 LEU C N 1
ATOM 5401 C CA . LEU C 1 96 ? 9.955 92.024 -8.789 1.00 22.22 96 LEU C CA 1
ATOM 5402 C C . LEU C 1 96 ? 9.273 93.359 -9.097 1.00 23.42 96 LEU C C 1
ATOM 5403 O O . LEU C 1 96 ? 9.005 94.158 -8.199 1.00 26.63 96 LEU C O 1
ATOM 5419 N N . LYS C 1 97 ? 8.957 93.588 -10.362 1.00 22.34 97 LYS C N 1
ATOM 5420 C CA . LYS C 1 97 ? 8.289 94.819 -10.764 1.00 26.77 97 LYS C CA 1
ATOM 5421 C C . LYS C 1 97 ? 6.894 94.921 -10.153 1.00 33.65 97 LYS C C 1
ATOM 5422 O O . LYS C 1 97 ? 6.147 93.941 -10.092 1.00 30.35 97 LYS C O 1
ATOM 5441 N N . GLY C 1 98 ? 6.550 96.124 -9.702 1.00 30.30 98 GLY C N 1
ATOM 5442 C CA . GLY C 1 98 ? 5.178 96.395 -9.295 1.00 34.13 98 GLY C CA 1
ATOM 5443 C C . GLY C 1 98 ? 4.834 95.776 -7.955 1.00 37.60 98 GLY C C 1
ATOM 5444 O O . GLY C 1 98 ? 5.635 95.791 -7.003 1.00 27.91 98 GLY C O 1
ATOM 5448 N N . ASP C 1 99 ? 3.600 95.255 -7.860 1.00 25.12 99 ASP C N 1
ATOM 5449 C CA . ASP C 1 99 ? 3.108 94.712 -6.591 1.00 23.61 99 ASP C CA 1
ATOM 5450 C C . ASP C 1 99 ? 3.610 93.273 -6.450 1.00 28.26 99 ASP C C 1
ATOM 5451 O O . ASP C 1 99 ? 2.893 92.294 -6.672 1.00 33.70 99 ASP C O 1
ATOM 5460 N N . TRP C 1 100 ? 4.873 93.147 -6.061 1.00 24.01 100 TRP C N 1
ATOM 5461 C CA . TRP C 1 100 ? 5.536 91.854 -6.078 1.00 19.12 100 TRP C CA 1
ATOM 5462 C C . TRP C 1 100 ? 5.250 91.070 -4.803 1.00 19.53 100 TRP C C 1
ATOM 5463 O O . TRP C 1 100 ? 4.827 91.615 -3.777 1.00 21.37 100 TRP C O 1
ATOM 5484 N N . GLY C 1 101 ? 5.524 89.771 -4.870 1.00 18.94 101 GLY C N 1
ATOM 5485 C CA . GLY C 1 101 ? 5.384 88.913 -3.708 1.00 18.93 101 GLY C CA 1
ATOM 5486 C C . GLY C 1 101 ? 6.347 87.756 -3.861 1.00 17.02 101 GLY C C 1
ATOM 5487 O O . GLY C 1 101 ? 6.877 87.497 -4.935 1.00 18.21 101 GLY C O 1
ATOM 5491 N N . MET C 1 102 ? 6.574 87.059 -2.762 1.00 18.57 102 MET C N 1
ATOM 5492 C CA . MET C 1 102 ? 7.484 85.927 -2.751 1.00 15.05 102 MET C CA 1
ATOM 5493 C C . MET C 1 102 ? 6.944 84.885 -1.786 1.00 15.37 102 MET C C 1
ATOM 5494 O O . MET C 1 102 ? 6.559 85.238 -0.672 1.00 17.61 102 MET C O 1
ATOM 5508 N N . SER C 1 103 ? 6.923 83.629 -2.219 1.00 16.26 103 SER C N 1
ATOM 5509 C CA . SER C 1 103 ? 6.485 82.500 -1.407 1.00 16.46 103 SER C CA 1
ATOM 5510 C C . SER C 1 103 ? 7.685 81.598 -1.131 1.00 14.85 103 SER C C 1
ATOM 5511 O O . SER C 1 103 ? 8.256 81.023 -2.059 1.00 16.61 103 SER C O 1
ATOM 5519 N N . LEU C 1 104 ? 8.038 81.465 0.094 1.00 14.81 104 LEU C N 1
ATOM 5520 C CA . LEU C 1 104 ? 9.198 80.636 0.499 1.00 17.29 104 LEU C CA 1
ATOM 5521 C C . LEU C 1 104 ? 8.736 79.277 1.007 1.00 17.62 104 LEU C C 1
ATOM 5522 O O . LEU C 1 104 ? 7.901 79.226 1.930 1.00 17.30 104 LEU C O 1
ATOM 5538 N N . PRO C 1 105 ? 9.289 78.174 0.498 1.00 15.45 105 PRO C N 1
ATOM 5539 C CA . PRO C 1 105 ? 8.948 76.861 1.052 1.00 15.18 105 PRO C CA 1
ATOM 5540 C C . PRO C 1 105 ? 9.547 76.701 2.434 1.00 14.66 105 PRO C C 1
ATOM 5541 O O . PRO C 1 105 ? 10.654 77.190 2.725 1.00 16.32 105 PRO C O 1
ATOM 5552 N N . CYS C 1 106 ? 8.794 75.992 3.290 1.00 15.89 106 CYS C N 1
ATOM 5553 C CA . CYS C 1 106 ? 9.181 75.854 4.714 1.00 16.14 106 CYS C CA 1
ATOM 5554 C C . CYS C 1 106 ? 8.717 74.518 5.268 1.00 20.67 106 CYS C C 1
ATOM 5555 O O . CYS C 1 106 ? 7.565 74.118 5.020 1.00 20.03 106 CYS C O 1
ATOM 5563 N N . PRO C 1 107 ? 9.578 73.819 5.995 1.00 19.84 107 PRO C N 1
ATOM 5564 C CA . PRO C 1 107 ? 9.146 72.586 6.660 1.00 22.89 107 PRO C CA 1
ATOM 5565 C C . PRO C 1 107 ? 7.977 72.851 7.591 1.00 21.81 107 PRO C C 1
ATOM 5566 O O . PRO C 1 107 ? 7.952 73.842 8.326 1.00 22.28 107 PRO C O 1
ATOM 5577 N N . LYS C 1 108 ? 6.998 71.946 7.558 1.00 21.36 108 LYS C N 1
ATOM 5578 C CA . LYS C 1 108 ? 5.793 72.142 8.350 1.00 21.74 108 LYS C CA 1
ATOM 5579 C C . LYS C 1 108 ? 6.119 72.410 9.808 1.00 18.97 108 LYS C C 1
ATOM 5580 O O . LYS C 1 108 ? 5.450 73.224 10.442 1.00 22.02 108 LYS C O 1
ATOM 5599 N N . GLU C 1 109 ? 7.150 71.747 10.353 1.00 19.81 109 GLU C N 1
ATOM 5600 C CA . GLU C 1 109 ? 7.456 71.873 11.777 1.00 25.65 109 GLU C CA 1
ATOM 5601 C C . GLU C 1 109 ? 7.941 73.268 12.168 1.00 25.22 109 GLU C C 1
ATOM 5602 O O . GLU C 1 109 ? 7.839 73.637 13.348 1.00 25.91 109 GLU C O 1
ATOM 5614 N N . GLN C 1 110 ? 8.466 74.032 11.211 1.00 21.41 110 GLN C N 1
ATOM 5615 C CA . GLN C 1 110 ? 8.995 75.348 11.472 1.00 19.13 110 GLN C CA 1
ATOM 5616 C C . GLN C 1 110 ? 8.095 76.461 10.979 1.00 22.76 110 GLN C C 1
ATOM 5617 O O . GLN C 1 110 ? 8.439 77.632 11.148 1.00 17.56 110 GLN C O 1
ATOM 5631 N N . LEU C 1 111 ? 6.950 76.134 10.386 1.00 19.38 111 LEU C N 1
ATOM 5632 C CA . LEU C 1 111 ? 6.114 77.164 9.784 1.00 19.38 111 LEU C CA 1
ATOM 5633 C C . LEU C 1 111 ? 5.677 78.189 10.815 1.00 21.01 111 LEU C C 1
ATOM 5634 O O . LEU C 1 111 ? 5.630 79.385 10.526 1.00 21.37 111 LEU C O 1
ATOM 5650 N N . GLY C 1 112 ? 5.394 77.755 12.028 1.00 20.84 112 GLY C N 1
ATOM 5651 C CA . GLY C 1 112 ? 4.956 78.688 13.047 1.00 23.22 112 GLY C CA 1
ATOM 5652 C C . GLY C 1 112 ? 5.941 79.817 13.313 1.00 22.12 112 GLY C C 1
ATOM 5653 O O . GLY C 1 112 ? 5.598 81.010 13.208 1.00 21.85 112 GLY C O 1
ATOM 5657 N N . TRP C 1 113 ? 7.180 79.465 13.632 1.00 18.19 113 TRP C N 1
ATOM 5658 C CA . TRP C 1 113 ? 8.148 80.515 13.929 1.00 17.43 113 TRP C CA 1
ATOM 5659 C C . TRP C 1 113 ? 8.515 81.301 12.675 1.00 17.95 113 TRP C C 1
ATOM 5660 O O . TRP C 1 113 ? 8.658 82.530 12.721 1.00 16.11 113 TRP C O 1
ATOM 5681 N N . VAL C 1 114 ? 8.589 80.626 11.533 1.00 16.87 114 VAL C N 1
ATOM 5682 C CA . VAL C 1 114 ? 9.028 81.290 10.305 1.00 16.67 114 VAL C CA 1
ATOM 5683 C C . VAL C 1 114 ? 8.008 82.335 9.881 1.00 17.42 114 VAL C C 1
ATOM 5684 O O . VAL C 1 114 ? 8.365 83.458 9.507 1.00 15.95 114 VAL C O 1
ATOM 5697 N N . GLN C 1 115 ? 6.728 81.996 9.936 1.00 16.41 115 GLN C N 1
ATOM 5698 C CA . GLN C 1 115 ? 5.709 82.939 9.506 1.00 16.98 115 GLN C CA 1
ATOM 5699 C C . GLN C 1 115 ? 5.704 84.165 10.410 1.00 20.31 115 GLN C C 1
ATOM 5700 O O . GLN C 1 115 ? 5.633 85.296 9.923 1.00 20.37 115 GLN C O 1
ATOM 5714 N N . SER C 1 116 ? 5.866 83.967 11.722 1.00 19.86 116 SER C N 1
ATOM 5715 C CA . SER C 1 116 ? 5.939 85.107 12.633 1.00 18.57 116 SER C CA 1
ATOM 5716 C C . SER C 1 116 ? 7.184 85.953 12.374 1.00 19.55 116 SER C C 1
ATOM 5717 O O . SER C 1 116 ? 7.136 87.185 12.467 1.00 20.03 116 SER C O 1
ATOM 5725 N N . ALA C 1 117 ? 8.317 85.305 12.100 1.00 20.46 117 ALA C N 1
ATOM 5726 C CA . ALA C 1 117 ? 9.555 86.032 11.826 1.00 21.28 117 ALA C CA 1
ATOM 5727 C C . ALA C 1 117 ? 9.457 86.851 10.545 1.00 22.77 117 ALA C C 1
ATOM 5728 O O . ALA C 1 117 ? 9.887 88.009 10.509 1.00 22.14 117 ALA C O 1
ATOM 5735 N N . LEU C 1 118 ? 8.896 86.277 9.483 1.00 16.97 118 LEU C N 1
ATOM 5736 C CA . LEU C 1 118 ? 8.757 87.037 8.246 1.00 15.50 118 LEU C CA 1
ATOM 5737 C C . LEU C 1 118 ? 7.829 88.227 8.416 1.00 22.61 118 LEU C C 1
ATOM 5738 O O . LEU C 1 118 ? 8.054 89.292 7.816 1.00 23.11 118 LEU C O 1
ATOM 5754 N N . LYS C 1 119 ? 6.766 88.054 9.210 1.00 24.23 119 LYS C N 1
ATOM 5755 C CA . LYS C 1 119 ? 5.740 89.080 9.351 1.00 28.66 119 LYS C CA 1
ATOM 5756 C C . LYS C 1 119 ? 6.310 90.356 9.951 1.00 32.14 119 LYS C C 1
ATOM 5757 O O . LYS C 1 119 ? 5.805 91.455 9.678 1.00 27.26 119 LYS C O 1
ATOM 5776 N N . LYS C 1 120 ? 7.396 90.239 10.712 1.00 26.23 120 LYS C N 1
ATOM 5777 C CA . LYS C 1 120 ? 8.030 91.423 11.282 1.00 31.18 120 LYS C CA 1
ATOM 5778 C C . LYS C 1 120 ? 8.541 92.360 10.199 1.00 35.16 120 LYS C C 1
ATOM 5779 O O . LYS C 1 120 ? 8.600 93.574 10.403 1.00 37.85 120 LYS C O 1
ATOM 5798 N N . HIS C 1 121 ? 8.945 91.810 9.056 1.00 22.16 121 HIS C N 1
ATOM 5799 C CA . HIS C 1 121 ? 9.708 92.532 8.043 1.00 22.76 121 HIS C CA 1
ATOM 5800 C C . HIS C 1 121 ? 8.917 92.867 6.806 1.00 32.43 121 HIS C C 1
ATOM 5801 O O . HIS C 1 121 ? 9.273 93.803 6.098 1.00 28.74 121 HIS C O 1
ATOM 5815 N N . SER C 1 122 ? 7.879 92.105 6.502 1.00 31.92 122 SER C N 1
ATOM 5816 C CA . SER C 1 122 ? 7.286 92.207 5.178 1.00 28.63 122 SER C CA 1
ATOM 5817 C C . SER C 1 122 ? 5.930 91.535 5.201 1.00 27.61 122 SER C C 1
ATOM 5818 O O . SER C 1 122 ? 5.730 90.542 5.910 1.00 26.54 122 SER C O 1
ATOM 5826 N N . SER C 1 123 ? 5.005 92.099 4.423 1.00 23.41 123 SER C N 1
ATOM 5827 C CA . SER C 1 123 ? 3.752 91.451 4.068 1.00 24.58 123 SER C CA 1
ATOM 5828 C C . SER C 1 123 ? 3.790 90.861 2.661 1.00 20.87 123 SER C C 1
ATOM 5829 O O . SER C 1 123 ? 2.835 90.196 2.244 1.00 27.77 123 SER C O 1
ATOM 5837 N N . ARG C 1 124 ? 4.884 91.054 1.944 1.00 20.90 124 ARG C N 1
ATOM 5838 C CA . ARG C 1 124 ? 5.041 90.536 0.598 1.00 21.80 124 ARG C CA 1
ATOM 5839 C C . ARG C 1 124 ? 5.772 89.200 0.532 1.00 19.98 124 ARG C C 1
ATOM 5840 O O . ARG C 1 124 ? 5.693 88.530 -0.501 1.00 20.57 124 ARG C O 1
ATOM 5861 N N . ILE C 1 125 ? 6.520 88.851 1.574 1.00 18.14 125 ILE C N 1
ATOM 5862 C CA . ILE C 1 125 ? 7.292 87.621 1.652 1.00 17.45 125 ILE C CA 1
ATOM 5863 C C . ILE C 1 125 ? 6.617 86.746 2.687 1.00 20.87 125 ILE C C 1
ATOM 5864 O O . ILE C 1 125 ? 6.539 87.105 3.872 1.00 19.27 125 ILE C O 1
ATOM 5880 N N . ILE C 1 126 ? 6.144 85.598 2.244 1.00 16.09 126 ILE C N 1
ATOM 5881 C CA . ILE C 1 126 ? 5.414 84.678 3.100 1.00 15.19 126 ILE C CA 1
ATOM 5882 C C . ILE C 1 126 ? 6.036 83.292 2.936 1.00 23.50 126 ILE C C 1
ATOM 5883 O O . ILE C 1 126 ? 6.823 83.047 2.026 1.00 21.93 126 ILE C O 1
ATOM 5899 N N . ALA C 1 127 ? 5.734 82.407 3.881 1.00 18.33 127 ALA C N 1
ATOM 5900 C CA . ALA C 1 127 ? 6.192 81.034 3.854 1.00 17.20 127 ALA C CA 1
ATOM 5901 C C . ALA C 1 127 ? 4.997 80.111 3.706 1.00 16.62 127 ALA C C 1
ATOM 5902 O O . ALA C 1 127 ? 3.907 80.396 4.214 1.00 19.16 127 ALA C O 1
ATOM 5909 N N . ARG C 1 128 ? 5.215 79.001 3.014 1.00 15.08 128 ARG C N 1
ATOM 5910 C CA . ARG C 1 128 ? 4.204 77.965 2.854 1.00 18.90 128 ARG C CA 1
ATOM 5911 C C . ARG C 1 128 ? 4.770 76.608 3.264 1.00 19.31 128 ARG C C 1
ATOM 5912 O O . ARG C 1 128 ? 5.976 76.365 3.188 1.00 20.51 128 ARG C O 1
ATOM 5933 N N . ASP C 1 129 ? 3.879 75.708 3.667 1.00 23.59 129 ASP C N 1
ATOM 5934 C CA . ASP C 1 129 ? 4.275 74.331 3.953 1.00 22.02 129 ASP C CA 1
ATOM 5935 C C . ASP C 1 129 ? 4.814 73.675 2.692 1.00 26.88 129 ASP C C 1
ATOM 5936 O O . ASP C 1 129 ? 4.099 73.563 1.691 1.00 33.80 129 ASP C O 1
ATOM 5945 N N . LEU C 1 130 ? 6.073 73.235 2.733 1.00 23.42 130 LEU C N 1
ATOM 5946 C CA . LEU C 1 130 ? 6.704 72.714 1.526 1.00 24.90 130 LEU C CA 1
ATOM 5947 C C . LEU C 1 130 ? 6.125 71.368 1.095 1.00 51.33 130 LEU C C 1
ATOM 5948 O O . LEU C 1 130 ? 6.330 70.951 -0.047 1.00 37.77 130 LEU C O 1
ATOM 5964 N N . SER C 1 131 ? 5.435 70.662 1.983 1.00 39.05 131 SER C N 1
ATOM 5965 C CA . SER C 1 131 ? 4.824 69.393 1.591 1.00 60.14 131 SER C CA 1
ATOM 5966 C C . SER C 1 131 ? 3.694 69.612 0.592 1.00 81.11 131 SER C C 1
ATOM 5967 O O . SER C 1 131 ? 3.557 68.854 -0.375 1.00 70.43 131 SER C O 1
ATOM 5975 N N . GLN C 1 132 ? 2.891 70.649 0.799 1.00 77.62 132 GLN C N 1
ATOM 5976 C CA . GLN C 1 132 ? 1.796 70.986 -0.103 1.00 86.96 132 GLN C CA 1
ATOM 5977 C C . GLN C 1 132 ? 2.314 71.527 -1.438 1.00 84.27 132 GLN C C 1
ATOM 5978 O O . GLN C 1 132 ? 1.833 72.537 -1.951 1.00 82.29 132 GLN C O 1
ATOM 5992 N N . THR D 1 2 ? 41.235 57.855 -9.977 1.00 78.34 2 THR D N 1
ATOM 5993 C CA . THR D 1 2 ? 40.914 59.142 -10.590 1.00 77.52 2 THR D CA 1
ATOM 5994 C C . THR D 1 2 ? 39.398 59.257 -10.784 1.00 63.85 2 THR D C 1
ATOM 5995 O O . THR D 1 2 ? 38.819 60.333 -10.629 1.00 61.74 2 THR D O 1
ATOM 6005 N N . THR D 1 3 ? 38.765 58.135 -11.124 1.00 51.06 3 THR D N 1
ATOM 6006 C CA . THR D 1 3 ? 37.321 58.116 -11.309 1.00 50.35 3 THR D CA 1
ATOM 6007 C C . THR D 1 3 ? 36.619 58.262 -9.960 1.00 44.78 3 THR D C 1
ATOM 6008 O O . THR D 1 3 ? 37.008 57.636 -8.970 1.00 51.16 3 THR D O 1
ATOM 6019 N N . VAL D 1 4 ? 35.580 59.097 -9.928 1.00 40.88 4 VAL D N 1
ATOM 6020 C CA . VAL D 1 4 ? 34.750 59.311 -8.745 1.00 39.98 4 VAL D CA 1
ATOM 6021 C C . VAL D 1 4 ? 33.300 59.008 -9.104 1.00 38.52 4 VAL D C 1
ATOM 6022 O O . VAL D 1 4 ? 32.778 59.533 -10.093 1.00 35.46 4 VAL D O 1
ATOM 6035 N N . VAL D 1 5 ? 32.646 58.180 -8.293 1.00 28.46 5 VAL D N 1
ATOM 6036 C CA . VAL D 1 5 ? 31.266 57.776 -8.532 1.00 24.92 5 VAL D CA 1
ATOM 6037 C C . VAL D 1 5 ? 30.468 58.014 -7.263 1.00 38.01 5 VAL D C 1
ATOM 6038 O O . VAL D 1 5 ? 31.010 57.997 -6.151 1.00 28.01 5 VAL D O 1
ATOM 6051 N N . SER D 1 6 ? 29.171 58.249 -7.430 1.00 22.91 6 SER D N 1
ATOM 6052 C CA . SER D 1 6 ? 28.309 58.500 -6.291 1.00 21.92 6 SER D CA 1
ATOM 6053 C C . SER D 1 6 ? 27.114 57.563 -6.337 1.00 30.60 6 SER D C 1
ATOM 6054 O O . SER D 1 6 ? 26.715 57.082 -7.403 1.00 26.83 6 SER D O 1
ATOM 6062 N N . ARG D 1 7 ? 26.600 57.262 -5.151 1.00 24.33 7 ARG D N 1
ATOM 6063 C CA . ARG D 1 7 ? 25.396 56.468 -4.953 1.00 24.29 7 ARG D CA 1
ATOM 6064 C C . ARG D 1 7 ? 24.597 57.114 -3.838 1.00 27.61 7 ARG D C 1
ATOM 6065 O O . ARG D 1 7 ? 25.135 57.849 -3.005 1.00 25.74 7 ARG D O 1
ATOM 6086 N N . THR D 1 8 ? 23.303 56.822 -3.820 1.00 20.36 8 THR D N 1
ATOM 6087 C CA . THR D 1 8 ? 22.374 57.436 -2.879 1.00 23.61 8 THR D CA 1
ATOM 6088 C C . THR D 1 8 ? 21.390 56.369 -2.430 1.00 30.38 8 THR D C 1
ATOM 6089 O O . THR D 1 8 ? 20.713 55.745 -3.255 1.00 27.99 8 THR D O 1
ATOM 6100 N N . PHE D 1 9 ? 21.346 56.121 -1.125 1.00 24.71 9 PHE D N 1
ATOM 6101 C CA . PHE D 1 9 ? 20.512 55.071 -0.565 1.00 19.67 9 PHE D CA 1
ATOM 6102 C C . PHE D 1 9 ? 19.304 55.654 0.151 1.00 26.36 9 PHE D C 1
ATOM 6103 O O . PHE D 1 9 ? 19.390 56.693 0.812 1.00 29.01 9 PHE D O 1
ATOM 6120 N N . ARG D 1 10 ? 18.163 54.989 -0.008 1.00 23.31 10 ARG D N 1
ATOM 6121 C CA . ARG D 1 10 ? 16.966 55.348 0.734 1.00 20.88 10 ARG D CA 1
ATOM 6122 C C . ARG D 1 10 ? 17.108 54.830 2.166 1.00 26.14 10 ARG D C 1
ATOM 6123 O O . ARG D 1 10 ? 17.223 53.620 2.394 1.00 25.93 10 ARG D O 1
ATOM 6144 N N . SER D 1 11 ? 17.130 55.744 3.123 1.00 23.91 11 SER D N 1
ATOM 6145 C CA . SER D 1 11 ? 17.254 55.362 4.522 1.00 22.62 11 SER D CA 1
ATOM 6146 C C . SER D 1 11 ? 15.913 55.540 5.215 1.00 30.09 11 SER D C 1
ATOM 6147 O O . SER D 1 11 ? 14.859 55.282 4.611 1.00 32.64 11 SER D O 1
ATOM 6155 N N . SER D 1 12 ? 15.938 55.973 6.468 1.00 24.83 12 SER D N 1
ATOM 6156 C CA . SER D 1 12 ? 14.718 55.996 7.259 1.00 30.33 12 SER D CA 1
ATOM 6157 C C . SER D 1 12 ? 13.731 56.997 6.659 1.00 36.58 12 SER D C 1
ATOM 6158 O O . SER D 1 12 ? 14.141 58.070 6.210 1.00 33.55 12 SER D O 1
ATOM 6166 N N . PRO D 1 13 ? 12.419 56.694 6.649 1.00 40.40 13 PRO D N 1
ATOM 6167 C CA . PRO D 1 13 ? 11.772 55.488 7.192 1.00 37.88 13 PRO D CA 1
ATOM 6168 C C . PRO D 1 13 ? 11.650 54.292 6.242 1.00 31.87 13 PRO D C 1
ATOM 6169 O O . PRO D 1 13 ? 11.078 53.268 6.619 1.00 46.35 13 PRO D O 1
ATOM 6180 N N . HIS D 1 14 ? 12.179 54.415 5.028 1.00 29.50 14 HIS D N 1
ATOM 6181 C CA . HIS D 1 14 ? 12.135 53.300 4.091 1.00 30.58 14 HIS D CA 1
ATOM 6182 C C . HIS D 1 14 ? 12.962 52.127 4.594 1.00 35.28 14 HIS D C 1
ATOM 6183 O O . HIS D 1 14 ? 12.549 50.970 4.466 1.00 32.17 14 HIS D O 1
ATOM 6197 N N . ARG D 1 15 ? 14.155 52.408 5.125 1.00 29.07 15 ARG D N 1
ATOM 6198 C CA . ARG D 1 15 ? 15.032 51.436 5.760 1.00 25.32 15 ARG D CA 1
ATOM 6199 C C . ARG D 1 15 ? 15.406 51.981 7.130 1.00 23.56 15 ARG D C 1
ATOM 6200 O O . ARG D 1 15 ? 15.646 53.186 7.2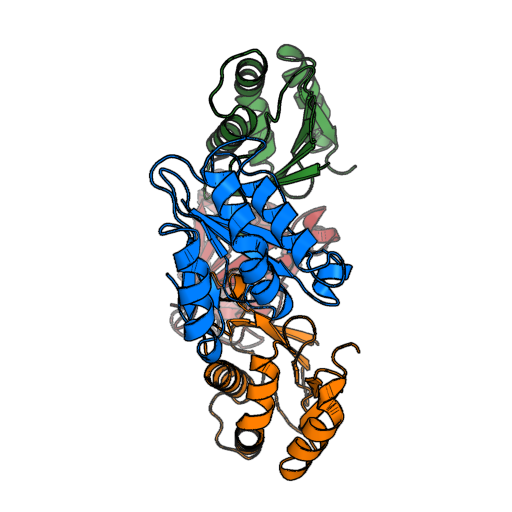62 1.00 26.40 15 ARG D O 1
ATOM 6221 N N . ASP D 1 16 ? 15.468 51.113 8.149 1.00 23.95 16 ASP D N 1
ATOM 6222 C CA . ASP D 1 16 ? 15.979 51.609 9.420 1.00 25.30 16 ASP D CA 1
ATOM 6223 C C . ASP D 1 16 ? 17.495 51.775 9.313 1.00 19.22 16 ASP D C 1
ATOM 6224 O O . ASP D 1 16 ? 18.130 51.400 8.313 1.00 21.58 16 ASP D O 1
ATOM 6233 N N . ALA D 1 17 ? 18.077 52.411 10.331 1.00 24.38 17 ALA D N 1
ATOM 6234 C CA . ALA D 1 17 ? 19.474 52.836 10.209 1.00 24.01 17 ALA D CA 1
ATOM 6235 C C . ALA D 1 17 ? 20.404 51.646 10.005 1.00 19.77 17 ALA D C 1
ATOM 6236 O O . ALA D 1 17 ? 21.380 51.731 9.245 1.00 19.89 17 ALA D O 1
ATOM 6243 N N . LEU D 1 18 ? 20.106 50.515 10.656 1.00 20.69 18 LEU D N 1
ATOM 6244 C CA . LEU D 1 18 ? 20.971 49.350 10.516 1.00 20.08 18 LEU D CA 1
ATOM 6245 C C . LEU D 1 18 ? 20.790 48.697 9.152 1.00 22.20 18 LEU D C 1
ATOM 6246 O O . LEU D 1 18 ? 21.778 48.274 8.528 1.00 19.54 18 LEU D O 1
ATOM 6262 N N . GLN D 1 19 ? 19.537 48.606 8.674 1.00 24.66 19 GLN D N 1
ATOM 6263 C CA . GLN D 1 19 ? 19.285 48.090 7.326 1.00 21.18 19 GLN D CA 1
ATOM 6264 C C . GLN D 1 19 ? 19.971 48.940 6.263 1.00 21.02 19 GLN D C 1
ATOM 6265 O O . GLN D 1 19 ? 20.413 48.417 5.222 1.00 20.88 19 GLN D O 1
ATOM 6279 N N . THR D 1 20 ? 20.023 50.260 6.485 1.00 25.15 20 THR D N 1
ATOM 6280 C CA . THR D 1 20 ? 20.733 51.142 5.570 1.00 21.34 20 THR D CA 1
ATOM 6281 C C . THR D 1 20 ? 22.211 50.778 5.523 1.00 16.43 20 THR D C 1
ATOM 6282 O O . THR D 1 20 ? 22.799 50.649 4.440 1.00 20.96 20 THR D O 1
ATOM 6293 N N . TRP D 1 21 ? 22.836 50.602 6.698 1.00 18.66 21 TRP D N 1
ATOM 6294 C CA . TRP D 1 21 ? 24.249 50.256 6.716 1.00 18.54 21 TRP D CA 1
ATOM 6295 C C . TRP D 1 21 ? 24.491 48.922 6.011 1.00 17.64 21 TRP D C 1
ATOM 6296 O O . TRP D 1 21 ? 25.438 48.777 5.231 1.00 18.65 21 TRP D O 1
ATOM 6317 N N . ASP D 1 22 ? 23.661 47.916 6.297 1.00 21.02 22 ASP D N 1
ATOM 6318 C CA . ASP D 1 22 ? 23.849 46.625 5.650 1.00 24.25 22 ASP D CA 1
ATOM 6319 C C . ASP D 1 22 ? 23.761 46.755 4.140 1.00 18.08 22 ASP D C 1
ATOM 6320 O O . ASP D 1 22 ? 24.539 46.125 3.412 1.00 22.51 22 ASP D O 1
ATOM 6329 N N . ALA D 1 23 ? 22.840 47.590 3.651 1.00 19.32 23 ALA D N 1
ATOM 6330 C CA . ALA D 1 23 ? 22.736 47.768 2.207 1.00 21.73 23 ALA D CA 1
ATOM 6331 C C . ALA D 1 23 ? 24.000 48.412 1.648 1.00 26.64 23 ALA D C 1
ATOM 6332 O O . ALA D 1 23 ? 24.468 48.049 0.565 1.00 23.57 23 ALA D O 1
ATOM 6339 N N . ILE D 1 24 ? 24.559 49.384 2.373 1.00 21.18 24 ILE D N 1
ATOM 6340 C CA . ILE D 1 24 ? 25.795 50.013 1.948 1.00 16.76 24 ILE D CA 1
ATOM 6341 C C . ILE D 1 24 ? 26.941 49.016 1.958 1.00 19.09 24 ILE D C 1
ATOM 6342 O O . ILE D 1 24 ? 27.755 48.990 1.034 1.00 22.47 24 ILE D O 1
ATOM 6358 N N . VAL D 1 25 ? 27.039 48.199 3.011 1.00 17.90 25 VAL D N 1
ATOM 6359 C CA . VAL D 1 25 ? 28.079 47.183 3.064 1.00 19.56 25 VAL D CA 1
ATOM 6360 C C . VAL D 1 25 ? 27.985 46.248 1.870 1.00 18.33 25 VAL D C 1
ATOM 6361 O O . VAL D 1 25 ? 29.003 45.892 1.253 1.00 19.87 25 VAL D O 1
ATOM 6374 N N . GLU D 1 26 ? 26.768 45.842 1.519 1.00 21.50 26 GLU D N 1
ATOM 6375 C CA . GLU D 1 26 ? 26.591 44.962 0.368 1.00 23.67 26 GLU D CA 1
ATOM 6376 C C . GLU D 1 26 ? 27.085 45.640 -0.905 1.00 24.90 26 GLU D C 1
ATOM 6377 O O . GLU D 1 26 ? 27.810 45.039 -1.712 1.00 28.28 26 GLU D O 1
ATOM 6389 N N . LEU D 1 27 ? 26.700 46.905 -1.100 1.00 20.62 27 LEU D N 1
ATOM 6390 C CA . LEU D 1 27 ? 27.178 47.664 -2.257 1.00 25.35 27 LEU D CA 1
ATOM 6391 C C . LEU D 1 27 ? 28.702 47.689 -2.324 1.00 25.58 27 LEU D C 1
ATOM 6392 O O . LEU D 1 27 ? 29.295 47.480 -3.394 1.00 26.96 27 LEU D O 1
ATOM 6408 N N . LEU D 1 28 ? 29.367 47.957 -1.189 1.00 19.46 28 LEU D N 1
ATOM 6409 C CA . LEU D 1 28 ? 30.807 48.150 -1.231 1.00 19.01 28 LEU D CA 1
ATOM 6410 C C . LEU D 1 28 ? 31.592 46.844 -1.236 1.00 23.52 28 LEU D C 1
ATOM 6411 O O . LEU D 1 28 ? 32.742 46.826 -1.692 1.00 29.66 28 LEU D O 1
ATOM 6427 N N . THR D 1 29 ? 31.027 45.761 -0.701 1.00 23.02 29 THR D N 1
ATOM 6428 C CA . THR D 1 29 ? 31.749 44.501 -0.675 1.00 22.23 29 THR D CA 1
ATOM 6429 C C . THR D 1 29 ? 31.310 43.549 -1.775 1.00 29.96 29 THR D C 1
ATOM 6430 O O . THR D 1 29 ? 32.047 42.606 -2.081 1.00 22.78 29 THR D O 1
ATOM 6441 N N . GLN D 1 30 ? 30.127 43.773 -2.353 1.00 35.90 30 GLN D N 1
ATOM 6442 C CA . GLN D 1 30 ? 29.600 42.947 -3.429 1.00 31.49 30 GLN D CA 1
ATOM 6443 C C . GLN D 1 30 ? 29.521 41.486 -3.018 1.00 40.93 30 GLN D C 1
ATOM 6444 O O . GLN D 1 30 ? 29.705 40.597 -3.842 1.00 30.93 30 GLN D O 1
ATOM 6458 N N . GLY D 1 31 ? 29.267 41.231 -1.738 1.00 43.86 31 GLY D N 1
ATOM 6459 C CA . GLY D 1 31 ? 29.144 39.870 -1.235 1.00 43.45 31 GLY D CA 1
ATOM 6460 C C . GLY D 1 31 ? 30.441 39.129 -0.988 1.00 51.93 31 GLY D C 1
ATOM 6461 O O . GLY D 1 31 ? 30.402 37.952 -0.612 1.00 65.57 31 GLY D O 1
ATOM 6465 N N . LYS D 1 32 ? 31.586 39.765 -1.182 1.00 34.67 32 LYS D N 1
ATOM 6466 C CA . LYS D 1 32 ? 32.877 39.108 -1.017 1.00 32.29 32 LYS D CA 1
ATOM 6467 C C . LYS D 1 32 ? 33.384 39.231 0.415 1.00 26.65 32 LYS D C 1
ATOM 6468 O O . LYS D 1 32 ? 33.048 40.173 1.127 1.00 34.15 32 LYS D O 1
ATOM 6487 N N . ASP D 1 33 ? 34.219 38.274 0.824 1.00 31.12 33 ASP D N 1
ATOM 6488 C CA . ASP D 1 33 ? 34.745 38.207 2.183 1.00 30.81 33 ASP D CA 1
ATOM 6489 C C . ASP D 1 33 ? 36.176 38.723 2.261 1.00 34.61 33 ASP D C 1
ATOM 6490 O O . ASP D 1 33 ? 36.928 38.684 1.286 1.00 38.96 33 ASP D O 1
ATOM 6499 N N . GLY D 1 34 ? 36.535 39.230 3.425 1.00 32.85 34 GLY D N 1
ATOM 6500 C CA . GLY D 1 34 ? 37.862 39.759 3.636 1.00 22.81 34 GLY D CA 1
ATOM 6501 C C . GLY D 1 34 ? 37.858 40.785 4.749 1.00 30.79 34 GLY D C 1
ATOM 6502 O O . GLY D 1 34 ? 36.860 40.967 5.442 1.00 33.39 34 GLY D O 1
ATOM 6506 N N . THR D 1 35 ? 38.990 41.491 4.876 1.00 34.34 35 THR D N 1
ATOM 6507 C CA . THR D 1 35 ? 39.060 42.567 5.866 1.00 45.35 35 THR D CA 1
ATOM 6508 C C . THR D 1 35 ? 37.945 43.591 5.656 1.00 51.64 35 THR D C 1
ATOM 6509 O O . THR D 1 35 ? 37.411 44.155 6.619 1.00 44.59 35 THR D O 1
ATOM 6520 N N . ALA D 1 36 ? 37.585 43.855 4.400 1.00 38.46 36 ALA D N 1
ATOM 6521 C CA . ALA D 1 36 ? 36.639 44.926 4.115 1.00 33.02 36 ALA D CA 1
ATOM 6522 C C . ALA D 1 36 ? 35.275 44.620 4.713 1.00 29.39 36 ALA D C 1
ATOM 6523 O O . ALA D 1 36 ? 34.752 45.392 5.520 1.00 30.97 36 ALA D O 1
ATOM 6530 N N . ARG D 1 37 ? 34.671 43.504 4.305 1.00 26.50 37 ARG D N 1
ATOM 6531 C CA . ARG D 1 37 ? 33.358 43.164 4.832 1.00 29.41 37 ARG D CA 1
ATOM 6532 C C . ARG D 1 37 ? 33.420 42.996 6.345 1.00 25.04 37 ARG D C 1
ATOM 6533 O O . ARG D 1 37 ? 32.492 43.397 7.063 1.00 25.76 37 ARG D O 1
ATOM 6554 N N . SER D 1 38 ? 34.496 42.378 6.841 1.00 26.39 38 SER D N 1
ATOM 6555 C CA . SER D 1 38 ? 34.621 42.151 8.277 1.00 23.41 38 SER D CA 1
ATOM 6556 C C . SER D 1 38 ? 34.697 43.463 9.037 1.00 20.64 38 SER D C 1
ATOM 6557 O O . SER D 1 38 ? 34.044 43.623 10.072 1.00 21.66 38 SER D O 1
ATOM 6565 N N . GLU D 1 39 ? 35.537 44.396 8.576 1.00 24.88 39 GLU D N 1
ATOM 6566 C CA . GLU D 1 39 ? 35.671 45.645 9.318 1.00 23.87 39 GLU D CA 1
ATOM 6567 C C . GLU D 1 39 ? 34.430 46.511 9.164 1.00 22.03 39 GLU D C 1
ATOM 6568 O O . GLU D 1 39 ? 34.039 47.197 10.115 1.00 24.29 39 GLU D O 1
ATOM 6580 N N . LEU D 1 40 ? 33.795 46.491 7.986 1.00 22.82 40 LEU D N 1
ATOM 6581 C CA . LEU D 1 40 ? 32.568 47.260 7.832 1.00 22.37 40 LEU D CA 1
ATOM 6582 C C . LEU D 1 40 ? 31.472 46.724 8.748 1.00 19.97 40 LEU D C 1
ATOM 6583 O O . LEU D 1 40 ? 30.741 47.495 9.375 1.00 21.81 40 LEU D O 1
ATOM 6599 N N . ARG D 1 41 ? 31.366 45.398 8.877 1.00 22.66 41 ARG D N 1
ATOM 6600 C CA . ARG D 1 41 ? 30.339 44.873 9.771 1.00 19.55 41 ARG D CA 1
ATOM 6601 C C . ARG D 1 41 ? 30.681 45.111 11.238 1.00 21.10 41 ARG D C 1
ATOM 6602 O O . ARG D 1 41 ? 29.776 45.266 12.069 1.00 23.00 41 ARG D O 1
ATOM 6623 N N . ALA D 1 42 ? 31.968 45.143 11.573 1.00 19.65 42 ALA D N 1
ATOM 6624 C CA . ALA D 1 42 ? 32.369 45.349 12.961 1.00 21.80 42 ALA D CA 1
ATOM 6625 C C . ALA D 1 42 ? 31.965 46.724 13.494 1.00 25.09 42 ALA D C 1
ATOM 6626 O O . ALA D 1 42 ? 31.799 46.891 14.714 1.00 22.78 42 ALA D O 1
ATOM 6633 N N . VAL D 1 43 ? 31.872 47.733 12.630 1.00 17.61 43 VAL D N 1
ATOM 6634 C CA . VAL D 1 43 ? 31.542 49.095 13.077 1.00 19.52 43 VAL D CA 1
ATOM 6635 C C . VAL D 1 43 ? 30.053 49.402 12.900 1.00 19.80 43 VAL D C 1
ATOM 6636 O O . VAL D 1 43 ? 29.638 50.564 12.943 1.00 19.90 43 VAL D O 1
ATOM 6649 N N . THR D 1 44 ? 29.230 48.376 12.754 1.00 19.40 44 THR D N 1
ATOM 6650 C CA . THR D 1 44 ? 27.826 48.618 12.447 1.00 20.15 44 THR D CA 1
ATOM 6651 C C . THR D 1 44 ? 27.126 49.481 13.490 1.00 16.86 44 THR D C 1
ATOM 6652 O O . THR D 1 44 ? 26.307 50.338 13.134 1.00 17.47 44 THR D O 1
ATOM 6663 N N . GLY D 1 45 ? 27.375 49.237 14.782 1.00 21.42 45 GLY D N 1
ATOM 6664 C CA . GLY D 1 45 ? 26.721 50.053 15.791 1.00 20.08 45 GLY D CA 1
ATOM 6665 C C . GLY D 1 45 ? 27.016 51.537 15.630 1.00 21.74 45 GLY D C 1
ATOM 6666 O O . GLY D 1 45 ? 26.112 52.385 15.671 1.00 22.09 45 GLY D O 1
ATOM 6670 N N . VAL D 1 46 ? 28.295 51.874 15.440 1.00 19.65 46 VAL D N 1
ATOM 6671 C CA . VAL D 1 46 ? 28.663 53.275 15.229 1.00 19.69 46 VAL D CA 1
ATOM 6672 C C . VAL D 1 46 ? 28.056 53.794 13.929 1.00 20.73 46 VAL D C 1
ATOM 6673 O O . VAL D 1 46 ? 27.474 54.882 13.885 1.00 16.73 46 VAL D O 1
ATOM 6686 N N . ALA D 1 47 ? 28.198 53.025 12.839 1.00 16.70 47 ALA D N 1
ATOM 6687 C CA . ALA D 1 47 ? 27.743 53.503 11.536 1.00 18.45 47 ALA D CA 1
ATOM 6688 C C . ALA D 1 47 ? 26.241 53.732 11.516 1.00 18.18 47 ALA D C 1
ATOM 6689 O O . ALA D 1 47 ? 25.768 54.721 10.943 1.00 17.27 47 ALA D O 1
ATOM 6696 N N . ALA D 1 48 ? 25.479 52.815 12.113 1.00 17.88 48 ALA D N 1
ATOM 6697 C CA . ALA D 1 48 ? 24.026 52.955 12.193 1.00 16.89 48 ALA D CA 1
ATOM 6698 C C . ALA D 1 48 ? 23.636 54.143 13.060 1.00 20.09 48 ALA D C 1
ATOM 6699 O O . ALA D 1 48 ? 22.667 54.843 12.756 1.00 18.37 48 ALA D O 1
ATOM 6706 N N . SER D 1 49 ? 24.381 54.397 14.139 1.00 16.48 49 SER D N 1
ATOM 6707 C CA . SER D 1 49 ? 24.093 55.561 14.963 1.00 17.07 49 SER D CA 1
ATOM 6708 C C . SER D 1 49 ? 24.214 56.835 14.148 1.00 17.37 49 SER D C 1
ATOM 6709 O O . SER D 1 49 ? 23.378 57.749 14.250 1.00 19.14 49 SER D O 1
ATOM 6717 N N . LEU D 1 50 ? 25.220 56.881 13.279 1.00 18.93 50 LEU D N 1
ATOM 6718 C CA . LEU D 1 50 ? 25.455 58.067 12.468 1.00 15.48 50 LEU D CA 1
ATOM 6719 C C . LEU D 1 50 ? 24.364 58.226 11.415 1.00 17.66 50 LEU D C 1
ATOM 6720 O O . LEU D 1 50 ? 23.920 59.341 11.133 1.00 19.23 50 LEU D O 1
ATOM 6736 N N . ILE D 1 51 ? 23.932 57.113 10.819 1.00 16.15 51 ILE D N 1
ATOM 6737 C CA . ILE D 1 51 ? 22.847 57.176 9.852 1.00 18.81 51 ILE D CA 1
ATOM 6738 C C . ILE D 1 51 ? 21.566 57.608 10.535 1.00 20.92 51 ILE D C 1
ATOM 6739 O O . ILE D 1 51 ? 20.787 58.384 9.968 1.00 21.01 51 ILE D O 1
ATOM 6755 N N . ALA D 1 52 ? 21.326 57.114 11.756 1.00 18.18 52 ALA D N 1
ATOM 6756 C CA . ALA D 1 52 ? 20.150 57.544 12.526 1.00 22.35 52 ALA D CA 1
ATOM 6757 C C . ALA D 1 52 ? 20.152 59.047 12.782 1.00 26.84 52 ALA D C 1
ATOM 6758 O O . ALA D 1 52 ? 19.082 59.663 12.882 1.00 26.33 52 ALA D O 1
ATOM 6765 N N . ASP D 1 53 ? 21.327 59.655 12.905 1.00 19.89 53 ASP D N 1
ATOM 6766 C CA . ASP D 1 53 ? 21.430 61.104 13.057 1.00 21.87 53 ASP D CA 1
ATOM 6767 C C . ASP D 1 53 ? 21.535 61.842 11.721 1.00 18.62 53 ASP D C 1
ATOM 6768 O O . ASP D 1 53 ? 21.808 63.047 11.710 1.00 21.13 53 ASP D O 1
ATOM 6777 N N . GLN D 1 54 ? 21.284 61.148 10.609 1.00 17.90 54 GLN D N 1
ATOM 6778 C CA . GLN D 1 54 ? 21.252 61.721 9.257 1.00 25.06 54 GLN D CA 1
ATOM 6779 C C . GLN D 1 54 ? 22.591 62.331 8.865 1.00 25.25 54 GLN D C 1
ATOM 6780 O O . GLN D 1 54 ? 22.668 63.212 8.007 1.00 20.74 54 GLN D O 1
ATOM 6794 N N . ALA D 1 55 ? 23.675 61.823 9.447 1.00 19.92 55 ALA D N 1
ATOM 6795 C CA . ALA D 1 55 ? 24.988 62.346 9.098 1.00 19.02 55 ALA D CA 1
ATOM 6796 C C . ALA D 1 55 ? 25.283 62.253 7.605 1.00 19.47 55 ALA D C 1
ATOM 6797 O O . ALA D 1 55 ? 25.906 63.187 7.074 1.00 20.82 55 ALA D O 1
ATOM 6804 N N . PRO D 1 56 ? 24.909 61.175 6.881 1.00 17.60 56 PRO D N 1
ATOM 6805 C CA . PRO D 1 56 ? 25.237 61.114 5.448 1.00 21.03 56 PRO D CA 1
ATOM 6806 C C . PRO D 1 56 ? 24.229 61.802 4.538 1.00 21.24 56 PRO D C 1
ATOM 6807 O O . PRO D 1 56 ? 24.216 61.533 3.335 1.00 20.18 56 PRO D O 1
ATOM 6818 N N . LYS D 1 57 ? 23.365 62.657 5.080 1.00 19.45 57 LYS D N 1
ATOM 6819 C CA . LYS D 1 57 ? 22.393 63.321 4.215 1.00 23.96 57 LYS D CA 1
ATOM 6820 C C . LYS D 1 57 ? 23.088 64.274 3.245 1.00 27.35 57 LYS D C 1
ATOM 6821 O O . LYS D 1 57 ? 22.807 64.284 2.039 1.00 25.40 57 LYS D O 1
ATOM 6840 N N . SER D 1 58 ? 24.000 65.084 3.755 1.00 22.95 58 SER D N 1
ATOM 6841 C CA . SER D 1 58 ? 24.666 66.109 2.957 1.00 27.36 58 SER D CA 1
ATOM 6842 C C . SER D 1 58 ? 26.178 65.964 2.900 1.00 35.80 58 SER D C 1
ATOM 6843 O O . SER D 1 58 ? 26.816 66.616 2.070 1.00 40.61 58 SER D O 1
ATOM 6851 N N . ALA D 1 59 ? 26.764 65.128 3.737 1.00 21.79 59 ALA D N 1
ATOM 6852 C CA . ALA D 1 59 ? 28.199 64.848 3.738 1.00 22.58 59 ALA D CA 1
ATOM 6853 C C . ALA D 1 59 ? 28.340 63.359 3.459 1.00 20.56 59 ALA D C 1
ATOM 6854 O O . ALA D 1 59 ? 27.784 62.547 4.207 1.00 22.69 59 ALA D O 1
ATOM 6861 N N . PRO D 1 60 ? 29.022 62.938 2.404 1.00 21.26 60 PRO D N 1
ATOM 6862 C CA . PRO D 1 60 ? 28.955 61.521 2.037 1.00 23.79 60 PRO D CA 1
ATOM 6863 C C . PRO D 1 60 ? 29.845 60.620 2.873 1.00 21.22 60 PRO D C 1
ATOM 6864 O O . PRO D 1 60 ? 30.872 61.023 3.415 1.00 18.90 60 PRO D O 1
ATOM 6875 N N . ILE D 1 61 ? 29.419 59.366 2.955 1.00 21.30 61 ILE D N 1
ATOM 6876 C CA . ILE D 1 61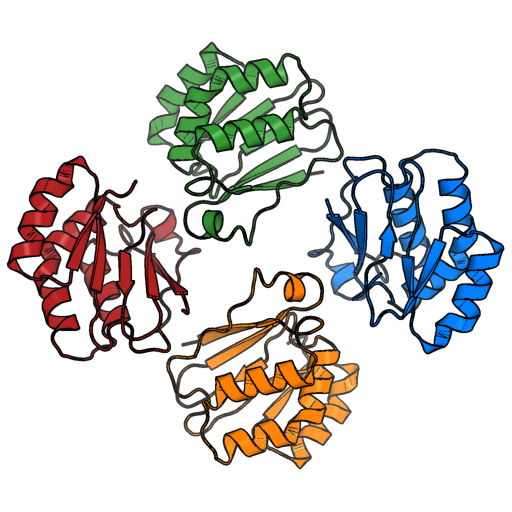 ? 30.317 58.257 3.258 1.00 23.87 61 ILE D CA 1
ATOM 6877 C C . ILE D 1 61 ? 31.242 58.071 2.069 1.00 23.47 61 ILE D C 1
ATOM 6878 O O . ILE D 1 61 ? 30.777 57.909 0.939 1.00 20.32 61 ILE D O 1
ATOM 6894 N N . VAL D 1 62 ? 32.551 58.129 2.298 1.00 17.30 62 VAL D N 1
ATOM 6895 C CA . VAL D 1 62 ? 33.508 58.089 1.197 1.00 19.82 62 VAL D CA 1
ATOM 6896 C C . VAL D 1 62 ? 34.363 56.833 1.313 1.00 23.08 62 VAL D C 1
ATOM 6897 O O . VAL D 1 62 ? 35.053 56.621 2.313 1.00 20.16 62 VAL D O 1
ATOM 6910 N N . ALA D 1 63 ? 34.347 56.012 0.269 1.00 18.43 63 ALA D N 1
ATOM 6911 C CA . ALA D 1 63 ? 35.232 54.852 0.181 1.00 20.35 63 ALA D CA 1
ATOM 6912 C C . ALA D 1 63 ? 36.356 55.139 -0.797 1.00 23.65 63 ALA D C 1
ATOM 6913 O O . ALA D 1 63 ? 36.106 55.674 -1.880 1.00 25.16 63 ALA D O 1
ATOM 6920 N N . THR D 1 64 ? 37.582 54.798 -0.404 1.00 19.05 64 THR D N 1
ATOM 6921 C CA . THR D 1 64 ? 38.746 54.868 -1.274 1.00 23.56 64 THR D CA 1
ATOM 6922 C C . THR D 1 64 ? 39.356 53.483 -1.437 1.00 31.42 64 THR D C 1
ATOM 6923 O O . THR D 1 64 ? 39.227 52.618 -0.568 1.00 23.20 64 THR D O 1
ATOM 6934 N N . CYS D 1 65 ? 40.036 53.269 -2.557 1.00 27.40 65 CYS D N 1
ATOM 6935 C CA . CYS D 1 65 ? 40.586 51.950 -2.828 1.00 31.15 65 CYS D CA 1
ATOM 6936 C C . CYS D 1 65 ? 41.646 52.084 -3.910 1.00 46.01 65 CYS D C 1
ATOM 6937 O O . CYS D 1 65 ? 41.876 53.170 -4.447 1.00 30.64 65 CYS D O 1
ATOM 6945 N N . ASP D 1 66 ? 42.290 50.961 -4.230 1.00 36.87 66 ASP D N 1
ATOM 6946 C CA . ASP D 1 66 ? 43.145 50.869 -5.416 1.00 43.52 66 ASP D CA 1
ATOM 6947 C C . ASP D 1 66 ? 42.210 50.854 -6.617 1.00 32.99 66 ASP D C 1
ATOM 6948 O O . ASP D 1 66 ? 41.909 49.813 -7.202 1.00 54.82 66 ASP D O 1
ATOM 6957 N N . GLY D 1 67 ? 41.728 52.035 -6.973 1.00 36.29 67 GLY D N 1
ATOM 6958 C CA . GLY D 1 67 ? 40.661 52.180 -7.923 1.00 27.06 67 GLY D CA 1
ATOM 6959 C C . GLY D 1 67 ? 39.828 53.419 -7.678 1.00 37.30 67 GLY D C 1
ATOM 6960 O O . GLY D 1 67 ? 40.247 54.350 -6.984 1.00 36.52 67 GLY D O 1
ATOM 6964 N N . PRO D 1 68 ? 38.625 53.452 -8.244 1.00 33.86 68 PRO D N 1
ATOM 6965 C CA . PRO D 1 68 ? 37.778 54.641 -8.116 1.00 27.41 68 PRO D CA 1
ATOM 6966 C C . PRO D 1 68 ? 37.308 54.898 -6.686 1.00 29.05 68 PRO D C 1
ATOM 6967 O O . PRO D 1 68 ? 37.181 53.984 -5.870 1.00 33.95 68 PRO D O 1
ATOM 6978 N N . ARG D 1 69 ? 37.022 56.166 -6.421 1.00 24.31 69 ARG D N 1
ATOM 6979 C CA . ARG D 1 69 ? 36.451 56.637 -5.160 1.00 26.31 69 ARG D CA 1
ATOM 6980 C C . ARG D 1 69 ? 34.931 56.614 -5.228 1.00 33.32 69 ARG D C 1
ATOM 6981 O O . ARG D 1 69 ? 34.343 56.920 -6.263 1.00 26.99 69 ARG D O 1
ATOM 7002 N N . THR D 1 70 ? 34.295 56.219 -4.128 1.00 24.68 70 THR D N 1
ATOM 7003 C CA . THR D 1 70 ? 32.845 56.111 -4.070 1.00 21.50 70 THR D CA 1
ATOM 7004 C C . THR D 1 70 ? 32.318 57.033 -2.981 1.00 25.30 70 THR D C 1
ATOM 7005 O O . THR D 1 70 ? 32.762 56.954 -1.829 1.00 25.30 70 THR D O 1
ATOM 7016 N N . ARG D 1 71 ? 31.381 57.901 -3.346 1.00 20.18 71 ARG D N 1
ATOM 7017 C CA . ARG D 1 71 ? 30.679 58.769 -2.401 1.00 25.65 71 ARG D CA 1
ATOM 7018 C C . ARG D 1 71 ? 29.243 58.305 -2.232 1.00 28.38 71 ARG D C 1
ATOM 7019 O O . ARG D 1 71 ? 28.472 58.276 -3.203 1.00 27.80 71 ARG D O 1
ATOM 7040 N N . ILE D 1 72 ? 28.863 58.012 -0.997 1.00 20.24 72 ILE D N 1
ATOM 7041 C CA . ILE D 1 72 ? 27.543 57.478 -0.699 1.00 18.86 72 ILE D CA 1
ATOM 7042 C C . ILE D 1 72 ? 26.767 58.438 0.187 1.00 27.27 72 ILE D C 1
ATOM 7043 O O . ILE D 1 72 ? 27.212 58.788 1.290 1.00 22.39 72 ILE D O 1
ATOM 7059 N N . TYR D 1 73 ? 25.591 58.831 -0.286 1.00 22.47 73 TYR D N 1
ATOM 7060 C CA . TYR D 1 73 ? 24.652 59.660 0.439 1.00 20.07 73 TYR D CA 1
ATOM 7061 C C . TYR D 1 73 ? 23.451 58.834 0.862 1.00 22.60 73 TYR D C 1
ATOM 7062 O O . TYR D 1 73 ? 23.169 57.779 0.297 1.00 26.15 73 TYR D O 1
ATOM 7080 N N . CYS D 1 74 ? 22.708 59.356 1.825 1.00 24.18 74 CYS D N 1
ATOM 7081 C CA . CYS D 1 74 ? 21.474 58.739 2.285 1.00 29.21 74 CYS D CA 1
ATOM 7082 C C . CYS D 1 74 ? 20.324 59.730 2.180 1.00 27.60 74 CYS D C 1
ATOM 7083 O O . CYS D 1 74 ? 20.498 60.925 2.441 1.00 26.20 74 CYS D O 1
ATOM 7091 N N . LEU D 1 75 ? 19.152 59.220 1.815 1.00 28.54 75 LEU D N 1
ATOM 7092 C CA . LEU D 1 75 ? 17.915 59.982 1.784 1.00 29.86 75 LEU D CA 1
ATOM 7093 C C . LEU D 1 75 ? 17.089 59.645 3.008 1.00 28.41 75 LEU D C 1
ATOM 7094 O O . LEU D 1 75 ? 17.047 58.485 3.431 1.00 28.95 75 LEU D O 1
ATOM 7110 N N . PHE D 1 76 ? 16.410 60.653 3.555 1.00 23.77 76 PHE D N 1
ATOM 7111 C CA . PHE D 1 76 ? 15.597 60.491 4.742 1.00 30.95 76 PHE D CA 1
ATOM 7112 C C . PHE D 1 76 ? 14.225 61.110 4.541 1.00 30.68 76 PHE D C 1
ATOM 7113 O O . PHE D 1 76 ? 14.035 61.990 3.701 1.00 32.48 76 PHE D O 1
ATOM 7130 N N . ASP D 1 77 ? 13.273 60.624 5.332 1.00 36.88 77 ASP D N 1
ATOM 7131 C CA . ASP D 1 77 ? 11.935 61.207 5.455 1.00 46.01 77 ASP D CA 1
ATOM 7132 C C . ASP D 1 77 ? 11.315 61.279 4.065 1.00 53.02 77 ASP D C 1
ATOM 7133 O O . ASP D 1 77 ? 11.351 60.273 3.345 1.00 36.14 77 ASP D O 1
ATOM 7142 N N . GLU D 1 78 ? 10.744 62.409 3.658 1.00 59.32 78 GLU D N 1
ATOM 7143 C CA . GLU D 1 78 ? 9.974 62.439 2.421 1.00 56.90 78 GLU D CA 1
ATOM 7144 C C . GLU D 1 78 ? 10.840 62.133 1.208 1.00 54.28 78 GLU D C 1
ATOM 7145 O O . GLU D 1 78 ? 10.345 61.572 0.226 1.00 60.22 78 GLU D O 1
ATOM 7157 N N . ASP D 1 79 ? 12.138 62.456 1.263 1.00 37.22 79 ASP D N 1
ATOM 7158 C CA . ASP D 1 79 ? 13.028 62.090 0.169 1.00 41.62 79 ASP D CA 1
ATOM 7159 C C . ASP D 1 79 ? 13.184 60.576 0.060 1.00 31.76 79 ASP D C 1
ATOM 7160 O O . ASP D 1 79 ? 13.304 60.036 -1.040 1.00 32.70 79 ASP D O 1
ATOM 7169 N N . ALA D 1 80 ? 13.194 59.879 1.189 1.00 35.54 80 ALA D N 1
ATOM 7170 C CA . ALA D 1 80 ? 13.379 58.434 1.195 1.00 45.40 80 ALA D CA 1
ATOM 7171 C C . ALA D 1 80 ? 12.116 57.705 0.780 1.00 52.19 80 ALA D C 1
ATOM 7172 O O . ALA D 1 80 ? 12.185 56.713 0.046 1.00 37.64 80 ALA D O 1
ATOM 7179 N N . ILE D 1 81 ? 10.961 58.170 1.258 1.00 37.78 81 ILE D N 1
ATOM 7180 C CA . ILE D 1 81 ? 9.694 57.558 0.863 1.00 55.61 81 ILE D CA 1
ATOM 7181 C C . ILE D 1 81 ? 9.498 57.671 -0.645 1.00 62.31 81 ILE D C 1
ATOM 7182 O O . ILE D 1 81 ? 9.129 56.703 -1.315 1.00 49.68 81 ILE D O 1
ATOM 7198 N N . ASP D 1 82 ? 9.747 58.856 -1.200 1.00 59.14 82 ASP D N 1
ATOM 7199 C CA . ASP D 1 82 ? 9.572 59.057 -2.634 1.00 58.72 82 ASP D CA 1
ATOM 7200 C C . ASP D 1 82 ? 10.615 58.275 -3.430 1.00 62.43 82 ASP D C 1
ATOM 7201 O O . ASP D 1 82 ? 10.290 57.613 -4.424 1.00 72.06 82 ASP D O 1
ATOM 7210 N N . GLY D 1 83 ? 11.878 58.348 -3.015 1.00 44.94 83 GLY D N 1
ATOM 7211 C CA . GLY D 1 83 ? 12.934 57.599 -3.671 1.00 52.32 83 GLY D CA 1
ATOM 7212 C C . GLY D 1 83 ? 13.392 58.126 -5.008 1.00 62.10 83 GLY D C 1
ATOM 7213 O O . GLY D 1 83 ? 14.161 57.452 -5.691 1.00 42.72 83 GLY D O 1
ATOM 7217 N N . ASP D 1 84 ? 12.972 59.325 -5.395 1.00 66.28 84 ASP D N 1
ATOM 7218 C CA . ASP D 1 84 ? 13.270 59.812 -6.737 1.00 65.70 84 ASP D CA 1
ATOM 7219 C C . ASP D 1 84 ? 14.762 60.040 -6.940 1.00 69.46 84 ASP D C 1
ATOM 7220 O O . ASP D 1 84 ? 15.286 59.794 -8.033 1.00 74.14 84 ASP D O 1
ATOM 7229 N N . ASP D 1 85 ? 15.465 60.501 -5.906 1.00 51.71 85 ASP D N 1
ATOM 7230 C CA . ASP D 1 85 ? 16.891 60.778 -6.017 1.00 50.39 85 ASP D CA 1
ATOM 7231 C C . ASP D 1 85 ? 17.764 59.560 -5.719 1.00 51.62 85 ASP D C 1
ATOM 7232 O O . ASP D 1 85 ? 18.991 59.684 -5.681 1.00 58.83 85 ASP D O 1
ATOM 7241 N N . ALA D 1 86 ? 17.168 58.390 -5.528 1.00 44.72 86 ALA D N 1
ATOM 7242 C CA . ALA D 1 86 ? 17.930 57.219 -5.132 1.00 47.62 86 ALA D CA 1
ATOM 7243 C C . ALA D 1 86 ? 18.728 56.667 -6.305 1.00 46.97 86 ALA D C 1
ATOM 7244 O O . ALA D 1 86 ? 18.319 56.753 -7.461 1.00 50.13 86 ALA D O 1
ATOM 7251 N N . ASN D 1 87 ? 19.880 56.085 -5.988 1.00 31.92 87 ASN D N 1
ATOM 7252 C CA . ASN D 1 87 ? 20.719 55.414 -6.974 1.00 42.63 87 ASN D CA 1
ATOM 7253 C C . ASN D 1 87 ? 21.526 54.357 -6.227 1.00 41.98 87 ASN D C 1
ATOM 7254 O O . ASN D 1 87 ? 22.554 54.677 -5.624 1.00 31.23 87 ASN D O 1
ATOM 7265 N N . GLU D 1 88 ? 21.080 53.103 -6.304 1.00 36.24 88 GLU D N 1
ATOM 7266 C CA . GLU D 1 88 ? 21.685 51.987 -5.583 1.00 45.86 88 GLU D CA 1
ATOM 7267 C C . GLU D 1 88 ? 22.268 50.941 -6.531 1.00 53.40 88 GLU D C 1
ATOM 7268 O O . GLU D 1 88 ? 22.450 49.786 -6.166 1.00 32.59 88 GLU D O 1
ATOM 7280 N N . GLU D 1 89 ? 22.638 51.347 -7.734 1.00 36.00 89 GLU D N 1
ATOM 7281 C CA . GLU D 1 89 ? 23.124 50.395 -8.720 1.00 35.33 89 GLU D CA 1
ATOM 7282 C C . GLU D 1 89 ? 24.465 49.788 -8.325 1.00 39.24 89 GLU D C 1
ATOM 7283 O O . GLU D 1 89 ? 25.322 50.438 -7.725 1.00 40.82 89 GLU D O 1
ATOM 7295 N N . VAL D 1 90 ? 24.640 48.519 -8.695 1.00 29.56 90 VAL D N 1
ATOM 7296 C CA . VAL D 1 90 ? 25.904 47.827 -8.476 1.00 38.60 90 VAL D CA 1
ATOM 7297 C C . VAL D 1 90 ? 27.051 48.577 -9.140 1.00 51.27 90 VAL D C 1
ATOM 7298 O O . VAL D 1 90 ? 26.908 49.152 -10.226 1.00 33.96 90 VAL D O 1
ATOM 7311 N N . LEU D 1 91 ? 28.209 48.550 -8.494 1.00 39.09 91 LEU D N 1
ATOM 7312 C CA . LEU D 1 91 ? 29.401 49.235 -8.972 1.00 42.09 91 LEU D CA 1
ATOM 7313 C C . LEU D 1 91 ? 30.184 48.331 -9.913 1.00 37.09 91 LEU D C 1
ATOM 7314 O O . LEU D 1 91 ? 30.229 47.113 -9.735 1.00 41.06 91 LEU D O 1
ATOM 7330 N N . GLY D 1 92 ? 30.801 48.944 -10.924 1.00 38.10 92 GLY D N 1
ATOM 7331 C CA . GLY D 1 92 ? 31.496 48.198 -11.957 1.00 29.81 92 GLY D CA 1
ATOM 7332 C C . GLY D 1 92 ? 32.971 48.028 -11.671 1.00 51.73 92 GLY D C 1
ATOM 7333 O O . GLY D 1 92 ? 33.777 47.786 -12.573 1.00 46.25 92 GLY D O 1
ATOM 7337 N N . PHE D 1 93 ? 33.335 48.147 -10.400 1.00 37.29 93 PHE D N 1
ATOM 7338 C CA . PHE D 1 93 ? 34.708 47.967 -9.960 1.00 29.09 93 PHE D CA 1
ATOM 7339 C C . PHE D 1 93 ? 34.674 47.370 -8.557 1.00 22.68 93 PHE D C 1
ATOM 7340 O O . PHE D 1 93 ? 33.625 47.300 -7.924 1.00 39.71 93 PHE D O 1
ATOM 7357 N N . GLU D 1 94 ? 35.827 46.893 -8.106 1.00 38.52 94 GLU D N 1
ATOM 7358 C CA . GLU D 1 94 ? 35.932 46.396 -6.745 1.00 39.16 94 GLU D CA 1
ATOM 7359 C C . GLU D 1 94 ? 36.127 47.617 -5.849 1.00 33.99 94 GLU D C 1
ATOM 7360 O O . GLU D 1 94 ? 37.236 48.164 -5.792 1.00 32.88 94 GLU D O 1
ATOM 7372 N N . PRO D 1 95 ? 35.085 48.060 -5.131 1.00 40.10 95 PRO D N 1
ATOM 7373 C CA . PRO D 1 95 ? 35.159 49.382 -4.469 1.00 33.85 95 PRO D CA 1
ATOM 7374 C C . PRO D 1 95 ? 36.083 49.436 -3.274 1.00 34.66 95 PRO D C 1
ATOM 7375 O O . PRO D 1 95 ? 36.415 50.546 -2.836 1.00 31.43 95 PRO D O 1
ATOM 7386 N N . LEU D 1 96 ? 36.482 48.298 -2.710 1.00 22.94 96 LEU D N 1
ATOM 7387 C CA . LEU D 1 96 ? 37.391 48.267 -1.577 1.00 26.14 96 LEU D CA 1
ATOM 7388 C C . LEU D 1 96 ? 38.649 47.463 -1.881 1.00 22.76 96 LEU D C 1
ATOM 7389 O O . LEU D 1 96 ? 39.261 46.898 -0.987 1.00 30.62 96 LEU D O 1
ATOM 7405 N N . LYS D 1 97 ? 39.060 47.444 -3.144 1.00 37.83 97 LYS D N 1
ATOM 7406 C CA . LYS D 1 97 ? 40.259 46.724 -3.555 1.00 36.30 97 LYS D CA 1
ATOM 7407 C C . LYS D 1 97 ? 41.518 47.323 -2.940 1.00 32.60 97 LYS D C 1
ATOM 7408 O O . LYS D 1 97 ? 41.665 48.544 -2.838 1.00 47.71 97 LYS D O 1
ATOM 7427 N N . GLY D 1 98 ? 42.431 46.447 -2.532 1.00 31.98 98 GLY D N 1
ATOM 7428 C CA . GLY D 1 98 ? 43.728 46.896 -2.067 1.00 38.79 98 GLY D CA 1
ATOM 7429 C C . GLY D 1 98 ? 43.662 47.600 -0.722 1.00 47.26 98 GLY D C 1
ATOM 7430 O O . GLY D 1 98 ? 42.947 47.188 0.194 1.00 42.71 98 GLY D O 1
ATOM 7434 N N . ASP D 1 99 ? 44.456 48.664 -0.588 1.00 34.34 99 ASP D N 1
ATOM 7435 C CA . ASP D 1 99 ? 44.549 49.432 0.649 1.00 41.09 99 ASP D CA 1
ATOM 7436 C C . ASP D 1 99 ? 43.365 50.393 0.686 1.00 39.75 99 ASP D C 1
ATOM 7437 O O . ASP D 1 99 ? 43.470 51.569 0.331 1.00 33.34 99 ASP D O 1
ATOM 7446 N N . TRP D 1 100 ? 42.217 49.867 1.123 1.00 30.85 100 TRP D N 1
ATOM 7447 C CA . TRP D 1 100 ? 40.975 50.628 1.110 1.00 20.20 100 TRP D CA 1
ATOM 7448 C C . TRP D 1 100 ? 40.841 51.431 2.397 1.00 19.43 100 TRP D C 1
ATOM 7449 O O . TRP D 1 100 ? 41.486 51.155 3.409 1.00 20.30 100 TRP D O 1
ATOM 7470 N N . GLY D 1 101 ? 39.996 52.453 2.334 1.00 22.52 101 GLY D N 1
ATOM 7471 C CA . GLY D 1 101 ? 39.681 53.265 3.491 1.00 24.15 101 GLY D CA 1
ATOM 7472 C C . GLY D 1 101 ? 38.256 53.765 3.374 1.00 16.46 101 GLY D C 1
ATOM 7473 O O . GLY D 1 101 ? 37.617 53.710 2.317 1.00 17.02 101 GLY D O 1
ATOM 7477 N N . MET D 1 102 ? 37.740 54.249 4.487 1.00 18.09 102 MET D N 1
ATOM 7478 C CA . MET D 1 102 ? 36.383 54.768 4.489 1.00 16.20 102 MET D CA 1
ATOM 7479 C C . MET D 1 102 ? 36.332 55.933 5.463 1.00 16.21 102 MET D C 1
ATOM 7480 O O . MET D 1 102 ? 36.843 55.833 6.582 1.00 19.54 102 MET D O 1
ATOM 7494 N N . SER D 1 103 ? 35.731 57.011 5.023 1.00 16.41 103 SER D N 1
ATOM 7495 C CA . SER D 1 103 ? 35.527 58.189 5.843 1.00 16.06 103 SER D CA 1
ATOM 7496 C C . SER D 1 103 ? 34.038 58.346 6.117 1.00 15.63 103 SER D C 1
ATOM 7497 O O . SER D 1 103 ? 33.260 58.543 5.180 1.00 17.64 103 SER D O 1
ATOM 7505 N N . LEU D 1 104 ? 33.650 58.290 7.394 1.00 15.65 104 LEU D N 1
ATOM 7506 C CA . LEU D 1 104 ? 32.247 58.427 7.804 1.00 16.91 104 LEU D CA 1
ATOM 7507 C C . LEU D 1 104 ? 31.969 59.847 8.277 1.00 17.23 104 LEU D C 1
ATOM 7508 O O . LEU D 1 104 ? 32.726 60.359 9.116 1.00 20.11 104 LEU D O 1
ATOM 7524 N N . PRO D 1 105 ? 30.921 60.504 7.778 1.00 17.59 105 PRO D N 1
ATOM 7525 C CA . PRO D 1 105 ? 30.558 61.833 8.297 1.00 17.53 105 PRO D CA 1
ATOM 7526 C C . PRO D 1 105 ? 29.957 61.708 9.679 1.00 20.82 105 PRO D C 1
ATOM 7527 O O . PRO D 1 105 ? 29.271 60.739 9.988 1.00 20.13 105 PRO D O 1
ATOM 7538 N N . CYS D 1 106 ? 30.204 62.723 10.514 1.00 17.62 106 CYS D N 1
ATOM 7539 C CA . CYS D 1 106 ? 29.741 62.716 11.880 1.00 18.02 106 CYS D CA 1
ATOM 7540 C C . CYS D 1 106 ? 29.569 64.110 12.441 1.00 20.78 106 CYS D C 1
ATOM 7541 O O . CYS D 1 106 ? 30.459 64.945 12.234 1.00 19.77 106 CYS D O 1
ATOM 7549 N N . PRO D 1 107 ? 28.462 64.389 13.118 1.00 18.08 107 PRO D N 1
ATOM 7550 C CA . PRO D 1 107 ? 28.318 65.721 13.713 1.00 20.13 107 PRO D CA 1
ATOM 7551 C C . PRO D 1 107 ? 29.474 65.992 14.660 1.00 17.50 107 PRO D C 1
ATOM 7552 O O . PRO D 1 107 ? 29.862 65.135 15.449 1.00 19.66 107 PRO D O 1
ATOM 7563 N N . LYS D 1 108 ? 29.989 67.217 14.618 1.00 25.16 108 LYS D N 1
ATOM 7564 C CA . LYS D 1 108 ? 31.117 67.587 15.471 1.00 22.65 108 LYS D CA 1
ATOM 7565 C C . LYS D 1 108 ? 30.905 67.177 16.920 1.00 20.96 108 LYS D C 1
ATOM 7566 O O . LYS D 1 108 ? 31.824 66.681 17.571 1.00 21.34 108 LYS D O 1
ATOM 7585 N N . GLU D 1 109 ? 29.697 67.380 17.439 1.00 23.11 109 GLU D N 1
ATOM 7586 C CA . GLU D 1 109 ? 29.422 67.120 18.848 1.00 20.99 109 GLU D CA 1
ATOM 7587 C C . GLU D 1 109 ? 29.706 65.667 19.251 1.00 28.38 109 GLU D C 1
ATOM 7588 O O . GLU D 1 109 ? 30.017 65.396 20.422 1.00 21.92 109 GLU D O 1
ATOM 7600 N N . GLN D 1 110 ? 29.600 64.725 18.316 1.00 20.19 110 GLN D N 1
ATOM 7601 C CA . GLN D 1 110 ? 29.743 63.314 18.611 1.00 16.55 110 GLN D CA 1
ATOM 7602 C C . GLN D 1 110 ? 31.075 62.749 18.143 1.00 18.21 110 GLN D C 1
ATOM 7603 O O . GLN D 1 110 ? 31.346 61.570 18.370 1.00 17.98 110 GLN D O 1
ATOM 7617 N N . LEU D 1 111 ? 31.919 63.572 17.518 1.00 18.59 111 LEU D N 1
ATOM 7618 C CA . LEU D 1 111 ? 33.149 63.067 16.932 1.00 19.62 111 LEU D CA 1
ATOM 7619 C C . LEU D 1 111 ? 34.042 62.456 17.989 1.00 24.41 111 LEU D C 1
ATOM 7620 O O . LEU D 1 111 ? 34.711 61.455 17.736 1.00 23.65 111 LEU D O 1
ATOM 7636 N N . GLY D 1 112 ? 34.070 63.047 19.179 1.00 21.03 112 GLY D N 1
ATOM 7637 C CA . GLY D 1 112 ? 34.878 62.529 20.258 1.00 23.18 112 GLY D CA 1
ATOM 7638 C C . GLY D 1 112 ? 34.618 61.059 20.552 1.00 22.67 112 GLY D C 1
ATOM 7639 O O . GLY D 1 112 ? 35.546 60.239 20.503 1.00 28.59 112 GLY D O 1
ATOM 7643 N N . TRP D 1 113 ? 33.366 60.700 20.816 1.00 18.52 113 TRP D N 1
ATOM 7644 C CA . TRP D 1 113 ? 33.090 59.299 21.107 1.00 17.10 113 TRP D CA 1
ATOM 7645 C C . TRP D 1 113 ? 33.138 58.427 19.864 1.00 16.73 113 TRP D C 1
ATOM 7646 O O . TRP D 1 113 ? 33.605 57.285 19.938 1.00 20.83 113 TRP D O 1
ATOM 7667 N N . VAL D 1 114 ? 32.727 58.958 18.722 1.00 15.77 114 VAL D N 1
ATOM 7668 C CA . VAL D 1 114 ? 32.662 58.145 17.511 1.00 17.31 114 VAL D CA 1
ATOM 7669 C C . VAL D 1 114 ? 34.060 57.731 17.070 1.00 16.77 114 VAL D C 1
ATOM 7670 O O . VAL D 1 114 ? 34.306 56.563 16.741 1.00 17.90 114 VAL D O 1
ATOM 7683 N N . GLN D 1 115 ? 35.001 58.675 17.071 1.00 18.14 115 GLN D N 1
ATOM 7684 C CA . GLN D 1 115 ? 36.363 58.336 16.662 1.00 20.39 115 GLN D CA 1
ATOM 7685 C C . GLN D 1 115 ? 36.976 57.313 17.605 1.00 17.33 115 GLN D C 1
ATOM 7686 O O . GLN D 1 115 ? 37.644 56.364 17.161 1.00 19.29 115 GLN D O 1
ATOM 7700 N N . SER D 1 116 ? 36.693 57.431 18.905 1.00 17.13 116 SER D N 1
ATOM 7701 C CA . SER D 1 116 ? 37.195 56.427 19.838 1.00 21.32 116 SER D CA 1
ATOM 7702 C C . SER D 1 116 ? 36.550 55.075 19.575 1.00 17.12 116 SER D C 1
ATOM 7703 O O . SER D 1 116 ? 37.223 54.039 19.619 1.00 26.60 116 SER D O 1
ATOM 7711 N N . ALA D 1 117 ? 35.251 55.062 19.301 1.00 18.99 117 ALA D N 1
ATOM 7712 C CA . ALA D 1 117 ? 34.573 53.787 19.052 1.00 17.62 117 ALA D CA 1
ATOM 7713 C C . ALA D 1 117 ? 35.118 53.101 17.805 1.00 22.99 117 ALA D C 1
ATOM 7714 O O . ALA D 1 117 ? 35.313 51.881 17.796 1.00 27.43 117 ALA D O 1
ATOM 7721 N N . LEU D 1 118 ? 35.371 53.867 16.746 1.00 20.96 118 LEU D N 1
ATOM 7722 C CA . LEU D 1 118 ? 35.897 53.284 15.511 1.00 19.50 118 LEU D CA 1
ATOM 7723 C C . LEU D 1 118 ? 37.301 52.744 15.712 1.00 22.65 118 LEU D C 1
ATOM 7724 O O . LEU D 1 118 ? 37.659 51.703 15.148 1.00 23.22 118 LEU D O 1
ATOM 7740 N N . LYS D 1 119 ? 38.102 53.423 16.531 1.00 22.82 119 LYS D N 1
ATOM 7741 C CA . LYS D 1 119 ? 39.497 53.024 16.696 1.00 27.42 119 LYS D CA 1
ATOM 7742 C C . LYS D 1 119 ? 39.606 51.612 17.248 1.00 30.53 119 LYS D C 1
ATOM 7743 O O . LYS D 1 119 ? 40.584 50.908 16.975 1.00 27.01 119 LYS D O 1
ATOM 7762 N N . LYS D 1 120 ? 38.605 51.176 18.010 1.00 25.43 120 LYS D N 1
ATOM 7763 C CA . LYS D 1 120 ? 38.616 49.819 18.538 1.00 34.01 120 LYS D CA 1
ATOM 7764 C C . LYS D 1 120 ? 38.659 48.787 17.425 1.00 38.48 120 LYS D C 1
ATOM 7765 O O . LYS D 1 120 ? 39.256 47.718 17.577 1.00 38.08 120 LYS D O 1
ATOM 7784 N N . HIS D 1 121 ? 38.000 49.080 16.308 1.00 27.47 121 HIS D N 1
ATOM 7785 C CA . HIS D 1 121 ? 37.724 48.073 15.291 1.00 25.87 121 HIS D CA 1
ATOM 7786 C C . HIS D 1 121 ? 38.589 48.200 14.053 1.00 32.72 121 HIS D C 1
ATOM 7787 O O . HIS D 1 121 ? 38.735 47.221 13.312 1.00 36.67 121 HIS D O 1
ATOM 7801 N N . SER D 1 122 ? 39.145 49.372 13.791 1.00 28.29 122 SER D N 1
ATOM 7802 C CA . SER D 1 122 ? 39.717 49.593 12.471 1.00 26.87 122 SER D CA 1
ATOM 7803 C C . SER D 1 122 ? 40.608 50.823 12.508 1.00 29.20 122 SER D C 1
ATOM 7804 O O . SER D 1 122 ? 40.367 51.773 13.273 1.00 27.25 122 SER D O 1
ATOM 7812 N N . SER D 1 123 ? 41.671 50.764 11.708 1.00 25.32 123 SER D N 1
ATOM 7813 C CA . SER D 1 123 ? 42.451 51.929 11.337 1.00 27.46 123 SER D CA 1
ATOM 7814 C C . SER D 1 123 ? 42.096 52.413 9.942 1.00 28.29 123 SER D C 1
ATOM 7815 O O . SER D 1 123 ? 42.580 53.470 9.534 1.00 31.68 123 SER D O 1
ATOM 7823 N N . ARG D 1 124 ? 41.236 51.680 9.229 1.00 23.64 124 ARG D N 1
ATOM 7824 C CA . ARG D 1 124 ? 40.843 52.034 7.871 1.00 24.67 124 ARG D CA 1
ATOM 7825 C C . ARG D 1 124 ? 39.553 52.830 7.813 1.00 22.24 124 ARG D C 1
ATOM 7826 O O . ARG D 1 124 ? 39.306 53.499 6.801 1.00 21.94 124 ARG D O 1
ATOM 7847 N N . ILE D 1 125 ? 38.734 52.752 8.861 1.00 20.72 125 ILE D N 1
ATOM 7848 C CA . ILE D 1 125 ? 37.438 53.427 8.936 1.00 20.71 125 ILE D CA 1
ATOM 7849 C C . ILE D 1 125 ? 37.568 54.548 9.950 1.00 18.72 125 ILE D C 1
ATOM 7850 O O . ILE D 1 125 ? 37.867 54.308 11.125 1.00 21.25 125 ILE D O 1
ATOM 7866 N N . ILE D 1 126 ? 37.440 55.769 9.478 1.00 16.47 126 ILE D N 1
ATOM 7867 C CA . ILE D 1 126 ? 37.619 56.934 10.322 1.00 20.20 126 ILE D CA 1
ATOM 7868 C C . ILE D 1 126 ? 36.382 57.808 10.172 1.00 26.34 126 ILE D C 1
ATOM 7869 O O . ILE D 1 126 ? 35.575 57.637 9.258 1.00 27.80 126 ILE D O 1
ATOM 7885 N N . ALA D 1 127 ? 36.226 58.732 11.099 1.00 16.42 127 ALA D N 1
ATOM 7886 C CA . ALA D 1 127 ? 35.124 59.673 11.086 1.00 17.05 127 ALA D CA 1
ATOM 7887 C C . ALA D 1 127 ? 35.685 61.075 10.900 1.00 15.87 127 ALA D C 1
ATOM 7888 O O . ALA D 1 127 ? 36.780 61.397 11.371 1.00 20.97 127 ALA D O 1
ATOM 7895 N N . ARG D 1 128 ? 34.897 61.911 10.243 1.00 16.35 128 ARG D N 1
ATOM 7896 C CA . ARG D 1 128 ? 35.214 63.318 10.035 1.00 20.62 128 ARG D CA 1
ATOM 7897 C C . ARG D 1 128 ? 33.980 64.147 10.382 1.00 18.67 128 ARG D C 1
ATOM 7898 O O . ARG D 1 128 ? 32.848 63.658 10.374 1.00 19.50 128 ARG D O 1
ATOM 7919 N N . ASP D 1 129 ? 34.199 65.404 10.733 1.00 20.92 129 ASP D N 1
ATOM 7920 C CA . ASP D 1 129 ? 33.065 66.284 10.971 1.00 21.98 129 ASP D CA 1
ATOM 7921 C C . ASP D 1 129 ? 32.439 66.628 9.627 1.00 24.07 129 ASP D C 1
ATOM 7922 O O . ASP D 1 129 ? 33.117 66.710 8.598 1.00 32.01 129 ASP D O 1
ATOM 7931 N N . LEU D 1 130 ? 31.140 66.852 9.643 1.00 25.79 130 LEU D N 1
ATOM 7932 C CA . LEU D 1 130 ? 30.417 66.960 8.382 1.00 39.40 130 LEU D CA 1
ATOM 7933 C C . LEU D 1 130 ? 30.453 68.361 7.787 1.00 42.69 130 LEU D C 1
ATOM 7934 O O . LEU D 1 130 ? 29.794 68.608 6.774 1.00 44.00 130 LEU D O 1
ATOM 7950 N N . SER D 1 131 ? 31.232 69.266 8.361 1.00 33.82 131 SER D N 1
ATOM 7951 C CA . SER D 1 131 ? 31.387 70.606 7.805 1.00 46.31 131 SER D CA 1
ATOM 7952 C C . SER D 1 131 ? 32.622 70.636 6.912 1.00 54.46 131 SER D C 1
ATOM 7953 O O . SER D 1 131 ? 32.849 69.712 6.142 1.00 50.06 131 SER D O 1
#